Protein AF-A0A7L7YQ33-F1 (afdb_monomer_lite)

Sequence (480 aa):
MPNGRSEDNVVEVVEASNQQRGSGIKLINSTAEHIYEIMFFLWCLPYLPSHGDNCVGMRELKGSRVDISSLISLGNKIDEIKKAHPFTESLTMMRFLSSIAENHELREELNVLNGVVEHFYRLPSFTDYQNILSRLNKIEKNFNLSSIVRKTYFLKSLKKKENFASIFENFKKRKWHFYDLMNDEDFRQKYVYKALNEEDKSFSEDFKKSMDNYIKLVEEGKKVVNQYFKAQDVDVQAYYEEVEDNGNILHTNFVNYHGNEPIKTSDILQHDRNTRELNIYCNKKREVRVCREGSKRNYTFEEGACYQITSTWPVKDESGRVSTCTMIMNVGSDGITKIEKFSGREPNGKDVELSLEENKGLIAQNKELYIEGLLLSEAVEEFLKLQCRESVIKTDENKGQHPVLLPGVTPTITNSSLQGDDTIVANQKLDKKPDNQGNIGSNSTPTNSGASMTPTKVIALLIIVETNEEKQNRQHGEKI

Structure (mmCIF, N/CA/C/O backbone):
data_AF-A0A7L7YQ33-F1
#
_entry.id   AF-A0A7L7YQ33-F1
#
loop_
_atom_site.group_PDB
_atom_site.id
_atom_site.type_symbol
_atom_site.label_atom_id
_atom_site.label_alt_id
_atom_site.label_comp_id
_atom_site.label_asym_id
_atom_site.label_entity_id
_atom_site.label_seq_id
_atom_site.pdbx_PDB_ins_code
_atom_site.Cartn_x
_atom_site.Cartn_y
_atom_site.Cartn_z
_atom_site.occupancy
_atom_site.B_iso_or_equiv
_atom_site.auth_seq_id
_atom_site.auth_comp_id
_atom_site.auth_asym_id
_atom_site.auth_atom_id
_atom_site.pdbx_PDB_model_num
ATOM 1 N N . MET A 1 1 ? -24.896 36.643 58.609 1.00 37.50 1 MET A N 1
ATOM 2 C CA . MET A 1 1 ? -23.949 36.470 57.490 1.00 37.50 1 MET A CA 1
ATOM 3 C C . MET A 1 1 ? -23.461 35.031 57.491 1.00 37.50 1 MET A C 1
ATOM 5 O O . MET A 1 1 ? -22.838 34.653 58.474 1.00 37.50 1 MET A O 1
ATOM 9 N N . PRO A 1 2 ? -23.756 34.217 56.469 1.00 43.44 2 PRO A N 1
ATOM 10 C CA . PRO A 1 2 ? -23.029 32.981 56.224 1.00 43.44 2 PRO A CA 1
ATOM 11 C C . PRO A 1 2 ? -22.117 33.184 55.007 1.00 43.44 2 PRO A C 1
ATOM 13 O O . PRO A 1 2 ? -22.613 33.546 53.951 1.00 43.44 2 PRO A O 1
ATOM 16 N N . ASN A 1 3 ? -20.806 32.990 55.138 1.00 43.06 3 ASN A N 1
ATOM 17 C CA . ASN A 1 3 ? -19.917 32.768 53.992 1.00 43.06 3 ASN A CA 1
ATOM 18 C C . ASN A 1 3 ? -18.622 32.115 54.482 1.00 43.06 3 ASN A C 1
ATOM 20 O O . ASN A 1 3 ? -17.936 32.674 55.332 1.00 43.06 3 ASN A O 1
ATOM 24 N N . GLY A 1 4 ? -18.327 30.921 53.965 1.00 47.78 4 GLY A N 1
ATOM 25 C CA . GLY A 1 4 ? -17.096 30.187 54.277 1.00 47.78 4 GLY A CA 1
ATOM 26 C C . GLY A 1 4 ? -17.119 28.679 53.990 1.00 47.78 4 GLY A C 1
ATOM 27 O O . GLY A 1 4 ? -16.446 27.942 54.696 1.00 47.78 4 GLY A O 1
ATOM 28 N N . ARG A 1 5 ? -17.922 28.183 53.031 1.00 48.59 5 ARG A N 1
ATOM 29 C CA . ARG A 1 5 ? -17.967 26.741 52.675 1.00 48.59 5 ARG A CA 1
ATOM 30 C C . ARG A 1 5 ? -18.077 26.432 51.170 1.00 48.59 5 ARG A C 1
ATOM 32 O O . ARG A 1 5 ? -18.404 25.305 50.806 1.00 48.59 5 ARG A O 1
ATOM 39 N N . SER A 1 6 ? -17.853 27.403 50.282 1.00 54.81 6 SER A N 1
ATOM 40 C CA . SER A 1 6 ? -18.085 27.201 48.841 1.00 54.81 6 SER A CA 1
ATOM 41 C C . SER A 1 6 ? -16.851 26.802 48.032 1.00 54.81 6 SER A C 1
ATOM 43 O O . SER A 1 6 ? -17.036 26.264 46.951 1.00 54.81 6 SER A O 1
ATOM 45 N N . GLU A 1 7 ? -15.624 27.036 48.502 1.00 51.47 7 GLU A N 1
ATOM 46 C CA . GLU A 1 7 ? -14.422 26.768 47.688 1.00 51.47 7 GLU A CA 1
ATOM 47 C C . GLU A 1 7 ? -13.935 25.314 47.803 1.00 51.47 7 GLU A C 1
ATOM 49 O O . GLU A 1 7 ? -13.698 24.684 46.773 1.00 51.47 7 GLU A O 1
ATOM 54 N N . ASP A 1 8 ? -13.925 24.723 49.003 1.00 50.44 8 ASP A N 1
ATOM 55 C CA . ASP A 1 8 ? -13.488 23.326 49.198 1.00 50.44 8 ASP A CA 1
ATOM 56 C C . ASP A 1 8 ? -14.395 22.310 48.477 1.00 50.44 8 ASP A C 1
ATOM 58 O O . ASP A 1 8 ? -13.915 21.357 47.867 1.00 50.44 8 ASP A O 1
ATOM 62 N N . ASN A 1 9 ? -15.710 22.563 48.441 1.00 53.34 9 ASN A N 1
ATOM 63 C CA . ASN A 1 9 ? -16.669 21.708 47.727 1.00 53.34 9 ASN A CA 1
ATOM 64 C C . ASN A 1 9 ? -16.504 21.764 46.197 1.00 53.34 9 ASN A C 1
ATOM 66 O O . ASN A 1 9 ? -16.883 20.823 45.505 1.00 53.34 9 ASN A O 1
ATOM 70 N N . VAL A 1 10 ? -15.975 22.859 45.639 1.00 59.69 10 VAL A N 1
ATOM 71 C CA . VAL A 1 10 ? -15.775 22.988 44.184 1.00 59.69 10 VAL A CA 1
ATOM 72 C C . VAL A 1 10 ? -14.519 22.237 43.750 1.00 59.69 10 VAL A C 1
ATOM 74 O O . VAL A 1 10 ? -14.538 21.585 42.707 1.00 59.69 10 VAL A O 1
ATOM 77 N N . VAL A 1 11 ? -13.457 22.264 44.559 1.00 60.97 11 VAL A N 1
ATOM 78 C CA . VAL A 1 11 ? -12.221 21.514 44.286 1.00 60.97 11 VAL A CA 1
ATOM 79 C C . VAL A 1 11 ? -12.480 20.006 44.331 1.00 60.97 11 VAL A C 1
ATOM 81 O O . VAL A 1 11 ? -12.126 19.301 43.387 1.00 60.97 11 VAL A O 1
ATOM 84 N N . GLU A 1 12 ? -13.195 19.521 45.349 1.00 58.81 12 GLU A N 1
ATOM 85 C CA . GLU A 1 12 ? -13.488 18.090 45.523 1.00 58.81 12 GLU A CA 1
ATOM 86 C C . GLU A 1 12 ? -14.383 17.531 44.393 1.00 58.81 12 GLU A C 1
ATOM 88 O O . GLU A 1 12 ? -14.161 16.430 43.881 1.00 58.81 12 GLU A O 1
ATOM 93 N N . VAL A 1 13 ? -15.346 18.327 43.910 1.00 61.31 13 VAL A N 1
ATOM 94 C CA . VAL A 1 13 ? -16.207 17.964 42.767 1.00 61.31 13 VAL A CA 1
ATOM 95 C C . VAL A 1 13 ? -15.433 17.959 41.441 1.00 61.31 13 VAL A C 1
ATOM 97 O O . VAL A 1 13 ? -15.673 17.095 40.590 1.00 61.31 13 VAL A O 1
ATOM 100 N N . VAL A 1 14 ? -14.487 18.883 41.246 1.00 59.34 14 VAL A N 1
ATOM 101 C CA . VAL A 1 14 ? -13.637 18.931 40.043 1.00 59.34 14 VAL A CA 1
ATOM 102 C C . VAL A 1 14 ? -12.647 17.763 40.017 1.00 59.34 14 VAL A C 1
ATOM 104 O O . VAL A 1 14 ? -12.469 17.140 38.968 1.00 59.34 14 VAL A O 1
ATOM 107 N N . GLU A 1 15 ? -12.047 17.410 41.153 1.00 60.56 15 GLU A N 1
ATOM 108 C CA . GLU A 1 15 ? -11.140 16.263 41.262 1.00 60.56 15 GLU A CA 1
ATOM 109 C C . GLU A 1 15 ? -11.863 14.931 41.030 1.00 60.56 15 GLU A C 1
ATOM 111 O O . GLU A 1 15 ? -11.405 14.123 40.216 1.00 60.56 15 GLU A O 1
ATOM 116 N N . ALA A 1 16 ? -13.038 14.732 41.635 1.00 60.81 16 ALA A N 1
ATOM 117 C CA . ALA A 1 16 ? -13.854 13.536 41.418 1.00 60.81 16 ALA A CA 1
ATOM 118 C C . ALA A 1 16 ? -14.307 13.395 39.951 1.00 60.81 16 ALA A C 1
ATOM 120 O O . ALA A 1 16 ? -14.257 12.301 39.378 1.00 60.81 16 ALA A O 1
ATOM 121 N N . SER A 1 17 ? -14.690 14.506 39.311 1.00 67.19 17 SER A N 1
ATOM 122 C CA . SER A 1 17 ? -15.057 14.549 37.889 1.00 67.19 17 SER A CA 1
ATOM 123 C C . SER A 1 17 ? -13.870 14.208 36.977 1.00 67.19 17 SER A C 1
ATOM 125 O O . SER A 1 17 ? -13.990 13.385 36.064 1.00 67.19 17 SER A O 1
ATOM 127 N N . ASN A 1 18 ? -12.683 14.751 37.262 1.00 71.00 18 ASN A N 1
ATOM 128 C CA . ASN A 1 18 ? -11.460 14.437 36.521 1.00 71.00 18 ASN A CA 1
ATOM 129 C C . ASN A 1 18 ? -11.020 12.976 36.709 1.00 71.00 18 ASN A C 1
ATOM 131 O O . ASN A 1 18 ? -10.570 12.337 35.754 1.00 71.00 18 ASN A O 1
ATOM 135 N N . GLN A 1 19 ? -11.198 12.415 37.907 1.00 72.12 19 GLN A N 1
ATOM 136 C CA . GLN A 1 19 ? -10.882 11.018 38.197 1.00 72.12 19 GLN A CA 1
ATOM 137 C C . GLN A 1 19 ? -11.837 10.052 37.476 1.00 72.12 19 GLN A C 1
ATOM 139 O O . GLN A 1 19 ? -11.374 9.080 36.871 1.00 72.12 19 GLN A O 1
ATOM 144 N N . GLN A 1 20 ? -13.144 10.344 37.459 1.00 74.88 20 GLN A N 1
ATOM 145 C CA . GLN A 1 20 ? -14.127 9.594 36.663 1.00 74.88 20 GLN A CA 1
ATOM 146 C C . GLN A 1 20 ? -13.870 9.710 35.157 1.00 74.88 20 GLN A C 1
ATOM 148 O O . GLN A 1 20 ? -14.043 8.740 34.414 1.00 74.88 20 GLN A O 1
ATOM 153 N N . ARG A 1 21 ? -13.420 10.880 34.692 1.00 79.38 21 ARG A N 1
ATOM 154 C CA . ARG A 1 21 ? -13.038 11.078 33.292 1.00 79.38 21 ARG A CA 1
ATOM 155 C C . ARG A 1 21 ? -11.824 10.227 32.917 1.00 79.38 21 ARG A C 1
ATOM 157 O O . ARG A 1 21 ? -11.824 9.557 31.884 1.00 79.38 21 ARG A O 1
ATOM 164 N N . GLY A 1 22 ? -10.811 10.209 33.781 1.00 81.31 22 GLY A N 1
ATOM 165 C CA . GLY A 1 22 ? -9.602 9.412 33.597 1.00 81.31 22 GLY A CA 1
ATOM 166 C C . GLY A 1 22 ? -9.861 7.902 33.591 1.00 81.31 22 GLY A C 1
ATOM 167 O O . GLY A 1 22 ? -9.273 7.191 32.774 1.00 81.31 22 GLY A O 1
ATOM 168 N N . SER A 1 23 ? -10.744 7.395 34.458 1.00 85.50 23 SER A N 1
ATOM 169 C CA . SER A 1 23 ? -11.073 5.963 34.505 1.00 85.50 23 SER A CA 1
ATOM 170 C C . SER A 1 23 ? -11.844 5.496 33.268 1.00 85.50 23 SER A C 1
ATOM 172 O O . SER A 1 23 ? -11.469 4.479 32.679 1.00 85.50 23 SER A O 1
ATOM 174 N N . GLY A 1 24 ? -12.830 6.270 32.801 1.00 84.25 24 GLY A N 1
ATOM 175 C CA . GLY A 1 24 ? -13.566 5.957 31.574 1.00 84.25 24 GLY A CA 1
ATOM 176 C C . GLY A 1 24 ? -12.661 5.908 30.335 1.00 84.25 24 GLY A C 1
ATOM 177 O O . GLY A 1 24 ? -12.733 4.962 29.553 1.00 84.25 24 GLY A O 1
ATOM 178 N N . ILE A 1 25 ? -11.738 6.868 30.185 1.00 86.00 25 ILE A N 1
ATOM 179 C CA . ILE A 1 25 ? -10.768 6.880 29.071 1.00 86.00 25 ILE A CA 1
ATOM 180 C C . ILE A 1 25 ? -9.848 5.652 29.118 1.00 86.00 25 ILE A C 1
ATOM 182 O O . ILE A 1 25 ? -9.610 5.018 28.088 1.00 86.00 25 ILE A O 1
ATOM 186 N N . LYS A 1 26 ? -9.349 5.281 30.305 1.00 88.88 26 LYS A N 1
ATOM 187 C CA . LYS A 1 26 ? -8.516 4.078 30.472 1.00 88.88 26 LYS A CA 1
ATOM 188 C C . LYS A 1 26 ? -9.256 2.812 30.042 1.00 88.88 26 LYS A C 1
ATOM 190 O O . LYS A 1 26 ? -8.669 1.981 29.353 1.00 88.88 26 LYS A O 1
ATOM 195 N N . LEU A 1 27 ? -10.532 2.685 30.401 1.00 89.88 27 LEU A N 1
ATOM 196 C CA . LEU A 1 27 ? -11.343 1.517 30.065 1.00 89.88 27 LEU A CA 1
ATOM 197 C C . LEU A 1 27 ? -11.589 1.394 28.554 1.00 89.88 27 LEU A C 1
ATOM 199 O O . LEU A 1 27 ? -11.465 0.303 27.997 1.00 89.88 27 LEU A O 1
ATOM 203 N N . ILE A 1 28 ? -11.843 2.512 27.867 1.00 88.38 28 ILE A N 1
ATOM 204 C CA . ILE A 1 28 ? -11.968 2.544 26.399 1.00 88.38 28 ILE A CA 1
ATOM 205 C C . ILE A 1 28 ? -10.662 2.133 25.736 1.00 88.38 28 ILE A C 1
ATOM 207 O O . ILE A 1 28 ? -10.676 1.306 24.831 1.00 88.38 28 ILE A O 1
ATOM 211 N N . ASN A 1 29 ? -9.534 2.681 26.190 1.00 87.38 29 ASN A N 1
ATOM 212 C CA . ASN A 1 29 ? -8.229 2.364 25.616 1.00 87.38 29 ASN A CA 1
ATOM 213 C C . ASN A 1 29 ? -7.866 0.890 25.825 1.00 87.38 29 ASN A C 1
ATOM 215 O O . ASN A 1 29 ? -7.383 0.249 24.898 1.00 87.38 29 ASN A O 1
ATOM 219 N N . SER A 1 30 ? -8.149 0.338 27.008 1.00 89.94 30 SER A N 1
ATOM 220 C CA . SER A 1 30 ? -7.971 -1.091 27.282 1.00 89.94 30 SER A CA 1
ATOM 221 C C . SER A 1 30 ? -8.875 -1.956 26.404 1.00 89.94 30 SER A C 1
ATOM 223 O O . SER A 1 30 ? -8.443 -2.997 25.921 1.00 89.94 30 SER A O 1
ATOM 225 N N . THR A 1 31 ? -10.118 -1.525 26.178 1.00 89.31 31 THR A N 1
ATOM 226 C CA . THR A 1 31 ? -11.057 -2.234 25.301 1.00 89.31 31 THR A CA 1
ATOM 227 C C . THR A 1 31 ? -10.572 -2.194 23.855 1.00 89.31 31 THR A C 1
ATOM 229 O O . THR A 1 31 ? -10.493 -3.233 23.214 1.00 89.31 31 THR A O 1
ATOM 232 N N . ALA A 1 32 ? -10.185 -1.021 23.350 1.00 89.00 32 ALA A N 1
ATOM 233 C CA . ALA A 1 32 ? -9.640 -0.864 22.006 1.00 89.00 32 ALA A CA 1
ATOM 234 C C . ALA A 1 32 ? -8.380 -1.713 21.795 1.00 89.00 32 ALA A C 1
ATOM 236 O O . ALA A 1 32 ? -8.221 -2.292 20.723 1.00 89.00 32 ALA A O 1
ATOM 237 N N . GLU A 1 33 ? -7.516 -1.813 22.811 1.00 90.75 33 GLU A N 1
ATOM 238 C CA . GLU A 1 33 ? -6.309 -2.636 22.746 1.00 90.75 33 GLU A CA 1
ATOM 239 C C . GLU A 1 33 ? -6.632 -4.122 22.631 1.00 90.75 33 GLU A C 1
ATOM 241 O O . GLU A 1 33 ? -6.184 -4.784 21.699 1.00 90.75 33 GLU A O 1
ATOM 246 N N . HIS A 1 34 ? -7.496 -4.623 23.512 1.00 89.69 34 HIS A N 1
ATOM 247 C CA . HIS A 1 34 ? -7.932 -6.017 23.482 1.00 89.69 34 HIS A CA 1
ATOM 248 C C . HIS A 1 34 ? -8.594 -6.384 22.146 1.00 89.69 34 HIS A C 1
ATOM 250 O O . HIS A 1 34 ? -8.324 -7.427 21.557 1.00 89.69 34 HIS A O 1
ATOM 256 N N . ILE A 1 35 ? -9.436 -5.490 21.619 1.00 88.56 35 ILE A N 1
ATOM 257 C CA . ILE A 1 35 ? -10.106 -5.668 20.325 1.00 88.56 35 ILE A CA 1
ATOM 258 C C . ILE A 1 35 ? -9.095 -5.659 19.175 1.00 88.56 35 ILE A C 1
ATOM 260 O O . ILE A 1 35 ? -9.177 -6.509 18.288 1.00 88.56 35 ILE A O 1
ATOM 264 N N . TYR A 1 36 ? -8.121 -4.746 19.202 1.00 90.56 36 TYR A N 1
ATOM 265 C CA . TYR A 1 36 ? -7.025 -4.727 18.239 1.00 90.56 36 TYR A CA 1
ATOM 266 C C . TYR A 1 36 ? -6.243 -6.045 18.255 1.00 90.56 36 TYR A C 1
ATOM 268 O O . TYR A 1 36 ? -6.030 -6.617 17.190 1.00 90.56 36 TYR A O 1
ATOM 276 N N . GLU A 1 37 ? -5.862 -6.551 19.429 1.00 90.38 37 GLU A N 1
ATOM 277 C CA . GLU A 1 37 ? -5.083 -7.786 19.568 1.00 90.38 37 GLU A CA 1
ATOM 278 C C . GLU A 1 37 ? -5.822 -9.002 19.005 1.00 90.38 37 GLU A C 1
ATOM 280 O O . GLU A 1 37 ? -5.256 -9.742 18.195 1.00 90.38 37 GLU A O 1
ATOM 285 N N . ILE A 1 38 ? -7.103 -9.175 19.355 1.00 89.00 38 ILE A N 1
ATOM 286 C CA . ILE A 1 38 ? -7.910 -10.287 18.838 1.00 89.00 38 ILE A CA 1
ATOM 287 C C . ILE A 1 38 ? -8.034 -10.182 17.317 1.00 89.00 38 ILE A C 1
ATOM 289 O O . ILE A 1 38 ? -7.771 -11.147 16.600 1.00 89.00 38 ILE A O 1
ATOM 293 N N . MET A 1 39 ? -8.416 -9.013 16.799 1.00 88.69 39 MET A N 1
ATOM 294 C CA . MET A 1 39 ? -8.617 -8.839 15.361 1.00 88.69 39 MET A CA 1
ATOM 295 C C . MET A 1 39 ? -7.314 -8.978 14.571 1.00 88.69 39 MET A C 1
ATOM 297 O O . MET A 1 39 ? -7.313 -9.569 13.492 1.00 88.69 39 MET A O 1
ATOM 301 N N . PHE A 1 40 ? -6.204 -8.466 15.102 1.00 89.44 40 PHE A N 1
ATOM 302 C CA . PHE A 1 40 ? -4.884 -8.610 14.501 1.00 89.44 40 PHE A CA 1
ATOM 303 C C . PHE A 1 40 ? -4.467 -10.080 14.442 1.00 89.44 40 PHE A C 1
ATOM 305 O O . PHE A 1 40 ? -4.000 -10.534 13.396 1.00 89.44 40 PHE A O 1
ATOM 312 N N . PHE A 1 41 ? -4.687 -10.838 15.521 1.00 89.19 41 PHE A N 1
ATOM 313 C CA . PHE A 1 41 ? -4.426 -12.273 15.539 1.00 89.19 41 PHE A CA 1
ATOM 314 C C . PHE A 1 41 ? -5.262 -13.007 14.482 1.00 89.19 41 PHE A C 1
ATOM 316 O O . PHE A 1 41 ? -4.712 -13.742 13.660 1.00 89.19 41 PHE A O 1
ATOM 323 N N . LEU A 1 42 ? -6.581 -12.775 14.462 1.00 87.31 42 LEU A N 1
ATOM 324 C CA . LEU A 1 42 ? -7.493 -13.406 13.502 1.00 87.31 42 LEU A CA 1
ATOM 325 C C . LEU A 1 42 ? -7.120 -13.067 12.057 1.00 87.31 42 LEU A C 1
ATOM 327 O O . LEU A 1 42 ? -7.155 -13.940 11.193 1.00 87.31 42 LEU A O 1
ATOM 331 N N . TRP A 1 43 ? -6.720 -11.822 11.800 1.00 88.00 43 TRP A N 1
ATOM 332 C CA . TRP A 1 43 ? -6.243 -11.399 10.490 1.00 88.00 43 TRP A CA 1
ATOM 333 C C . TRP A 1 43 ? -4.924 -12.077 10.096 1.00 88.00 43 TRP A C 1
ATOM 335 O O . TRP A 1 43 ? -4.753 -12.429 8.935 1.00 88.00 43 TRP A O 1
ATOM 345 N N . CYS A 1 44 ? -3.990 -12.287 11.026 1.00 85.75 44 CYS A N 1
ATOM 346 C CA . CYS A 1 44 ? -2.699 -12.907 10.713 1.00 85.75 44 CYS A CA 1
ATOM 347 C C . CYS A 1 44 ? -2.786 -14.426 10.502 1.00 85.75 44 CYS A C 1
ATOM 349 O O . CYS A 1 44 ? -1.959 -14.982 9.778 1.00 85.75 44 CYS A O 1
ATOM 351 N N . LEU A 1 45 ? -3.773 -15.095 11.106 1.00 85.50 45 LEU A N 1
ATOM 352 C CA . LEU A 1 45 ? -3.869 -16.557 11.123 1.00 85.50 45 LEU A CA 1
ATOM 353 C C . LEU A 1 45 ? -3.844 -17.215 9.721 1.00 85.50 45 LEU A C 1
ATOM 355 O O . LEU A 1 45 ? -3.087 -18.173 9.555 1.00 85.50 45 LEU A O 1
ATOM 359 N N . PRO A 1 46 ? -4.564 -16.717 8.691 1.00 84.12 46 PRO A N 1
ATOM 360 C CA . PRO A 1 46 ? -4.533 -17.297 7.344 1.00 84.12 46 PRO A CA 1
ATOM 361 C C . PRO A 1 46 ? -3.177 -17.228 6.638 1.00 84.12 46 PRO A C 1
ATOM 363 O O . PRO A 1 46 ? -2.954 -17.967 5.683 1.00 84.12 46 PRO A O 1
ATOM 366 N N . TYR A 1 47 ? -2.272 -16.364 7.098 1.00 81.44 47 TYR A N 1
ATOM 367 C CA . TYR A 1 47 ? -0.954 -16.166 6.491 1.00 81.44 47 TYR A CA 1
ATOM 368 C C . TYR A 1 47 ? 0.144 -17.007 7.149 1.00 81.44 47 TYR A C 1
ATOM 370 O O . TYR A 1 47 ? 1.305 -16.929 6.746 1.00 81.44 47 TYR A O 1
ATOM 378 N N . LEU A 1 48 ? -0.192 -17.805 8.167 1.00 81.19 48 LEU A N 1
ATOM 379 C CA . LEU A 1 48 ? 0.770 -18.695 8.804 1.00 81.19 48 LEU A CA 1
ATOM 380 C C . LEU A 1 48 ? 1.034 -19.936 7.931 1.00 81.19 48 LEU A C 1
ATOM 382 O O . LEU A 1 48 ? 0.098 -20.488 7.343 1.00 81.19 48 LEU A O 1
ATOM 386 N N . PRO A 1 49 ? 2.286 -20.431 7.872 1.00 73.12 49 PRO A N 1
ATOM 387 C CA . PRO A 1 49 ? 2.630 -21.606 7.077 1.00 73.12 49 PRO A CA 1
ATOM 388 C C . PRO A 1 49 ? 1.766 -22.829 7.425 1.00 73.12 49 PRO A C 1
ATOM 390 O O . PRO A 1 49 ? 1.608 -23.194 8.598 1.00 73.12 49 PRO A O 1
ATOM 393 N N . SER A 1 50 ? 1.238 -23.499 6.399 1.00 65.44 50 SER A N 1
ATOM 394 C CA . SER A 1 50 ? 0.439 -24.720 6.539 1.00 65.44 50 SER A CA 1
ATOM 395 C C . SER A 1 50 ? 0.970 -25.837 5.635 1.00 65.44 50 SER A C 1
ATOM 397 O O . SER A 1 50 ? 0.747 -25.856 4.428 1.00 65.44 50 SER A O 1
ATOM 399 N N . HIS A 1 51 ? 1.688 -26.795 6.229 1.00 57.19 51 HIS A N 1
ATOM 400 C CA . HIS A 1 51 ? 2.123 -28.026 5.563 1.00 57.19 51 HIS A CA 1
ATOM 401 C C . HIS A 1 51 ? 1.775 -29.235 6.447 1.00 57.19 51 HIS A C 1
ATOM 403 O O . HIS A 1 51 ? 2.456 -29.508 7.436 1.00 57.19 51 HIS A O 1
ATOM 409 N N . GLY A 1 52 ? 0.691 -29.935 6.093 1.00 57.59 52 GLY A N 1
ATOM 410 C CA . GLY A 1 52 ? 0.209 -31.133 6.794 1.00 57.59 52 GLY A CA 1
ATOM 411 C C . GLY A 1 52 ? -0.167 -30.905 8.266 1.00 57.59 52 GLY A C 1
ATOM 412 O O . GLY A 1 52 ? -0.494 -29.790 8.676 1.00 57.59 52 GLY A O 1
ATOM 413 N N . ASP A 1 53 ? -0.073 -31.968 9.069 1.00 53.53 53 ASP A N 1
ATOM 414 C CA . ASP A 1 53 ? -0.434 -31.988 10.500 1.00 53.53 53 ASP A CA 1
ATOM 415 C C . ASP A 1 53 ? 0.507 -31.162 11.405 1.00 53.53 53 ASP A C 1
ATOM 417 O O . ASP A 1 53 ? 0.234 -30.962 12.586 1.00 53.53 53 ASP A O 1
ATOM 421 N N . ASN A 1 54 ? 1.597 -30.620 10.852 1.00 59.50 54 ASN A N 1
ATOM 422 C CA . ASN A 1 54 ? 2.539 -29.726 11.534 1.00 59.50 54 ASN A CA 1
ATOM 423 C C . ASN A 1 54 ? 2.306 -28.246 11.181 1.00 59.50 54 ASN A C 1
ATOM 425 O O . ASN A 1 54 ? 3.248 -27.450 11.117 1.00 59.50 54 ASN A O 1
ATOM 429 N N . CYS A 1 55 ? 1.050 -27.856 10.951 1.00 72.00 55 CYS A N 1
ATOM 430 C CA . CYS A 1 55 ? 0.700 -26.473 10.646 1.00 72.00 55 CYS A CA 1
ATOM 431 C C . CYS A 1 55 ? 1.030 -25.532 11.819 1.00 72.00 55 CYS A C 1
ATOM 433 O O . CYS A 1 55 ? 0.551 -25.708 12.942 1.00 72.00 55 CYS A O 1
ATOM 435 N N . VAL A 1 56 ? 1.823 -24.490 11.538 1.00 77.56 56 VAL A N 1
ATOM 436 C CA . VAL A 1 56 ? 2.185 -23.452 12.515 1.00 77.56 56 VAL A CA 1
ATOM 437 C C . VAL A 1 56 ? 0.929 -22.768 13.042 1.00 77.56 56 VAL A C 1
ATOM 439 O O . VAL A 1 56 ? 0.758 -22.680 14.252 1.00 77.56 56 VAL A O 1
ATOM 442 N N . GLY A 1 57 ? 0.004 -22.382 12.160 1.00 78.06 57 GLY A N 1
ATOM 443 C CA . GLY A 1 57 ? -1.241 -21.734 12.572 1.00 78.06 57 GLY A CA 1
ATOM 444 C C . GLY A 1 57 ? -2.142 -22.610 13.441 1.00 78.06 57 GLY A C 1
ATOM 445 O O . GLY A 1 57 ? -2.763 -22.101 14.368 1.00 78.06 57 GLY A O 1
ATOM 446 N N . MET A 1 58 ? -2.145 -23.931 13.241 1.00 78.06 58 MET A N 1
ATOM 447 C CA . MET A 1 58 ? -2.881 -24.857 14.108 1.00 78.06 58 MET A CA 1
ATOM 448 C C . MET A 1 58 ? -2.301 -24.878 15.534 1.00 78.06 58 MET A C 1
ATOM 450 O O . MET A 1 58 ? -3.054 -24.879 16.512 1.00 78.06 58 MET A O 1
ATOM 454 N N . ARG A 1 59 ? -0.965 -24.851 15.669 1.00 79.56 59 ARG A N 1
ATOM 455 C CA . ARG A 1 59 ? -0.284 -24.763 16.974 1.00 79.56 59 ARG A CA 1
ATOM 456 C C . ARG A 1 59 ? -0.494 -23.411 17.642 1.00 79.56 59 ARG A C 1
ATOM 458 O O . ARG A 1 59 ? -0.840 -23.384 18.820 1.00 79.56 59 ARG A O 1
ATOM 465 N N . GLU A 1 60 ? -0.325 -22.324 16.895 1.00 81.38 60 GLU A N 1
ATOM 466 C CA . GLU A 1 60 ? -0.535 -20.961 17.388 1.00 81.38 60 GLU A CA 1
ATOM 467 C C . GLU A 1 60 ? -1.968 -20.774 17.873 1.00 81.38 60 GLU A C 1
ATOM 469 O O . GLU A 1 60 ? -2.185 -20.329 18.997 1.00 81.38 60 GLU A O 1
ATOM 474 N N . LEU A 1 61 ? -2.963 -21.200 17.089 1.00 81.56 61 LEU A N 1
ATOM 475 C CA . LEU A 1 61 ? -4.363 -21.116 17.493 1.00 81.56 61 LEU A CA 1
ATOM 476 C C . LEU A 1 61 ? -4.620 -21.906 18.782 1.00 81.56 61 LEU A C 1
ATOM 478 O O . LEU A 1 61 ? -5.267 -21.389 19.693 1.00 81.56 61 LEU A O 1
ATOM 482 N N . LYS A 1 62 ? -4.079 -23.130 18.885 1.00 78.50 62 LYS A N 1
ATOM 483 C CA . LYS A 1 62 ? -4.184 -23.985 20.080 1.00 78.50 62 LYS A CA 1
ATOM 484 C C . LYS A 1 62 ? -3.523 -23.360 21.315 1.00 78.50 62 LYS A C 1
ATOM 486 O O . LYS A 1 62 ? -4.077 -23.470 22.407 1.00 78.50 62 LYS A O 1
ATOM 491 N N . GLY A 1 63 ? -2.355 -22.739 21.152 1.00 78.44 63 GLY A N 1
ATOM 492 C CA . GLY A 1 63 ? -1.576 -22.143 22.240 1.00 78.44 63 GLY A CA 1
ATOM 493 C C . GLY A 1 63 ? -2.095 -20.784 22.710 1.00 78.44 63 GLY A C 1
ATOM 494 O O . GLY A 1 63 ? -2.000 -20.477 23.894 1.00 78.44 63 GLY A O 1
ATOM 495 N N . SER A 1 64 ? -2.675 -19.994 21.806 1.00 76.19 64 SER A N 1
ATOM 496 C CA . SER A 1 64 ? -3.103 -18.614 22.074 1.00 76.19 64 SER A CA 1
ATOM 497 C C . SER A 1 64 ? -4.468 -18.490 22.749 1.00 76.19 64 SER A C 1
ATOM 499 O O . SER A 1 64 ? -4.700 -17.477 23.399 1.00 76.19 64 SER A O 1
ATOM 501 N N . ARG A 1 65 ? -5.360 -19.492 22.625 1.00 75.12 65 ARG A N 1
ATOM 502 C CA . ARG A 1 65 ? -6.756 -19.441 23.124 1.00 75.12 65 ARG A CA 1
ATOM 503 C C . ARG A 1 65 ? -7.414 -18.082 22.859 1.00 75.12 65 ARG A C 1
ATOM 505 O O . ARG A 1 65 ? -7.671 -17.299 23.770 1.00 75.12 65 ARG A O 1
ATOM 512 N N . VAL A 1 66 ? -7.675 -17.811 21.589 1.00 80.81 66 VAL A N 1
ATOM 513 C CA . VAL A 1 66 ? -8.195 -16.519 21.140 1.00 80.81 66 VAL A CA 1
ATOM 514 C C . VAL A 1 66 ? -9.626 -16.348 21.619 1.00 80.81 66 VAL A C 1
ATOM 516 O O . VAL A 1 66 ? -10.508 -17.135 21.275 1.00 80.81 66 VAL A O 1
ATOM 519 N N . ASP A 1 67 ? -9.860 -15.290 22.386 1.00 85.00 67 ASP A N 1
ATOM 520 C CA . ASP A 1 67 ? -11.174 -14.973 22.926 1.00 85.00 67 ASP A CA 1
ATOM 521 C C . ASP A 1 67 ? -12.024 -14.192 21.910 1.00 85.00 67 ASP A C 1
ATOM 523 O O . ASP A 1 67 ? -12.226 -12.982 22.016 1.00 85.00 67 ASP A O 1
ATOM 527 N N . ILE A 1 68 ? -12.544 -14.897 20.903 1.00 87.44 68 ILE A N 1
ATOM 528 C CA . ILE A 1 68 ? -13.475 -14.317 19.920 1.00 87.44 68 ILE A CA 1
ATOM 529 C C . ILE A 1 68 ? -14.766 -13.844 20.607 1.00 87.44 68 ILE A C 1
ATOM 531 O O . ILE A 1 68 ? -15.383 -12.872 20.163 1.00 87.44 68 ILE A O 1
ATOM 535 N N . SER A 1 69 ? -15.142 -14.460 21.734 1.00 88.19 69 SER A N 1
ATOM 536 C CA . SER A 1 69 ? -16.319 -14.062 22.510 1.00 88.19 69 SER A CA 1
ATOM 537 C C . SER A 1 69 ? -16.242 -12.602 22.971 1.00 88.19 69 SER A C 1
ATOM 539 O O . SER A 1 69 ? -17.254 -11.905 22.948 1.00 88.19 69 SER A O 1
ATOM 541 N N . SER A 1 70 ? -15.038 -12.088 23.249 1.00 87.31 70 SER A N 1
ATOM 542 C CA . SER A 1 70 ? -14.821 -10.674 23.569 1.00 87.31 70 SER A CA 1
ATOM 543 C C . SER A 1 70 ? -15.155 -9.711 22.424 1.00 87.31 70 SER A C 1
ATOM 545 O O . SER A 1 70 ? -15.585 -8.592 22.710 1.00 87.31 70 SER A O 1
ATOM 547 N N . LEU A 1 71 ? -14.963 -10.108 21.157 1.00 86.94 71 LEU A N 1
ATOM 548 C CA . LEU A 1 71 ? -15.393 -9.317 19.993 1.00 86.94 71 LEU A CA 1
ATOM 549 C C . LEU A 1 71 ? -16.912 -9.373 19.830 1.00 86.94 71 LEU A C 1
ATOM 551 O O . LEU A 1 71 ? -17.549 -8.351 19.590 1.00 86.94 71 LEU A O 1
ATOM 555 N N . ILE A 1 72 ? -17.499 -10.560 19.998 1.00 89.94 72 ILE A N 1
ATOM 556 C CA . ILE A 1 72 ? -18.952 -10.767 19.905 1.00 89.94 72 ILE A CA 1
ATOM 557 C C . ILE A 1 72 ? -19.680 -9.951 20.981 1.00 89.94 72 ILE A C 1
ATOM 559 O O . ILE A 1 72 ? -20.702 -9.322 20.706 1.00 89.94 72 ILE A O 1
ATOM 563 N N . SER A 1 73 ? -19.132 -9.916 22.198 1.00 91.94 73 SER A N 1
ATOM 564 C CA . SER A 1 73 ? -19.688 -9.189 23.338 1.00 91.94 73 SER A CA 1
ATOM 565 C C . SER A 1 73 ? -19.318 -7.700 23.359 1.00 91.94 73 SER A C 1
ATOM 567 O O . SER A 1 73 ? -19.570 -7.038 24.369 1.00 91.94 73 SER A O 1
ATOM 569 N N . LEU A 1 74 ? -18.678 -7.166 22.309 1.00 91.69 74 LEU A N 1
ATOM 570 C CA . LEU A 1 74 ? -18.208 -5.778 22.287 1.00 91.69 74 LEU A CA 1
ATOM 571 C C . LEU A 1 74 ? -19.357 -4.788 22.525 1.00 91.69 74 LEU A C 1
ATOM 573 O O . LEU A 1 74 ? -19.179 -3.843 23.285 1.00 91.69 74 LEU A O 1
ATOM 577 N N . GLY A 1 75 ? -20.540 -5.040 21.952 1.00 90.06 75 GLY A N 1
ATOM 578 C CA . GLY A 1 75 ? -21.730 -4.209 22.174 1.00 90.06 75 GLY A CA 1
ATOM 579 C C . GLY A 1 75 ? -22.110 -4.101 23.654 1.00 90.06 75 GLY A C 1
ATOM 580 O O . GLY A 1 75 ? -22.210 -2.999 24.181 1.00 90.06 75 GLY A O 1
ATOM 581 N N . ASN A 1 76 ? -22.188 -5.236 24.359 1.00 92.38 76 ASN A N 1
ATOM 582 C CA . ASN A 1 76 ? -22.503 -5.258 25.792 1.00 92.38 76 ASN A CA 1
ATOM 583 C C . ASN A 1 76 ? -21.455 -4.492 26.615 1.00 92.38 76 ASN A C 1
ATOM 585 O O . ASN A 1 76 ? -21.810 -3.698 27.481 1.00 92.38 76 ASN A O 1
ATOM 589 N N . LYS A 1 77 ? -20.162 -4.685 26.312 1.00 91.69 77 LYS A N 1
ATOM 590 C CA . LYS A 1 77 ? -19.072 -3.954 26.981 1.00 91.69 77 LYS A CA 1
ATOM 591 C C . LYS A 1 77 ? -19.184 -2.447 26.742 1.00 91.69 77 LYS A C 1
ATOM 593 O O . LYS A 1 77 ? -18.980 -1.662 27.662 1.00 91.69 77 LYS A O 1
ATOM 598 N N . ILE A 1 78 ? -19.521 -2.030 25.523 1.00 92.31 78 ILE A N 1
ATOM 599 C CA . ILE A 1 78 ? -19.742 -0.618 25.190 1.00 92.31 78 ILE A CA 1
ATOM 600 C C . ILE A 1 78 ? -20.899 -0.041 26.009 1.00 92.31 78 ILE A C 1
ATOM 602 O O . ILE A 1 78 ? -20.750 1.042 26.576 1.00 92.31 78 ILE A O 1
ATOM 606 N N . ASP A 1 79 ? -22.018 -0.756 26.115 1.00 92.75 79 ASP A N 1
ATOM 607 C CA . ASP A 1 79 ? -23.187 -0.305 26.876 1.00 92.75 79 ASP A CA 1
ATOM 608 C C . ASP A 1 79 ? -22.889 -0.190 28.377 1.00 92.75 79 ASP A C 1
ATOM 610 O O . ASP A 1 79 ? -23.288 0.784 29.021 1.00 92.75 79 ASP A O 1
ATOM 614 N N . GLU A 1 80 ? -22.117 -1.127 28.933 1.00 93.44 80 GLU A N 1
ATOM 615 C CA . GLU A 1 80 ? -21.627 -1.057 30.312 1.00 93.44 80 GLU A CA 1
ATOM 616 C C . GLU A 1 80 ? -20.746 0.177 30.544 1.00 93.44 80 GLU A C 1
ATOM 618 O O . GLU A 1 80 ? -20.954 0.908 31.519 1.00 93.44 80 GLU A O 1
ATOM 623 N N . ILE A 1 81 ? -19.808 0.464 29.632 1.00 91.69 81 ILE A N 1
ATOM 624 C CA . ILE A 1 81 ? -18.944 1.650 29.727 1.00 91.69 81 ILE A CA 1
ATOM 625 C C . ILE A 1 81 ? -19.773 2.930 29.620 1.00 91.69 81 ILE A C 1
ATOM 627 O O . ILE A 1 81 ? -19.582 3.837 30.429 1.00 91.69 81 ILE A O 1
ATOM 631 N N . LYS A 1 82 ? -20.711 3.013 28.667 1.00 92.00 82 LYS A N 1
ATOM 632 C CA . LYS A 1 82 ? -21.601 4.174 28.503 1.00 92.00 82 LYS A CA 1
ATOM 633 C C . LYS A 1 82 ? -22.443 4.407 29.756 1.00 92.00 82 LYS A C 1
ATOM 635 O O . LYS A 1 82 ? -22.576 5.543 30.200 1.00 92.00 82 LYS A O 1
ATOM 640 N N . LYS A 1 83 ? -22.962 3.340 30.370 1.00 92.94 83 LYS A N 1
ATOM 641 C CA . LYS A 1 83 ? -23.746 3.423 31.609 1.00 92.94 83 LYS A CA 1
ATOM 642 C C . LYS A 1 83 ? -22.909 3.903 32.796 1.00 92.94 83 LYS A C 1
ATOM 644 O O . LYS A 1 83 ? -23.385 4.721 33.578 1.00 92.94 83 LYS A O 1
ATOM 649 N N . ALA A 1 84 ? -21.681 3.405 32.937 1.00 91.25 84 ALA A N 1
ATOM 650 C CA . ALA A 1 84 ? -20.773 3.809 34.011 1.00 91.25 84 ALA A CA 1
ATOM 651 C C . ALA A 1 84 ? -20.175 5.211 33.790 1.00 91.25 84 ALA A C 1
ATOM 653 O O . ALA A 1 84 ? -19.907 5.936 34.748 1.00 91.25 84 ALA A O 1
ATOM 654 N N . HIS A 1 85 ? -19.978 5.601 32.529 1.00 91.06 85 HIS A N 1
ATOM 655 C CA . HIS A 1 85 ? -19.288 6.821 32.121 1.00 91.06 85 HIS A CA 1
ATOM 656 C C . HIS A 1 85 ? -19.976 7.483 30.908 1.00 91.06 85 HIS A C 1
ATOM 658 O O . HIS A 1 85 ? -19.435 7.439 29.800 1.00 91.06 85 HIS A O 1
ATOM 664 N N . PRO A 1 86 ? -21.126 8.161 31.077 1.00 87.75 86 PRO A N 1
ATOM 665 C CA . PRO A 1 86 ? -21.923 8.680 29.954 1.00 87.75 86 PRO A CA 1
ATOM 666 C C . PRO A 1 86 ? -21.175 9.629 29.008 1.00 87.75 86 PRO A C 1
ATOM 668 O O . PRO A 1 86 ? -21.396 9.612 27.801 1.00 87.75 86 PRO A O 1
ATOM 671 N N . PHE A 1 87 ? -20.216 10.411 29.522 1.00 86.94 87 PHE A N 1
ATOM 672 C CA . PHE A 1 87 ? -19.404 11.316 28.696 1.00 86.94 87 PHE A CA 1
ATOM 673 C C . PHE A 1 87 ? -18.632 10.582 27.581 1.00 86.94 87 PHE A C 1
ATOM 675 O O . PHE A 1 87 ? -18.288 11.187 26.562 1.00 86.94 87 PHE A O 1
ATOM 682 N N . THR A 1 88 ? -18.355 9.285 27.761 1.00 89.06 88 THR A N 1
ATOM 683 C CA . THR A 1 88 ? -17.564 8.472 26.829 1.00 89.06 88 THR A CA 1
ATOM 684 C C . THR A 1 88 ? -18.247 8.246 25.488 1.00 89.06 88 THR A C 1
ATOM 686 O O . THR A 1 88 ? -17.555 8.044 24.496 1.00 89.06 88 THR A O 1
ATOM 689 N N . GLU A 1 89 ? -19.574 8.359 25.417 1.00 88.62 89 GLU A N 1
ATOM 690 C CA . GLU A 1 89 ? -20.344 8.238 24.173 1.00 88.62 89 GLU A CA 1
ATOM 691 C C . GLU A 1 89 ? -19.934 9.284 23.123 1.00 88.62 89 GLU A C 1
ATOM 693 O O . GLU A 1 89 ? -19.988 9.053 21.911 1.00 88.62 89 GLU A O 1
ATOM 698 N N . SER A 1 90 ? -19.475 10.446 23.591 1.00 87.38 90 SER A N 1
ATOM 699 C CA . SER A 1 90 ? -18.994 11.516 22.722 1.00 87.38 90 SER A CA 1
ATOM 700 C C . SER A 1 90 ? -17.592 11.265 22.156 1.00 87.38 90 SER A C 1
ATOM 702 O O . SER A 1 90 ? -17.255 11.860 21.130 1.00 87.38 90 SER A O 1
ATOM 704 N N . LEU A 1 91 ? -16.808 10.370 22.775 1.00 92.62 91 LEU A N 1
ATOM 705 C CA . LEU A 1 91 ? -15.422 10.108 22.397 1.00 92.62 91 LEU A CA 1
ATOM 706 C C . LEU A 1 91 ? -15.340 9.336 21.083 1.00 92.62 91 LEU A C 1
ATOM 708 O O . LEU A 1 91 ? -16.027 8.338 20.855 1.00 92.62 91 LEU A O 1
ATOM 712 N N . THR A 1 92 ? -14.418 9.762 20.231 1.00 94.81 92 THR A N 1
ATOM 713 C CA . THR A 1 92 ? -14.257 9.229 18.881 1.00 94.81 92 THR A CA 1
ATOM 714 C C . THR A 1 92 ? -13.934 7.737 18.876 1.00 94.81 92 THR A C 1
ATOM 716 O O . THR A 1 92 ? -14.514 6.993 18.086 1.00 94.81 92 THR A O 1
ATOM 719 N N . MET A 1 93 ? -13.065 7.275 19.783 1.00 93.75 93 MET A N 1
ATOM 720 C CA . MET A 1 93 ? -12.745 5.847 19.901 1.00 93.75 93 MET A CA 1
ATOM 721 C C . MET A 1 93 ? -13.987 5.020 20.265 1.00 93.75 93 MET A C 1
ATOM 723 O O . MET A 1 93 ? -14.209 3.962 19.685 1.00 93.75 93 MET A O 1
ATOM 727 N N . MET A 1 94 ? -14.842 5.523 21.162 1.00 93.88 94 MET A N 1
ATOM 728 C CA . MET A 1 94 ? -16.079 4.834 21.543 1.00 93.88 94 MET A CA 1
ATOM 729 C C . MET A 1 94 ? -17.046 4.719 20.362 1.00 93.88 94 MET A C 1
ATOM 731 O O . MET A 1 94 ? -17.625 3.659 20.129 1.00 93.88 94 MET A O 1
ATOM 735 N N . ARG A 1 95 ? -17.192 5.791 19.577 1.00 94.38 95 ARG A N 1
ATOM 736 C CA . ARG A 1 95 ? -18.020 5.791 18.360 1.00 94.38 95 ARG A CA 1
ATOM 737 C C . ARG A 1 95 ? -17.489 4.827 17.305 1.00 94.38 95 ARG A C 1
ATOM 739 O O . ARG A 1 95 ? -18.272 4.145 16.652 1.00 94.38 95 ARG A O 1
ATOM 746 N N . PHE A 1 96 ? -16.169 4.749 17.149 1.00 95.38 96 PHE A N 1
ATOM 747 C CA . PHE A 1 96 ? -15.547 3.800 16.233 1.00 95.38 96 PHE A CA 1
ATOM 748 C C . PHE A 1 96 ? -15.806 2.350 16.666 1.00 95.38 96 PHE A C 1
ATOM 750 O O . PHE A 1 96 ? -16.316 1.563 15.872 1.00 95.38 96 PHE A O 1
ATOM 757 N N . LEU A 1 97 ? -15.568 2.012 17.938 1.00 93.94 97 LEU A N 1
ATOM 758 C CA . LEU A 1 97 ? -15.868 0.677 18.470 1.00 93.94 97 LEU A CA 1
ATOM 759 C C . LEU A 1 97 ? -17.364 0.333 18.376 1.00 93.94 97 LEU A C 1
ATOM 761 O O . LEU A 1 97 ? -17.706 -0.796 18.032 1.00 93.94 97 LEU A O 1
ATOM 765 N N . SER A 1 98 ? -18.251 1.308 18.610 1.00 94.31 98 SER A N 1
ATOM 766 C CA . SER A 1 98 ? -19.704 1.125 18.456 1.00 94.31 98 SER A CA 1
ATOM 767 C C . SER A 1 98 ? -20.058 0.757 17.015 1.00 94.31 98 SER A C 1
ATOM 769 O O . SER A 1 98 ? -20.775 -0.212 16.804 1.00 94.31 98 SER A O 1
ATOM 771 N N . SER A 1 99 ? -19.455 1.419 16.020 1.00 94.00 99 SER A N 1
ATOM 772 C CA . SER A 1 99 ? -19.702 1.097 14.606 1.00 94.00 99 SER A CA 1
ATOM 773 C C . SER A 1 99 ? -19.278 -0.324 14.206 1.00 94.00 99 SER A C 1
ATOM 775 O O . SER A 1 99 ? -19.872 -0.913 13.306 1.00 94.00 99 SER A O 1
ATOM 777 N N . ILE A 1 100 ? -18.284 -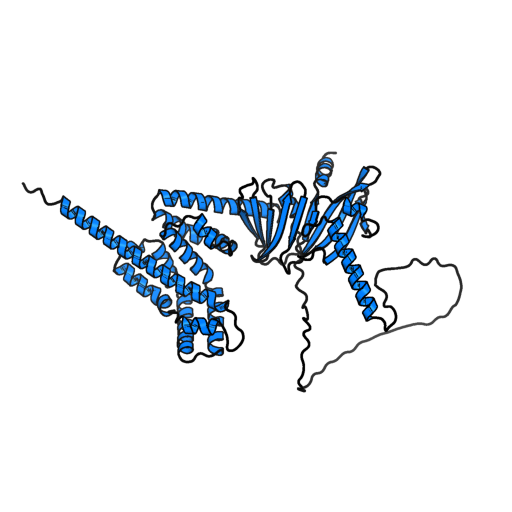0.902 14.892 1.00 92.88 100 ILE A N 1
ATOM 778 C CA . ILE A 1 100 ? -17.906 -2.310 14.712 1.00 92.88 100 ILE A CA 1
ATOM 779 C C . ILE A 1 100 ? -18.967 -3.215 15.350 1.00 92.88 100 ILE A C 1
ATOM 781 O O . ILE A 1 100 ? -19.423 -4.166 14.721 1.00 92.88 100 ILE A O 1
ATOM 785 N N . ALA A 1 101 ? -19.376 -2.911 16.585 1.00 92.44 101 ALA A N 1
ATOM 786 C CA . ALA A 1 101 ? -20.349 -3.703 17.341 1.00 92.44 101 ALA A CA 1
ATOM 787 C C . ALA A 1 101 ? -21.762 -3.698 16.726 1.00 92.44 101 ALA A C 1
ATOM 789 O O . ALA A 1 101 ? -22.506 -4.671 16.867 1.00 92.44 101 ALA A O 1
ATOM 790 N N . GLU A 1 102 ? -22.125 -2.609 16.050 1.00 93.88 102 GLU A N 1
ATOM 791 C CA . GLU A 1 102 ? -23.409 -2.414 15.371 1.00 93.88 102 GLU A CA 1
ATOM 792 C C . GLU A 1 102 ? -23.500 -3.170 14.034 1.00 93.88 102 GLU A C 1
ATOM 794 O O . GLU A 1 102 ? -24.597 -3.346 13.501 1.00 93.88 102 GLU A O 1
ATOM 799 N N . ASN A 1 103 ? -22.381 -3.677 13.498 1.00 93.81 103 ASN A N 1
ATOM 800 C CA . ASN A 1 103 ? -22.388 -4.473 12.275 1.00 93.81 103 ASN A CA 1
ATOM 801 C C . ASN A 1 103 ? -22.924 -5.893 12.548 1.00 93.81 103 ASN A C 1
ATOM 803 O O . ASN A 1 103 ? -22.192 -6.793 12.972 1.00 93.81 103 ASN A O 1
ATOM 807 N N . HIS A 1 104 ? -24.224 -6.082 12.302 1.00 92.69 104 HIS A N 1
ATOM 808 C CA . HIS A 1 104 ? -24.927 -7.341 12.552 1.00 92.69 104 HIS A CA 1
ATOM 809 C C . HIS A 1 104 ? -24.328 -8.522 11.782 1.00 92.69 104 HIS A C 1
ATOM 811 O O . HIS A 1 104 ? -24.090 -9.573 12.371 1.00 92.69 104 HIS A O 1
ATOM 817 N N . GLU A 1 105 ? -24.044 -8.335 10.493 1.00 94.00 105 GLU A N 1
ATOM 818 C CA . GLU A 1 105 ? -23.523 -9.390 9.619 1.00 94.00 105 GLU A CA 1
ATOM 819 C C . GLU A 1 105 ? -22.124 -9.845 10.058 1.00 94.00 105 GLU A C 1
ATOM 821 O O . GLU A 1 105 ? -21.846 -11.044 10.133 1.00 94.00 105 GLU A O 1
ATOM 826 N N . LEU A 1 106 ? -21.249 -8.900 10.426 1.00 92.69 106 LEU A N 1
ATOM 827 C CA . LEU A 1 106 ? -19.933 -9.217 10.980 1.00 92.69 106 LEU A CA 1
ATOM 828 C C . LEU A 1 106 ? -20.074 -10.010 12.281 1.00 92.69 106 LEU A C 1
ATOM 830 O O . LEU A 1 106 ? -19.380 -11.007 12.482 1.00 92.69 106 LEU A O 1
ATOM 834 N N . ARG A 1 107 ? -20.982 -9.591 13.168 1.00 91.62 107 ARG A N 1
ATOM 835 C CA . ARG A 1 107 ? -21.229 -10.277 14.439 1.00 91.62 107 ARG A CA 1
ATOM 836 C C . ARG A 1 107 ? -21.759 -11.694 14.229 1.00 91.62 107 ARG A C 1
ATOM 838 O O . ARG A 1 107 ? -21.366 -12.596 14.965 1.00 91.62 107 ARG A O 1
ATOM 845 N N . GLU A 1 108 ? -22.638 -11.914 13.258 1.00 93.69 108 GLU A N 1
ATOM 846 C CA . GLU A 1 108 ? -23.111 -13.254 12.902 1.00 93.69 108 GLU A CA 1
ATOM 847 C C . GLU A 1 108 ? -21.962 -14.137 12.417 1.00 93.69 108 GLU A C 1
ATOM 849 O O . GLU A 1 108 ? -21.772 -15.232 12.942 1.00 93.69 108 GLU A O 1
ATOM 854 N N . GLU A 1 109 ? -21.129 -13.652 11.496 1.00 94.00 109 GLU A N 1
ATOM 855 C CA . GLU A 1 109 ? -19.979 -14.422 11.012 1.00 94.00 109 GLU A CA 1
ATOM 856 C C . GLU A 1 109 ? -18.959 -14.717 12.122 1.00 94.00 109 GLU A C 1
ATOM 858 O O . GLU A 1 109 ? -18.439 -15.833 12.197 1.00 94.00 109 GLU A O 1
ATOM 863 N N . LEU A 1 110 ? -18.725 -13.768 13.038 1.00 92.88 110 LEU A N 1
ATOM 864 C CA . LEU A 1 110 ? -17.893 -13.983 14.226 1.00 92.88 110 LEU A CA 1
ATOM 865 C C . LEU A 1 110 ? -18.498 -15.020 15.181 1.00 92.88 110 LEU A C 1
ATOM 867 O O . LEU A 1 110 ? -17.755 -15.844 15.709 1.00 92.88 110 LEU A O 1
ATOM 871 N N . ASN A 1 111 ? -19.821 -15.035 15.376 1.00 93.88 111 ASN A N 1
ATOM 872 C CA . ASN A 1 111 ? -20.498 -16.064 16.174 1.00 93.88 111 ASN A CA 1
ATOM 873 C C . ASN A 1 111 ? -20.292 -17.457 15.582 1.00 93.88 111 ASN A C 1
ATOM 875 O O . ASN A 1 111 ? -19.960 -18.399 16.305 1.00 93.88 111 ASN A O 1
ATOM 879 N N . VAL A 1 112 ? -20.450 -17.595 14.264 1.00 94.12 112 VAL A N 1
ATOM 880 C CA . VAL A 1 112 ? -20.233 -18.895 13.630 1.00 94.12 112 VAL A CA 1
ATOM 881 C C . VAL A 1 112 ? -18.757 -19.292 13.691 1.00 94.12 112 VAL A C 1
ATOM 883 O O . VAL A 1 112 ? -18.454 -20.448 13.982 1.00 94.12 112 VAL A O 1
ATOM 886 N N . LEU A 1 113 ? -17.832 -18.350 13.481 1.00 93.69 113 LEU A N 1
ATOM 887 C CA . LEU A 1 113 ? -16.399 -18.588 13.662 1.00 93.69 113 LEU A CA 1
ATOM 888 C C . LEU A 1 113 ? -16.081 -19.057 15.090 1.00 93.69 113 LEU A C 1
ATOM 890 O O . LEU A 1 113 ? -15.360 -20.040 15.243 1.00 93.69 113 LEU A O 1
ATOM 894 N N . ASN A 1 114 ? -16.647 -18.412 16.114 1.00 93.19 114 ASN A N 1
ATOM 895 C CA . ASN A 1 114 ? -16.459 -18.797 17.512 1.00 93.19 114 ASN A CA 1
ATOM 896 C C . ASN A 1 114 ? -16.918 -20.238 17.765 1.00 93.19 114 ASN A C 1
ATOM 898 O O . ASN A 1 114 ? -16.188 -21.004 18.384 1.00 93.19 114 ASN A O 1
ATOM 902 N N . GLY A 1 115 ? -18.062 -20.649 17.209 1.00 91.88 115 GLY A N 1
ATOM 903 C CA . GLY A 1 115 ? -18.530 -22.036 17.308 1.00 91.88 115 GLY A CA 1
ATOM 904 C C . GLY A 1 115 ? -17.549 -23.053 16.709 1.00 91.88 115 GLY A C 1
ATOM 905 O O . GLY A 1 115 ? -17.289 -24.094 17.315 1.00 91.88 115 GLY A O 1
ATOM 906 N N . VAL A 1 116 ? -16.954 -22.744 15.550 1.00 91.12 116 VAL A N 1
ATOM 907 C CA . VAL A 1 116 ? -15.938 -23.615 14.926 1.00 91.12 116 VAL A CA 1
ATOM 908 C C . VAL A 1 116 ? -14.643 -23.633 15.745 1.00 91.12 116 VAL A C 1
ATOM 910 O O . VAL A 1 116 ? -14.056 -24.694 15.939 1.00 91.12 116 VAL A O 1
ATOM 913 N N . VAL A 1 117 ? -14.211 -22.486 16.270 1.00 90.12 117 VAL A N 1
ATOM 914 C CA . VAL A 1 117 ? -13.006 -22.373 17.107 1.00 90.12 117 VAL A CA 1
ATOM 915 C C . VAL A 1 117 ? -13.173 -23.111 18.440 1.00 90.12 117 VAL A C 1
ATOM 917 O O . VAL A 1 117 ? -12.269 -23.830 18.862 1.00 90.12 117 VAL A O 1
ATOM 920 N N . GLU A 1 118 ? -14.339 -23.023 19.081 1.00 90.25 118 GLU A N 1
ATOM 921 C CA . GLU A 1 118 ? -14.645 -23.793 20.290 1.00 90.25 118 GLU A CA 1
ATOM 922 C C . GLU A 1 118 ? -14.657 -25.301 20.029 1.00 90.25 118 GLU A C 1
ATOM 924 O O . GLU A 1 118 ? -14.133 -26.069 20.842 1.00 90.25 118 GLU A O 1
ATOM 929 N N . HIS A 1 119 ? -15.227 -25.733 18.899 1.00 89.88 119 HIS A N 1
ATOM 930 C CA . HIS A 1 119 ? -15.177 -27.135 18.491 1.00 89.88 119 HIS A CA 1
ATOM 931 C C . HIS A 1 119 ? -13.728 -27.594 18.296 1.00 89.88 119 HIS A C 1
ATOM 933 O O . HIS A 1 119 ? -13.314 -28.593 18.889 1.00 89.88 119 HIS A O 1
ATOM 939 N N . PHE A 1 120 ? -12.937 -26.803 17.566 1.00 89.00 120 PHE A N 1
ATOM 940 C CA . PHE A 1 120 ? -11.516 -27.047 17.343 1.00 89.00 120 PHE A CA 1
ATOM 941 C C . PHE A 1 120 ? -10.735 -27.160 18.658 1.00 89.00 120 PHE A C 1
ATOM 943 O O . PHE A 1 120 ? -9.892 -28.039 18.792 1.00 89.00 120 PHE A O 1
ATOM 950 N N . TYR A 1 121 ? -11.017 -26.332 19.668 1.00 88.00 121 TYR A N 1
ATOM 951 C CA . TYR A 1 121 ? -10.328 -26.433 20.959 1.00 88.00 121 TYR A CA 1
ATOM 952 C C . TYR A 1 121 ? -10.629 -27.720 21.727 1.00 88.00 121 TYR A C 1
ATOM 954 O O . TYR A 1 121 ? -9.782 -28.176 22.499 1.00 88.00 121 TYR A O 1
ATOM 962 N N . ARG A 1 122 ? -11.809 -28.312 21.524 1.00 86.94 122 ARG A N 1
ATOM 963 C CA . ARG A 1 122 ? -12.178 -29.595 22.137 1.00 86.94 122 ARG A CA 1
ATOM 964 C C . ARG A 1 122 ? -11.564 -30.765 21.378 1.00 86.94 122 ARG A C 1
ATOM 966 O O . ARG A 1 122 ? -11.052 -31.688 22.006 1.00 86.94 122 ARG A O 1
ATOM 973 N N . LEU A 1 123 ? -11.617 -30.719 20.049 1.00 85.00 123 LEU A N 1
ATOM 974 C CA . LEU A 1 123 ? -11.165 -31.786 19.158 1.00 85.00 123 LEU A CA 1
ATOM 975 C C . LEU A 1 123 ? -10.402 -31.184 17.965 1.00 85.00 123 LEU A C 1
ATOM 977 O O . LEU A 1 123 ? -10.975 -31.025 16.892 1.00 85.00 123 LEU A O 1
ATOM 981 N N . PRO A 1 124 ? -9.110 -30.834 18.124 1.00 83.81 124 PRO A N 1
ATOM 982 C CA . PRO A 1 124 ? -8.359 -30.195 17.051 1.00 83.81 124 PRO A CA 1
ATOM 983 C C . PRO A 1 124 ? -8.181 -31.144 15.864 1.00 83.81 124 PRO A C 1
ATOM 985 O O . PRO A 1 124 ? -7.516 -32.173 15.989 1.00 83.81 124 PRO A O 1
ATOM 988 N N . SER A 1 125 ? -8.718 -30.774 14.703 1.00 85.25 125 SER A N 1
ATOM 989 C CA . SER A 1 125 ? -8.507 -31.492 13.445 1.00 85.25 125 SER A CA 1
ATOM 990 C C . SER A 1 125 ? -8.023 -30.551 12.342 1.00 85.25 125 SER A C 1
ATOM 992 O O . SER A 1 125 ? -8.269 -29.341 12.370 1.00 85.25 125 SER A O 1
ATOM 994 N N . PHE A 1 126 ? -7.330 -31.109 11.348 1.00 83.94 126 PHE A N 1
ATOM 995 C CA . PHE A 1 126 ? -6.917 -30.346 10.170 1.00 83.94 126 PHE A CA 1
ATOM 996 C C . PHE A 1 126 ? -8.129 -29.804 9.395 1.00 83.94 126 PHE A C 1
ATOM 998 O O . PHE A 1 126 ? -8.108 -28.664 8.935 1.00 83.94 126 PHE A O 1
ATOM 1005 N N . THR A 1 127 ? -9.214 -30.582 9.309 1.00 87.25 127 THR A N 1
ATOM 1006 C CA . THR A 1 127 ? -10.477 -30.167 8.679 1.00 87.25 127 THR A CA 1
ATOM 1007 C C . THR A 1 127 ? -11.074 -28.937 9.358 1.00 87.25 127 THR A C 1
ATOM 1009 O O . THR A 1 127 ? -11.455 -27.983 8.682 1.00 87.25 127 THR A O 1
ATOM 1012 N N . ASP A 1 128 ? -11.107 -28.915 10.690 1.00 86.94 128 ASP A N 1
ATOM 1013 C CA . ASP A 1 128 ? -11.628 -27.771 11.443 1.00 86.94 128 ASP A CA 1
ATOM 1014 C C . ASP A 1 128 ? -10.756 -26.532 11.265 1.00 86.94 128 ASP A C 1
ATOM 1016 O O . ASP A 1 128 ? -11.272 -25.432 11.076 1.00 86.94 128 ASP A O 1
ATOM 1020 N N . TYR A 1 129 ? -9.433 -26.704 11.239 1.00 87.19 129 TYR A N 1
ATOM 1021 C CA . TYR A 1 129 ? -8.516 -25.610 10.936 1.00 87.19 129 TYR A CA 1
ATOM 1022 C C . TYR A 1 129 ? -8.761 -25.023 9.534 1.00 87.19 129 TYR A C 1
ATOM 1024 O O . TYR A 1 129 ? -8.845 -23.804 9.388 1.00 87.19 129 TYR A O 1
ATOM 1032 N N . GLN A 1 130 ? -8.966 -25.859 8.511 1.00 87.69 130 GLN A N 1
ATOM 1033 C CA . GLN A 1 130 ? -9.324 -25.387 7.165 1.00 87.69 130 GLN A CA 1
ATOM 1034 C C . GLN A 1 130 ? -10.673 -24.654 7.143 1.00 87.69 130 GLN A C 1
ATOM 1036 O O . GLN A 1 130 ? -10.801 -23.613 6.495 1.00 87.69 130 GLN A O 1
ATOM 1041 N N . ASN A 1 131 ? -11.662 -25.136 7.901 1.00 90.56 131 ASN A N 1
ATOM 1042 C CA . ASN A 1 131 ? -12.948 -24.453 8.055 1.00 90.56 131 ASN A CA 1
ATOM 1043 C C . ASN A 1 131 ? -12.782 -23.066 8.700 1.00 90.56 131 ASN A C 1
ATOM 1045 O O . ASN A 1 131 ? -13.401 -22.100 8.246 1.00 90.56 131 ASN A O 1
ATOM 1049 N N . ILE A 1 132 ? -11.922 -22.946 9.716 1.00 91.06 132 ILE A N 1
ATOM 1050 C CA . ILE A 1 132 ? -11.569 -21.668 10.353 1.00 91.06 132 ILE A CA 1
ATOM 1051 C C . ILE A 1 132 ? -10.926 -20.728 9.333 1.00 91.06 132 ILE A C 1
ATOM 1053 O O . ILE A 1 132 ? -11.379 -19.594 9.188 1.00 91.06 132 ILE A O 1
ATOM 1057 N N . LEU A 1 133 ? -9.928 -21.196 8.577 1.00 90.75 133 LEU A N 1
ATOM 1058 C CA . LEU A 1 133 ? -9.258 -20.381 7.560 1.00 90.75 133 LEU A CA 1
ATOM 1059 C C . LEU A 1 133 ? -10.217 -19.910 6.465 1.00 90.75 133 LEU A C 1
ATOM 1061 O O . LEU A 1 133 ? -10.219 -18.733 6.108 1.00 90.75 133 LEU A O 1
ATOM 1065 N N . SER A 1 134 ? -11.075 -20.799 5.960 1.00 91.06 134 SER A N 1
ATOM 1066 C CA . SER A 1 134 ? -12.081 -20.440 4.960 1.00 91.06 134 SER A CA 1
ATOM 1067 C C . SER A 1 134 ? -13.036 -19.362 5.477 1.00 91.06 134 SER A C 1
ATOM 1069 O O . SER A 1 134 ? -13.406 -18.460 4.723 1.00 91.06 134 SER A O 1
ATOM 1071 N N . ARG A 1 135 ? -13.439 -19.436 6.752 1.00 92.12 135 ARG A N 1
ATOM 1072 C CA . ARG A 1 135 ? -14.302 -18.423 7.375 1.00 92.12 135 ARG A CA 1
ATOM 1073 C C . ARG A 1 135 ? -13.577 -17.107 7.599 1.00 92.12 135 ARG A C 1
ATOM 1075 O O . ARG A 1 135 ? -14.139 -16.065 7.287 1.00 92.12 135 ARG A O 1
ATOM 1082 N N . LEU A 1 136 ? -12.333 -17.138 8.065 1.00 92.19 136 LEU A N 1
ATOM 1083 C CA . LEU A 1 136 ? -11.517 -15.933 8.211 1.00 92.19 136 LEU A CA 1
ATOM 1084 C C . LEU A 1 136 ? -11.298 -15.232 6.872 1.00 92.19 136 LEU A C 1
ATOM 1086 O O . LEU A 1 136 ? -11.466 -14.021 6.793 1.00 92.19 136 LEU A O 1
ATOM 1090 N N . ASN A 1 137 ? -11.031 -15.983 5.803 1.00 90.94 137 ASN A N 1
ATOM 1091 C CA . ASN A 1 137 ? -10.922 -15.428 4.454 1.00 90.94 137 ASN A CA 1
ATOM 1092 C C . ASN A 1 137 ? -12.241 -14.800 3.983 1.00 90.94 137 ASN A C 1
ATOM 1094 O O . ASN A 1 137 ? -12.228 -13.747 3.346 1.00 90.94 137 ASN A O 1
ATOM 1098 N N . LYS A 1 138 ? -13.388 -15.410 4.315 1.00 92.38 138 LYS A N 1
ATOM 1099 C CA . LYS A 1 138 ? -14.712 -14.830 4.044 1.00 92.38 138 LYS A CA 1
ATOM 1100 C C . LYS A 1 138 ? -14.917 -13.525 4.819 1.00 92.38 138 LYS A C 1
ATOM 1102 O O . LYS A 1 138 ? -15.358 -12.544 4.228 1.00 92.38 138 LYS A O 1
ATOM 1107 N N . ILE A 1 139 ? -14.573 -13.502 6.108 1.00 93.06 139 ILE A N 1
ATOM 1108 C CA . ILE A 1 139 ? -14.681 -12.312 6.961 1.00 93.06 139 ILE A CA 1
ATOM 1109 C C . ILE A 1 139 ? -13.776 -11.192 6.437 1.00 93.06 139 ILE A C 1
ATOM 1111 O O . ILE A 1 139 ? -14.239 -10.067 6.266 1.00 93.06 139 ILE A O 1
ATOM 1115 N N . GLU A 1 140 ? -12.515 -11.495 6.118 1.00 92.56 140 GLU A N 1
ATOM 1116 C CA . GLU A 1 140 ? -11.583 -10.526 5.534 1.00 92.56 140 GLU A CA 1
ATOM 1117 C C . GLU A 1 140 ? -12.129 -9.963 4.221 1.00 92.56 140 GLU A C 1
ATOM 1119 O O . GLU A 1 140 ? -12.155 -8.750 4.040 1.00 92.56 140 GLU A O 1
ATOM 1124 N N . LYS A 1 141 ? -12.626 -10.817 3.322 1.00 90.25 141 LYS A N 1
ATOM 1125 C CA . LYS A 1 141 ? -13.156 -10.377 2.027 1.00 90.25 141 LYS A CA 1
ATOM 1126 C C . LYS A 1 141 ? -14.405 -9.501 2.161 1.00 90.25 141 LYS A C 1
ATOM 1128 O O . LYS A 1 141 ? -14.526 -8.516 1.439 1.00 90.25 141 LYS A O 1
ATOM 1133 N N . ASN A 1 142 ? -15.332 -9.868 3.045 1.00 92.88 142 ASN A N 1
ATOM 1134 C CA . ASN A 1 142 ? -16.637 -9.213 3.141 1.00 92.88 142 ASN A CA 1
ATOM 1135 C C . ASN A 1 142 ? -16.610 -7.949 4.009 1.00 92.88 142 ASN A C 1
ATOM 1137 O O . ASN A 1 142 ? -17.335 -7.002 3.723 1.00 92.88 142 ASN A O 1
ATOM 1141 N N . PHE A 1 143 ? -15.779 -7.926 5.054 1.00 91.62 143 PHE A N 1
ATOM 1142 C CA . PHE A 1 143 ? -15.763 -6.844 6.045 1.00 91.62 143 PHE A CA 1
ATOM 1143 C C . PHE A 1 143 ? -14.438 -6.088 6.105 1.00 91.62 143 PHE A C 1
ATOM 1145 O O . PHE A 1 143 ? -14.345 -5.096 6.824 1.00 91.62 143 PHE A O 1
ATOM 1152 N N . ASN A 1 144 ? -13.420 -6.529 5.356 1.00 91.00 144 ASN A N 1
ATOM 1153 C CA . ASN A 1 144 ? -12.094 -5.918 5.330 1.00 91.00 144 ASN A CA 1
ATOM 1154 C C . ASN A 1 144 ? -11.514 -5.793 6.750 1.00 91.00 144 ASN A C 1
ATOM 1156 O O . ASN A 1 144 ? -11.215 -4.696 7.234 1.00 91.00 144 ASN A O 1
ATOM 1160 N N . LEU A 1 145 ? -11.399 -6.936 7.438 1.00 89.88 145 LEU A N 1
ATOM 1161 C CA . LEU A 1 145 ? -10.931 -7.024 8.824 1.00 89.88 145 LEU A CA 1
ATOM 1162 C C . LEU A 1 145 ? -9.579 -6.318 8.987 1.00 89.88 145 LEU A C 1
ATOM 1164 O O . LEU A 1 145 ? -9.377 -5.580 9.951 1.00 89.88 145 LEU A O 1
ATOM 1168 N N . SER A 1 146 ? -8.692 -6.457 8.001 1.00 89.44 146 SER A N 1
ATOM 1169 C CA . SER A 1 146 ? -7.408 -5.766 7.965 1.00 89.44 146 SER A CA 1
ATOM 1170 C C . SER A 1 146 ? -7.533 -4.237 7.967 1.00 89.44 146 SER A C 1
ATOM 1172 O O . SER A 1 146 ? -6.734 -3.561 8.616 1.00 89.44 146 SER A O 1
ATOM 1174 N N . SER A 1 147 ? -8.527 -3.657 7.286 1.00 91.69 147 SER A N 1
ATOM 1175 C CA . SER A 1 147 ? -8.818 -2.217 7.363 1.00 91.69 147 SER A CA 1
ATOM 1176 C C . SER A 1 147 ? -9.272 -1.810 8.762 1.00 91.69 147 SER A C 1
ATOM 1178 O O . SER A 1 147 ? -8.744 -0.842 9.313 1.00 91.69 147 SER A O 1
ATOM 1180 N N . ILE A 1 148 ? -10.170 -2.581 9.385 1.00 92.31 148 ILE A N 1
ATOM 1181 C CA . ILE A 1 148 ? -10.644 -2.291 10.745 1.00 92.31 148 ILE A CA 1
ATOM 1182 C C . ILE A 1 148 ? -9.476 -2.337 11.741 1.00 92.31 148 ILE A C 1
ATOM 1184 O O . ILE A 1 148 ? -9.293 -1.387 12.498 1.00 92.31 148 ILE A O 1
ATOM 1188 N N . VAL A 1 149 ? -8.624 -3.369 11.685 1.00 91.75 149 VAL A N 1
ATOM 1189 C CA . VAL A 1 149 ? -7.422 -3.500 12.533 1.00 91.75 149 VAL A CA 1
ATOM 1190 C C . VAL A 1 149 ? -6.519 -2.270 12.425 1.00 91.75 149 VAL A C 1
ATOM 1192 O O . VAL A 1 149 ? -6.104 -1.708 13.440 1.00 91.75 149 VAL A O 1
ATOM 1195 N N . ARG A 1 150 ? -6.228 -1.819 11.198 1.00 93.00 150 ARG A N 1
ATOM 1196 C CA . ARG A 1 150 ? -5.367 -0.651 10.951 1.00 93.00 150 ARG A CA 1
ATOM 1197 C C . ARG A 1 150 ? -5.998 0.646 11.463 1.00 93.00 150 ARG A C 1
ATOM 1199 O O . ARG A 1 150 ? -5.287 1.472 12.029 1.00 93.00 150 ARG A O 1
ATOM 1206 N N . LYS A 1 151 ? -7.315 0.813 11.303 1.00 95.38 151 LYS A N 1
ATOM 1207 C CA . LYS A 1 151 ? -8.069 1.965 11.825 1.00 95.38 151 LYS A CA 1
ATOM 1208 C C . LYS A 1 151 ? -8.052 2.002 13.355 1.00 95.38 151 LYS A C 1
ATOM 1210 O O . LYS A 1 151 ? -7.739 3.050 13.921 1.00 95.38 151 LYS A O 1
ATOM 1215 N N . THR A 1 152 ? -8.297 0.867 14.020 1.00 93.94 152 THR A N 1
ATOM 1216 C CA . THR A 1 152 ? -8.197 0.745 15.486 1.00 93.94 152 THR A CA 1
ATOM 1217 C C . THR A 1 152 ? -6.796 1.113 15.964 1.00 93.94 152 THR A C 1
ATOM 1219 O O . THR A 1 152 ? -6.644 1.934 16.869 1.00 93.94 152 THR A O 1
ATOM 1222 N N . TYR A 1 153 ? -5.770 0.550 15.317 1.00 93.31 153 TYR A N 1
ATOM 1223 C CA . TYR A 1 153 ? -4.371 0.832 15.625 1.00 93.31 153 TYR A CA 1
ATOM 1224 C C . TYR A 1 153 ? -4.042 2.324 15.503 1.00 93.31 153 TYR A C 1
ATOM 1226 O O . TYR A 1 153 ? -3.514 2.913 16.442 1.00 93.31 153 TYR A O 1
ATOM 1234 N N . PHE A 1 154 ? -4.413 2.954 14.386 1.00 95.56 154 PHE A N 1
ATOM 1235 C CA . PHE A 1 154 ? -4.134 4.368 14.142 1.00 95.56 154 PHE A CA 1
ATOM 1236 C C . PHE A 1 154 ? -4.785 5.273 15.197 1.00 95.56 154 PHE A C 1
ATOM 1238 O O . PHE A 1 154 ? -4.118 6.132 15.773 1.00 95.56 154 PHE A O 1
ATOM 1245 N N . LEU A 1 155 ? -6.071 5.058 15.503 1.00 95.25 155 LEU A N 1
ATOM 1246 C CA . LEU A 1 155 ? -6.776 5.841 16.525 1.00 95.25 155 LEU A CA 1
ATOM 1247 C C . LEU A 1 155 ? -6.176 5.635 17.921 1.00 95.25 155 LEU A C 1
ATOM 1249 O O . LEU A 1 155 ? -6.089 6.582 18.702 1.00 95.25 155 LEU A O 1
ATOM 1253 N N . LYS A 1 156 ? -5.735 4.415 18.239 1.00 92.62 156 LYS A N 1
ATOM 1254 C CA . LYS A 1 156 ? -5.051 4.108 19.498 1.00 92.62 156 LYS A CA 1
ATOM 1255 C C . LYS A 1 156 ? -3.711 4.839 19.591 1.00 92.62 156 LYS A C 1
ATOM 1257 O O . LYS A 1 156 ? -3.438 5.446 20.623 1.00 92.62 156 LYS A O 1
ATOM 1262 N N . SER A 1 157 ? -2.889 4.804 18.544 1.00 93.06 157 SER A N 1
ATOM 1263 C CA . SER A 1 157 ? -1.611 5.526 18.500 1.00 93.06 157 SER A CA 1
ATOM 1264 C C . SER A 1 157 ? -1.803 7.035 18.664 1.00 93.06 157 SER A C 1
ATOM 1266 O O . SER A 1 157 ? -1.080 7.676 19.424 1.00 93.06 157 SER A O 1
ATOM 1268 N N . LEU A 1 158 ? -2.850 7.591 18.052 1.00 93.19 158 LEU A N 1
ATOM 1269 C CA . LEU A 1 158 ? -3.229 8.992 18.226 1.00 93.19 158 LEU A CA 1
ATOM 1270 C C . LEU A 1 158 ? -3.598 9.305 19.685 1.00 93.19 158 LEU A C 1
ATOM 1272 O O . LEU A 1 158 ? -3.103 10.281 20.240 1.00 93.19 158 LEU A O 1
ATOM 1276 N N . LYS A 1 159 ? -4.372 8.437 20.356 1.00 89.75 159 LYS A N 1
ATOM 1277 C CA . LYS A 1 159 ? -4.668 8.562 21.799 1.00 89.75 159 LYS A CA 1
ATOM 1278 C C . LYS A 1 159 ? -3.444 8.409 22.701 1.00 89.75 159 LYS A C 1
ATOM 1280 O O . LYS A 1 159 ? -3.425 8.954 23.802 1.00 89.75 159 LYS A O 1
ATOM 1285 N N . LYS A 1 160 ? -2.415 7.694 22.247 1.00 90.56 160 LYS A N 1
ATOM 1286 C CA . LYS A 1 160 ? -1.103 7.628 22.907 1.00 90.56 160 LYS A CA 1
ATOM 1287 C C . LYS A 1 160 ? -0.218 8.843 22.608 1.00 90.56 160 LYS A C 1
ATOM 1289 O O . LYS A 1 160 ? 0.894 8.905 23.124 1.00 90.56 160 LYS A O 1
ATOM 1294 N N . LYS A 1 161 ? -0.708 9.800 21.813 1.00 92.25 161 LYS A N 1
ATOM 1295 C CA . LYS A 1 161 ? 0.025 10.982 21.344 1.00 92.25 161 LYS A CA 1
ATOM 1296 C C . LYS A 1 161 ? 1.310 10.623 20.596 1.00 92.25 161 LYS A C 1
ATOM 1298 O O . LYS A 1 161 ? 2.298 11.353 20.643 1.00 92.25 161 LYS A O 1
ATOM 1303 N N . GLU A 1 162 ? 1.302 9.487 19.898 1.00 94.19 162 GLU A N 1
ATOM 1304 C CA . GLU A 1 162 ? 2.374 9.144 18.968 1.00 94.19 162 GLU A CA 1
ATOM 1305 C C . GLU A 1 162 ? 2.367 10.160 17.821 1.00 94.19 162 GLU A C 1
ATOM 1307 O O . GLU A 1 162 ? 1.317 10.483 17.259 1.00 94.19 162 GLU A O 1
ATOM 1312 N N . ASN A 1 163 ? 3.539 10.696 17.481 1.00 93.94 163 ASN A N 1
ATOM 1313 C CA . ASN A 1 163 ? 3.643 11.628 16.364 1.00 93.94 163 ASN A CA 1
ATOM 1314 C C . ASN A 1 163 ? 3.394 10.908 15.025 1.00 93.94 163 ASN A C 1
ATOM 1316 O O . ASN A 1 163 ? 3.576 9.695 14.902 1.00 93.94 163 ASN A O 1
ATOM 1320 N N . PHE A 1 164 ? 2.995 11.671 14.007 1.00 94.69 164 PHE A N 1
ATOM 1321 C CA . PHE A 1 164 ? 2.616 11.126 12.702 1.00 94.69 164 PHE A CA 1
ATOM 1322 C C . PHE A 1 164 ? 3.724 10.279 12.057 1.00 94.69 164 PHE A C 1
ATOM 1324 O O . PHE A 1 164 ? 3.441 9.202 11.539 1.00 94.69 164 PHE A O 1
ATOM 1331 N N . ALA A 1 165 ? 4.983 10.722 12.138 1.00 92.00 165 ALA A N 1
ATOM 1332 C CA . ALA A 1 165 ? 6.126 10.000 11.577 1.00 92.00 165 ALA A CA 1
ATOM 1333 C C . ALA A 1 165 ? 6.333 8.631 12.246 1.00 92.00 165 ALA A C 1
ATOM 1335 O O . ALA A 1 165 ? 6.555 7.637 11.562 1.00 92.00 165 ALA A O 1
ATOM 1336 N N . SER A 1 166 ? 6.184 8.550 13.570 1.00 92.94 166 SER A N 1
ATOM 1337 C CA . SER A 1 166 ? 6.253 7.294 14.320 1.00 92.94 166 SER A CA 1
ATOM 1338 C C . SER A 1 166 ? 5.148 6.331 13.895 1.00 92.94 166 SER A C 1
ATOM 1340 O O . SER A 1 166 ? 5.405 5.143 13.704 1.00 92.94 166 SER A O 1
ATOM 1342 N N . ILE A 1 167 ? 3.920 6.831 13.713 1.00 94.06 167 ILE A N 1
ATOM 1343 C CA . ILE A 1 167 ? 2.817 6.004 13.213 1.00 94.06 167 ILE A CA 1
ATOM 1344 C C . ILE A 1 167 ? 3.136 5.531 11.794 1.00 94.06 167 ILE A C 1
ATOM 1346 O O . ILE A 1 167 ? 3.022 4.342 11.521 1.00 94.06 167 ILE A O 1
ATOM 1350 N N . PHE A 1 168 ? 3.581 6.425 10.910 1.00 91.62 168 PHE A N 1
ATOM 1351 C CA . PHE A 1 168 ? 3.957 6.093 9.536 1.00 91.62 168 PHE A CA 1
ATOM 1352 C C . PHE A 1 168 ? 5.053 5.015 9.464 1.00 91.62 168 PHE A C 1
ATOM 1354 O O . PHE A 1 168 ? 4.910 4.048 8.713 1.00 91.62 168 PHE A O 1
ATOM 1361 N N . GLU A 1 169 ? 6.100 5.107 10.291 1.00 89.38 169 GLU A N 1
ATOM 1362 C CA . GLU A 1 169 ? 7.181 4.113 10.340 1.00 89.38 169 GLU A CA 1
ATOM 1363 C C . GLU A 1 169 ? 6.690 2.722 10.775 1.00 89.38 169 GLU A C 1
ATOM 1365 O O . GLU A 1 169 ? 7.178 1.707 10.270 1.00 89.38 169 GLU A O 1
ATOM 1370 N N . ASN A 1 170 ? 5.651 2.632 11.610 1.00 88.88 170 ASN A N 1
ATOM 1371 C CA . ASN A 1 170 ? 5.029 1.343 11.940 1.00 88.88 170 ASN A CA 1
ATOM 1372 C C . ASN A 1 170 ? 4.347 0.683 10.723 1.00 88.88 170 ASN A C 1
ATOM 1374 O O . ASN A 1 170 ? 4.161 -0.536 10.689 1.00 88.88 170 ASN A O 1
ATOM 1378 N N . PHE A 1 171 ? 4.054 1.455 9.672 1.00 88.19 171 PHE A N 1
ATOM 1379 C CA . PHE A 1 171 ? 3.590 0.964 8.376 1.00 88.19 171 PHE A CA 1
ATOM 1380 C C . PHE A 1 171 ? 4.707 0.862 7.325 1.00 88.19 171 PHE A C 1
ATOM 1382 O O . PHE A 1 171 ? 4.405 0.587 6.167 1.00 88.19 171 PHE A O 1
ATOM 1389 N N . LYS A 1 172 ? 5.996 1.002 7.665 1.00 80.56 172 LYS A N 1
ATOM 1390 C CA . LYS A 1 172 ? 7.103 1.050 6.682 1.00 80.56 172 LYS A CA 1
ATOM 1391 C C . LYS A 1 172 ? 7.147 -0.125 5.699 1.00 80.56 172 LYS A C 1
ATOM 1393 O O . LYS A 1 172 ? 7.402 0.068 4.516 1.00 80.56 172 LYS A O 1
ATOM 1398 N N . LYS A 1 173 ? 6.862 -1.353 6.148 1.00 80.06 173 LYS A N 1
ATOM 1399 C CA . LYS A 1 173 ? 6.794 -2.547 5.268 1.00 80.06 173 LYS A CA 1
ATOM 1400 C C . LYS A 1 173 ? 5.493 -2.639 4.456 1.00 80.06 173 LYS A C 1
ATOM 1402 O O . LYS A 1 173 ? 5.298 -3.562 3.677 1.00 80.06 173 LYS A O 1
ATOM 1407 N N . ARG A 1 174 ? 4.566 -1.725 4.714 1.00 83.12 174 ARG A N 1
ATOM 1408 C CA . ARG A 1 174 ? 3.151 -1.746 4.344 1.00 83.12 174 ARG A CA 1
ATOM 1409 C C . ARG A 1 174 ? 2.690 -0.336 3.939 1.00 83.12 174 ARG A C 1
ATOM 1411 O O . ARG A 1 174 ? 1.548 0.030 4.206 1.00 83.12 174 ARG A O 1
ATOM 1418 N N . LYS A 1 175 ? 3.565 0.451 3.292 1.00 88.81 175 LYS A N 1
ATOM 1419 C CA . LYS A 1 175 ? 3.309 1.865 2.946 1.00 88.81 175 LYS A CA 1
ATOM 1420 C C . LYS A 1 175 ? 1.997 2.050 2.178 1.00 88.81 175 LYS A C 1
ATOM 1422 O O . LYS A 1 175 ? 1.239 2.960 2.487 1.00 88.81 175 LYS A O 1
ATOM 1427 N N . TRP A 1 176 ? 1.655 1.124 1.278 1.00 92.44 176 TRP A N 1
ATOM 1428 C CA . TRP A 1 176 ? 0.375 1.151 0.560 1.00 92.44 176 TRP A CA 1
ATOM 1429 C C . TRP A 1 176 ? -0.857 0.988 1.455 1.00 92.44 176 TRP A C 1
ATOM 1431 O O . TRP A 1 176 ? -1.901 1.550 1.162 1.00 92.44 176 TRP A O 1
ATOM 1441 N N . HIS A 1 177 ? -0.750 0.273 2.575 1.00 89.81 177 HIS A N 1
ATOM 1442 C CA . HIS A 1 177 ? -1.848 0.195 3.538 1.00 89.81 177 HIS A CA 1
ATOM 1443 C C . HIS A 1 177 ? -2.023 1.491 4.324 1.00 89.81 177 HIS A C 1
ATOM 1445 O O . HIS A 1 177 ? -3.151 1.848 4.654 1.00 89.81 177 HIS A O 1
ATOM 1451 N N . PHE A 1 178 ? -0.926 2.193 4.624 1.00 93.00 178 PHE A N 1
ATOM 1452 C CA . PHE A 1 178 ? -1.010 3.533 5.199 1.00 93.00 178 PHE A CA 1
ATOM 1453 C C . PHE A 1 178 ? -1.608 4.518 4.197 1.00 93.00 178 PHE A C 1
ATOM 1455 O O . PHE A 1 178 ? -2.483 5.297 4.557 1.00 93.00 178 PHE A O 1
ATOM 1462 N N . TYR A 1 179 ? -1.206 4.416 2.930 1.00 94.00 179 TYR A N 1
ATOM 1463 C CA . TYR A 1 179 ? -1.809 5.162 1.835 1.00 94.00 179 TYR A CA 1
ATOM 1464 C C . TYR A 1 179 ? -3.320 4.921 1.744 1.00 94.00 179 TYR A C 1
ATOM 1466 O O . TYR A 1 179 ? -4.069 5.891 1.712 1.00 94.00 179 TYR A O 1
ATOM 1474 N N . ASP A 1 180 ? -3.790 3.666 1.739 1.00 93.19 180 ASP A N 1
ATOM 1475 C CA . ASP A 1 180 ? -5.230 3.368 1.683 1.00 93.19 180 ASP A CA 1
ATOM 1476 C C . ASP A 1 180 ? -5.962 3.983 2.891 1.00 93.19 180 ASP A C 1
ATOM 1478 O O . ASP A 1 180 ? -6.996 4.629 2.737 1.00 93.19 180 ASP A O 1
ATOM 1482 N N . LEU A 1 181 ? -5.392 3.830 4.093 1.00 94.25 181 LEU A N 1
ATOM 1483 C CA . LEU A 1 181 ? -5.944 4.360 5.341 1.00 94.25 181 LEU A CA 1
ATOM 1484 C C . LEU A 1 181 ? -6.050 5.890 5.320 1.00 94.25 181 LEU A C 1
ATOM 1486 O O . LEU A 1 181 ? -7.065 6.449 5.727 1.00 94.25 181 LEU A O 1
ATOM 1490 N N . MET A 1 182 ? -4.999 6.564 4.856 1.00 93.94 182 MET A N 1
ATOM 1491 C CA . MET A 1 182 ? -4.953 8.019 4.756 1.00 93.94 182 MET A CA 1
ATOM 1492 C C . MET A 1 182 ? -5.717 8.553 3.552 1.00 93.94 182 MET A C 1
ATOM 1494 O O . MET A 1 182 ? -6.008 9.738 3.552 1.00 93.94 182 MET A O 1
ATOM 1498 N N . ASN A 1 183 ? -6.084 7.738 2.561 1.00 92.44 183 ASN A N 1
ATOM 1499 C CA . ASN A 1 183 ? -6.971 8.142 1.466 1.00 92.44 183 ASN A CA 1
ATOM 1500 C C . ASN A 1 183 ? -8.454 7.872 1.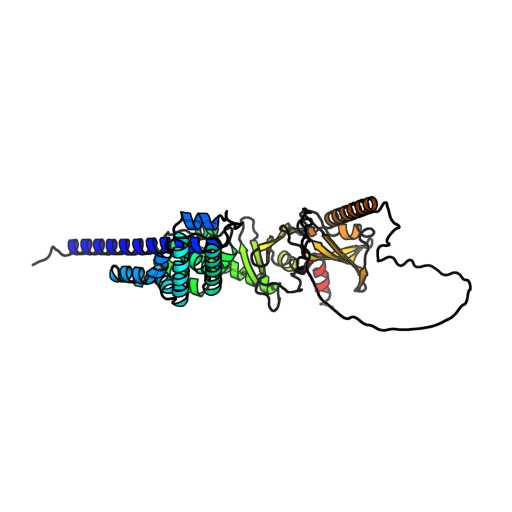757 1.00 92.44 183 ASN A C 1
ATOM 1502 O O . ASN A 1 183 ? -9.297 8.489 1.112 1.00 92.44 183 ASN A O 1
ATOM 1506 N N . ASP A 1 184 ? -8.787 7.068 2.769 1.00 94.62 184 ASP A N 1
ATOM 1507 C CA . ASP A 1 184 ? -10.157 6.893 3.265 1.00 94.62 184 ASP A CA 1
ATOM 1508 C C . ASP A 1 184 ? -10.677 8.193 3.912 1.00 94.62 184 ASP A C 1
ATOM 1510 O O . ASP A 1 184 ? -10.459 8.475 5.094 1.00 94.62 184 ASP A O 1
ATOM 1514 N N . GLU A 1 185 ? -11.325 9.032 3.100 1.00 93.75 185 GLU A N 1
ATOM 1515 C CA . GLU A 1 185 ? -11.843 10.339 3.515 1.00 93.75 185 GLU A CA 1
ATOM 1516 C C . GLU A 1 185 ? -12.899 10.218 4.611 1.00 93.75 185 GLU A C 1
ATOM 1518 O O . GLU A 1 185 ? -12.878 10.979 5.579 1.00 93.75 185 GLU A O 1
ATOM 1523 N N . ASP A 1 186 ? -13.754 9.206 4.509 1.00 94.75 186 ASP A N 1
ATOM 1524 C CA . ASP A 1 186 ? -14.771 8.902 5.503 1.00 94.75 186 ASP A CA 1
ATOM 1525 C C . ASP A 1 186 ? -14.134 8.617 6.864 1.00 94.75 186 ASP A C 1
ATOM 1527 O O . ASP A 1 186 ? -14.559 9.176 7.878 1.00 94.75 186 ASP A O 1
ATOM 1531 N N . PHE A 1 187 ? -13.077 7.803 6.906 1.00 95.69 187 PHE A N 1
ATOM 1532 C CA . PHE A 1 187 ? -12.335 7.542 8.134 1.00 95.69 187 PHE A CA 1
ATOM 1533 C C . PHE A 1 187 ? -11.657 8.805 8.681 1.00 95.69 187 PHE A C 1
ATOM 1535 O O . PHE A 1 187 ? -11.766 9.088 9.883 1.00 95.69 187 PHE A O 1
ATOM 1542 N N . ARG A 1 188 ? -11.002 9.597 7.819 1.00 95.50 188 ARG A N 1
ATOM 1543 C CA . ARG A 1 188 ? -10.338 10.844 8.235 1.00 95.50 188 ARG A CA 1
ATOM 1544 C C . ARG A 1 188 ? -11.326 11.835 8.851 1.00 95.50 188 ARG A C 1
ATOM 1546 O O . ARG A 1 188 ? -11.093 12.330 9.954 1.00 95.50 188 ARG A O 1
ATOM 1553 N N . GLN A 1 189 ? -12.440 12.091 8.169 1.00 94.31 189 GLN A N 1
ATOM 1554 C CA . GLN A 1 189 ? -13.443 13.075 8.580 1.00 94.31 189 GLN A CA 1
ATOM 1555 C C . GLN A 1 189 ? -14.271 12.603 9.777 1.00 94.31 189 GLN A C 1
ATOM 1557 O O . GLN A 1 189 ? -14.499 13.360 10.726 1.00 94.31 189 GLN A O 1
ATOM 1562 N N . LYS A 1 190 ? -14.723 11.342 9.771 1.00 94.88 190 LYS A N 1
ATOM 1563 C CA . LYS A 1 190 ? -15.574 10.820 10.848 1.00 94.88 190 LYS A CA 1
ATOM 1564 C C . LYS A 1 190 ? -14.790 10.565 12.128 1.00 94.88 190 LYS A C 1
ATOM 1566 O O . LYS A 1 190 ? -15.378 10.748 13.195 1.00 94.88 190 LYS A O 1
ATOM 1571 N N . TYR A 1 191 ? -13.513 10.183 12.032 1.00 96.38 191 TYR A N 1
ATOM 1572 C CA . TYR A 1 191 ? -12.732 9.751 13.191 1.00 96.38 191 TYR A CA 1
ATOM 1573 C C . TYR A 1 191 ? -11.428 10.531 13.381 1.00 96.38 191 TYR A C 1
ATOM 1575 O O . TYR A 1 191 ? -11.273 11.156 14.422 1.00 96.38 191 TYR A O 1
ATOM 1583 N N . VAL A 1 192 ? -10.497 10.566 12.425 1.00 96.69 192 VAL A N 1
ATOM 1584 C CA . VAL A 1 192 ? -9.150 11.130 12.685 1.00 96.69 192 VAL A CA 1
ATOM 1585 C C . VAL A 1 192 ? -9.193 12.600 13.120 1.00 96.69 192 VAL A C 1
ATOM 1587 O O . VAL A 1 192 ? -8.695 12.934 14.195 1.00 96.69 192 VAL A O 1
ATOM 1590 N N . TYR A 1 193 ? -9.837 13.480 12.347 1.00 95.31 193 TYR A N 1
ATOM 1591 C CA . TYR A 1 193 ? -9.911 14.903 12.699 1.00 95.31 193 TYR A CA 1
ATOM 1592 C C . TYR A 1 193 ? -10.682 15.149 14.003 1.00 95.31 193 TYR A C 1
ATOM 1594 O O . TYR A 1 193 ? -10.320 16.045 14.767 1.00 95.31 193 TYR A O 1
ATOM 1602 N N . LYS A 1 194 ? -11.710 14.337 14.297 1.00 95.12 194 LYS A N 1
ATOM 1603 C CA . LYS A 1 194 ? -12.456 14.426 15.563 1.00 95.12 194 LYS A CA 1
ATOM 1604 C C . LYS A 1 194 ? -11.611 13.981 16.751 1.00 95.12 194 LYS A C 1
ATOM 1606 O O . LYS A 1 194 ? -11.590 14.686 17.752 1.00 95.12 194 LYS A O 1
ATOM 1611 N N . ALA A 1 195 ? -10.864 12.887 16.612 1.00 94.69 195 ALA A N 1
ATOM 1612 C CA . ALA A 1 195 ? -9.953 12.411 17.642 1.00 94.69 195 ALA A CA 1
ATOM 1613 C C . ALA A 1 195 ? -8.877 13.458 17.960 1.00 94.69 195 ALA A C 1
ATOM 1615 O O . ALA A 1 195 ? -8.602 13.690 19.129 1.00 94.69 195 ALA A O 1
ATOM 1616 N N . LEU A 1 196 ? -8.334 14.155 16.953 1.00 95.12 196 LEU A N 1
ATOM 1617 C CA . LEU A 1 196 ? -7.381 15.255 17.171 1.00 95.12 196 LEU A CA 1
ATOM 1618 C C . LEU A 1 196 ? -8.011 16.438 17.914 1.00 95.12 196 LEU A C 1
ATOM 1620 O O . LEU A 1 196 ? -7.349 17.082 18.718 1.00 95.12 196 LEU A O 1
ATOM 1624 N N . ASN A 1 197 ? -9.289 16.736 17.686 1.00 92.88 197 ASN A N 1
ATOM 1625 C CA . ASN A 1 197 ? -9.971 17.809 18.415 1.00 92.88 197 ASN A CA 1
ATOM 1626 C C . ASN A 1 197 ? -10.253 17.451 19.889 1.00 92.88 197 ASN A C 1
ATOM 1628 O O . ASN A 1 197 ? -10.640 18.329 20.656 1.00 92.88 197 ASN A O 1
ATOM 1632 N N . GLU A 1 198 ? -10.075 16.187 20.285 1.00 92.25 198 GLU A N 1
ATOM 1633 C CA . GLU A 1 198 ? -10.174 15.736 21.679 1.00 92.25 198 GLU A CA 1
ATOM 1634 C C . GLU A 1 198 ? -8.837 15.817 22.439 1.00 92.25 198 GLU A C 1
ATOM 1636 O O . GLU A 1 198 ? -8.836 15.628 23.655 1.00 92.25 198 GLU A O 1
ATOM 1641 N N . GLU A 1 199 ? -7.722 16.072 21.747 1.00 92.19 199 GLU A N 1
ATOM 1642 C CA . GLU A 1 199 ? -6.370 16.127 22.321 1.00 92.19 199 GLU A CA 1
ATOM 1643 C C . GLU A 1 199 ? -5.877 17.567 22.559 1.00 92.19 199 GLU A C 1
ATOM 1645 O O . GLU A 1 199 ? -6.514 18.546 22.163 1.00 92.19 199 GLU A O 1
ATOM 1650 N N . ASP A 1 200 ? -4.717 17.695 23.215 1.00 90.44 200 ASP A N 1
ATOM 1651 C CA . ASP A 1 200 ? -4.080 18.990 23.470 1.00 90.44 200 ASP A CA 1
ATOM 1652 C C . ASP A 1 200 ? -3.745 19.724 22.169 1.00 90.44 200 ASP A C 1
ATOM 1654 O O . ASP A 1 200 ? -3.187 19.153 21.230 1.00 90.44 200 ASP A O 1
ATOM 1658 N N . LYS A 1 201 ? -4.018 21.032 22.154 1.00 92.50 201 LYS A N 1
ATOM 1659 C CA . LYS A 1 201 ? -3.920 21.878 20.959 1.00 92.50 201 LYS A CA 1
ATOM 1660 C C . LYS A 1 201 ? -2.564 21.783 20.248 1.00 92.50 201 LYS A C 1
ATOM 1662 O O . LYS A 1 201 ? -2.555 21.657 19.029 1.00 92.50 201 LYS A O 1
ATOM 1667 N N . SER A 1 202 ? -1.452 21.813 20.986 1.00 93.62 202 SER A N 1
ATOM 1668 C CA . SER A 1 202 ? -0.105 21.751 20.397 1.00 93.62 202 SER A CA 1
ATOM 1669 C C . SER A 1 202 ? 0.138 20.438 19.654 1.00 93.62 202 SER A C 1
ATOM 1671 O O . SER A 1 202 ? 0.514 20.455 18.487 1.00 93.62 202 SER A O 1
ATOM 1673 N N . PHE A 1 203 ? -0.163 19.302 20.294 1.00 94.88 203 PHE A N 1
ATOM 1674 C CA . PHE A 1 203 ? -0.064 17.985 19.666 1.00 94.88 203 PHE A CA 1
ATOM 1675 C C . PHE A 1 203 ? -0.937 17.911 18.410 1.00 94.88 203 PHE A C 1
ATOM 1677 O O . PHE A 1 203 ? -0.481 17.471 17.355 1.00 94.88 203 PHE A O 1
ATOM 1684 N N . SER A 1 204 ? -2.184 18.370 18.509 1.00 94.94 204 SER A N 1
ATOM 1685 C CA . SER A 1 204 ? -3.139 18.299 17.408 1.00 94.94 204 SER A CA 1
ATOM 1686 C C . SER A 1 204 ? -2.740 19.164 16.218 1.00 94.94 204 SER A C 1
ATOM 1688 O O . SER A 1 204 ? -2.943 18.746 15.081 1.00 94.94 204 SER A O 1
ATOM 1690 N N . GLU A 1 205 ? -2.182 20.352 16.448 1.00 95.62 205 GLU A N 1
ATOM 1691 C CA . GLU A 1 205 ? -1.682 21.233 15.387 1.00 95.62 205 GLU A CA 1
ATOM 1692 C C . GLU A 1 205 ? -0.464 20.626 14.678 1.00 95.62 205 GLU A C 1
ATOM 1694 O O . GLU A 1 205 ? -0.463 20.532 13.447 1.00 95.62 205 GLU A O 1
ATOM 1699 N N . ASP A 1 206 ? 0.518 20.128 15.432 1.00 96.06 206 ASP A N 1
ATOM 1700 C CA . ASP A 1 206 ? 1.720 19.495 14.873 1.00 96.06 206 ASP A CA 1
ATOM 1701 C C . ASP A 1 206 ? 1.388 18.216 14.087 1.00 96.06 206 ASP A C 1
ATOM 1703 O O . ASP A 1 206 ? 1.919 17.972 12.993 1.00 96.06 206 ASP A O 1
ATOM 1707 N N . PHE A 1 207 ? 0.465 17.404 14.613 1.00 97.06 207 PHE A N 1
ATOM 1708 C CA . PHE A 1 207 ? 0.004 16.189 13.949 1.00 97.06 207 PHE A CA 1
ATOM 1709 C C . PHE A 1 207 ? -0.741 16.509 12.651 1.00 97.06 207 PHE A C 1
ATOM 1711 O O . PHE A 1 207 ? -0.432 15.915 11.616 1.00 97.06 207 PHE A O 1
ATOM 1718 N N . LYS A 1 208 ? -1.691 17.461 12.679 1.00 96.00 208 LYS A N 1
ATOM 1719 C CA . LYS A 1 208 ? -2.433 17.895 11.480 1.00 96.00 208 LYS A CA 1
ATOM 1720 C C . LYS A 1 208 ? -1.482 18.398 10.409 1.00 96.00 208 LYS A C 1
ATOM 1722 O O . LYS A 1 208 ? -1.561 17.928 9.286 1.00 96.00 208 LYS A O 1
ATOM 1727 N N . LYS A 1 209 ? -0.520 19.251 10.770 1.00 96.00 209 LYS A N 1
ATOM 1728 C CA . LYS A 1 209 ? 0.486 19.758 9.831 1.00 96.00 209 LYS A CA 1
ATOM 1729 C C . LYS A 1 209 ? 1.244 18.628 9.127 1.00 96.00 209 LYS A C 1
ATOM 1731 O O . LYS A 1 209 ? 1.421 18.671 7.913 1.00 96.00 209 LYS A O 1
ATOM 1736 N N . SER A 1 210 ? 1.672 17.614 9.878 1.00 95.62 210 SER A N 1
ATOM 1737 C CA . SER A 1 210 ? 2.404 16.465 9.327 1.00 95.62 210 SER A CA 1
ATOM 1738 C C . SER A 1 210 ? 1.523 15.603 8.416 1.00 95.62 210 SER A C 1
ATOM 1740 O O . SER A 1 210 ? 1.943 15.205 7.330 1.00 95.62 210 SER A O 1
ATOM 1742 N N . MET A 1 211 ? 0.283 15.348 8.839 1.00 95.50 211 MET A N 1
ATOM 1743 C CA . MET A 1 211 ? -0.693 14.580 8.069 1.00 95.50 211 MET A CA 1
ATOM 1744 C C . MET A 1 211 ? -1.113 15.303 6.784 1.00 95.50 211 MET A C 1
ATOM 1746 O O . MET A 1 211 ? -1.164 14.684 5.725 1.00 95.50 211 MET A O 1
ATOM 1750 N N . ASP A 1 212 ? -1.378 16.604 6.855 1.00 94.75 212 ASP A N 1
ATOM 1751 C CA . ASP A 1 212 ? -1.767 17.416 5.704 1.00 94.75 212 ASP A CA 1
ATOM 1752 C C . ASP A 1 212 ? -0.608 17.520 4.698 1.00 94.75 212 ASP A C 1
ATOM 1754 O O . ASP A 1 212 ? -0.843 17.456 3.492 1.00 94.75 212 ASP A O 1
ATOM 1758 N N . ASN A 1 213 ? 0.650 17.574 5.164 1.00 94.62 213 ASN A N 1
ATOM 1759 C CA . ASN A 1 213 ? 1.816 17.467 4.280 1.00 94.62 213 ASN A CA 1
ATOM 1760 C C . ASN A 1 213 ? 1.844 16.122 3.537 1.00 94.62 213 ASN A C 1
ATOM 1762 O O . ASN A 1 213 ? 2.028 16.088 2.324 1.00 94.62 213 ASN A O 1
ATOM 1766 N N . TYR A 1 214 ? 1.597 15.013 4.240 1.00 94.75 214 TYR A N 1
ATOM 1767 C CA . TYR A 1 214 ? 1.502 13.695 3.608 1.00 94.75 214 TYR A CA 1
ATOM 1768 C C . TYR A 1 214 ? 0.379 13.634 2.557 1.00 94.75 214 TYR A C 1
ATOM 1770 O O . TYR A 1 214 ? 0.598 13.149 1.448 1.00 94.75 214 TYR A O 1
ATOM 1778 N N . ILE A 1 215 ? -0.813 14.152 2.875 1.00 94.50 215 ILE A N 1
ATOM 1779 C CA . ILE A 1 215 ? -1.948 14.197 1.937 1.00 94.50 215 ILE A CA 1
ATOM 1780 C C . ILE A 1 215 ? -1.594 15.036 0.704 1.00 94.50 215 ILE A C 1
ATOM 1782 O O . ILE A 1 215 ? -1.857 14.615 -0.421 1.00 94.50 215 ILE A O 1
ATOM 1786 N N . LYS A 1 216 ? -0.922 16.174 0.891 1.00 94.75 216 LYS A N 1
ATOM 1787 C CA . LYS A 1 216 ? -0.441 17.009 -0.212 1.00 94.75 216 LYS A CA 1
ATOM 1788 C C . LYS A 1 216 ? 0.524 16.246 -1.129 1.00 94.75 216 LYS A C 1
ATOM 1790 O O . LYS A 1 216 ? 0.363 16.288 -2.344 1.00 94.75 216 LYS A O 1
ATOM 1795 N N . LEU A 1 217 ? 1.476 15.495 -0.570 1.00 93.94 217 LEU A N 1
ATOM 1796 C CA . LEU A 1 217 ? 2.406 14.665 -1.352 1.00 93.94 217 LEU A CA 1
ATOM 1797 C C . LEU A 1 217 ? 1.691 13.538 -2.120 1.00 93.94 217 LEU A C 1
ATOM 1799 O O . LEU A 1 217 ? 2.103 13.176 -3.226 1.00 93.94 217 LEU A O 1
ATOM 1803 N N . VAL A 1 218 ? 0.608 12.988 -1.562 1.00 94.25 218 VAL A N 1
ATOM 1804 C CA . VAL A 1 218 ? -0.283 12.048 -2.263 1.00 94.25 218 VAL A CA 1
ATOM 1805 C C . VAL A 1 218 ? -0.960 12.727 -3.458 1.00 94.25 218 VAL A C 1
ATOM 1807 O O . VAL A 1 218 ? -0.949 12.189 -4.565 1.00 94.25 218 VAL A O 1
ATOM 1810 N N . GLU A 1 219 ? -1.541 13.908 -3.261 1.00 93.00 219 GLU A N 1
ATOM 1811 C CA . GLU A 1 219 ? -2.219 14.662 -4.321 1.00 93.00 219 GLU A CA 1
ATOM 1812 C C . GLU A 1 219 ? -1.260 15.079 -5.444 1.00 93.00 219 GLU A C 1
ATOM 1814 O O . GLU A 1 219 ? -1.580 14.921 -6.625 1.00 93.00 219 GLU A O 1
ATOM 1819 N N . GLU A 1 220 ? -0.064 15.553 -5.091 1.00 91.56 220 GLU A N 1
ATOM 1820 C CA . GLU A 1 220 ? 0.992 15.901 -6.044 1.00 91.56 220 GLU A CA 1
ATOM 1821 C C . GLU A 1 220 ? 1.434 14.681 -6.864 1.00 91.56 220 GLU A C 1
ATOM 1823 O O . GLU A 1 220 ? 1.496 14.760 -8.094 1.00 91.56 220 GLU A O 1
ATOM 1828 N N . GLY A 1 221 ? 1.656 13.532 -6.214 1.00 91.19 221 GLY A N 1
ATOM 1829 C CA . GLY A 1 221 ? 2.015 12.287 -6.897 1.00 91.19 221 GLY A CA 1
ATOM 1830 C C . GLY A 1 221 ? 0.933 11.827 -7.878 1.00 91.19 221 GLY A C 1
ATOM 1831 O O . GLY A 1 221 ? 1.228 11.538 -9.040 1.00 91.19 221 GLY A O 1
ATOM 1832 N N . LYS A 1 222 ? -0.340 11.834 -7.456 1.00 90.06 222 LYS A N 1
ATOM 1833 C CA . LYS A 1 222 ? -1.486 11.522 -8.332 1.00 90.06 222 LYS A CA 1
ATOM 1834 C C . LYS A 1 222 ? -1.561 12.457 -9.532 1.00 90.06 222 LYS A C 1
ATOM 1836 O O . LYS A 1 222 ? -1.818 12.004 -10.643 1.00 90.06 222 LYS A O 1
ATOM 1841 N N . LYS A 1 223 ? -1.337 13.758 -9.330 1.00 88.94 223 LYS A N 1
ATOM 1842 C CA . LYS A 1 223 ? -1.379 14.750 -10.410 1.00 88.94 223 LYS A CA 1
ATOM 1843 C C . LYS A 1 223 ? -0.335 14.456 -11.486 1.00 88.94 223 LYS A C 1
ATOM 1845 O O . LYS A 1 223 ? -0.669 14.505 -12.668 1.00 88.94 223 LYS A O 1
ATOM 1850 N N . VAL A 1 224 ? 0.895 14.134 -11.084 1.00 86.94 224 VAL A N 1
ATOM 1851 C CA . VAL A 1 224 ? 1.977 13.782 -12.016 1.00 86.94 224 VAL A CA 1
ATOM 1852 C C . VAL A 1 224 ? 1.635 12.501 -12.764 1.00 86.94 224 VAL A C 1
ATOM 1854 O O . VAL A 1 224 ? 1.643 12.482 -13.991 1.00 86.94 224 VAL A O 1
ATOM 1857 N N . VAL A 1 225 ? 1.235 11.454 -12.050 1.00 84.69 225 VAL A N 1
ATOM 1858 C CA . VAL A 1 225 ? 0.841 10.183 -12.666 1.00 84.69 225 VAL A CA 1
ATOM 1859 C C . VAL A 1 225 ? -0.303 10.375 -13.666 1.00 84.69 225 VAL A C 1
ATOM 1861 O O . VAL A 1 225 ? -0.170 9.951 -14.806 1.00 84.69 225 VAL A O 1
ATOM 1864 N N . ASN A 1 226 ? -1.365 11.102 -13.315 1.00 82.50 226 ASN A N 1
ATOM 1865 C CA . ASN A 1 226 ? -2.497 11.366 -14.215 1.00 82.50 226 ASN A CA 1
ATOM 1866 C C . ASN A 1 226 ? -2.120 12.201 -15.452 1.00 82.50 226 ASN A C 1
ATOM 1868 O O . ASN A 1 226 ? -2.799 12.141 -16.478 1.00 82.50 226 ASN A O 1
ATOM 1872 N N . GLN A 1 227 ? -1.056 13.005 -15.371 1.00 81.50 227 GLN A N 1
ATOM 1873 C CA . GLN A 1 227 ? -0.559 13.777 -16.507 1.00 81.50 227 GLN A CA 1
ATOM 1874 C C . GLN A 1 227 ? 0.115 12.881 -17.557 1.00 81.50 227 GLN A C 1
ATOM 1876 O O . GLN A 1 227 ? -0.062 13.121 -18.754 1.00 81.50 227 GLN A O 1
ATOM 1881 N N . TYR A 1 228 ? 0.873 11.870 -17.121 1.00 76.38 228 TYR A N 1
ATOM 1882 C CA . TYR A 1 228 ? 1.711 11.039 -17.998 1.00 76.38 228 TYR A CA 1
ATOM 1883 C C . TYR A 1 228 ? 1.129 9.648 -18.281 1.00 76.38 228 TYR A C 1
ATOM 1885 O O . TYR A 1 228 ? 1.440 9.054 -19.313 1.00 76.38 228 TYR A O 1
ATOM 1893 N N . PHE A 1 229 ? 0.243 9.154 -17.419 1.00 73.94 229 PHE A N 1
ATOM 1894 C CA . PHE A 1 229 ? -0.454 7.879 -17.552 1.00 73.94 229 PHE A CA 1
ATOM 1895 C C . PHE A 1 229 ? -1.942 8.138 -17.762 1.00 73.94 229 PHE A C 1
ATOM 1897 O O . PHE A 1 229 ? -2.744 8.117 -16.833 1.00 73.94 229 PHE A O 1
ATOM 1904 N N . LYS A 1 230 ? -2.324 8.398 -19.012 1.00 60.22 230 LYS A N 1
ATOM 1905 C CA . LYS A 1 230 ? -3.733 8.457 -19.419 1.00 60.22 230 LYS A CA 1
ATOM 1906 C C . LYS A 1 230 ? -4.239 7.066 -19.804 1.00 60.22 230 LYS A C 1
ATOM 1908 O O . LYS A 1 230 ? -4.748 6.898 -20.906 1.00 60.22 230 LYS A O 1
ATOM 1913 N N . ALA A 1 231 ? -4.075 6.082 -18.926 1.00 59.25 231 ALA A N 1
ATOM 1914 C CA . ALA A 1 231 ? -4.662 4.771 -19.163 1.00 59.25 231 ALA A CA 1
ATOM 1915 C C . ALA A 1 231 ? -6.151 4.836 -18.800 1.00 59.25 231 ALA A C 1
ATOM 1917 O O . ALA A 1 231 ? -6.506 5.085 -17.646 1.00 59.25 231 ALA A O 1
ATOM 1918 N N . GLN A 1 232 ? -7.023 4.658 -19.792 1.00 56.09 232 GLN A N 1
ATOM 1919 C CA . GLN A 1 232 ? -8.436 4.394 -19.525 1.00 56.09 232 GLN A CA 1
ATOM 1920 C C . GLN A 1 232 ? -8.516 3.037 -18.801 1.00 56.09 232 GLN A C 1
ATOM 1922 O O . GLN A 1 232 ? -7.807 2.100 -19.160 1.00 56.09 232 GLN A O 1
ATOM 1927 N N . ASP A 1 233 ? -9.322 2.954 -17.744 1.00 67.06 233 ASP A N 1
ATOM 1928 C CA . ASP A 1 233 ? -9.625 1.715 -17.005 1.00 67.06 233 ASP A CA 1
ATOM 1929 C C . ASP A 1 233 ? -8.517 1.116 -16.112 1.00 67.06 233 ASP A C 1
ATOM 1931 O O . ASP A 1 233 ? -8.608 -0.046 -15.710 1.00 67.06 233 ASP A O 1
ATOM 1935 N N . VAL A 1 234 ? -7.506 1.901 -15.719 1.00 69.12 234 VAL A N 1
ATOM 1936 C CA . VAL A 1 234 ? -6.509 1.481 -14.715 1.00 69.12 234 VAL A CA 1
ATOM 1937 C C . VAL A 1 234 ? -6.635 2.327 -13.453 1.00 69.12 234 VAL A C 1
ATOM 1939 O O . VAL A 1 234 ? -6.494 3.547 -13.498 1.00 69.12 234 VAL A O 1
ATOM 1942 N N . ASP A 1 235 ? -6.856 1.675 -12.310 1.00 78.94 235 ASP A N 1
ATOM 1943 C CA . ASP A 1 235 ? -6.773 2.340 -11.009 1.00 78.94 235 ASP A CA 1
ATOM 1944 C C . ASP A 1 235 ? -5.297 2.539 -10.640 1.00 78.94 235 ASP A C 1
ATOM 1946 O O . ASP A 1 235 ? -4.534 1.576 -10.491 1.00 78.94 235 ASP A O 1
ATOM 1950 N N . VAL A 1 236 ? -4.884 3.805 -10.540 1.00 85.56 236 VAL A N 1
ATOM 1951 C CA . VAL A 1 236 ? -3.507 4.179 -10.223 1.00 85.56 236 VAL A CA 1
ATOM 1952 C C . VAL A 1 236 ? -3.453 4.915 -8.894 1.00 85.56 236 VAL A C 1
ATOM 1954 O O . VAL A 1 236 ? -4.080 5.954 -8.682 1.00 85.56 236 VAL A O 1
ATOM 1957 N N . GLN A 1 237 ? -2.638 4.383 -7.993 1.00 91.94 237 GLN A N 1
ATOM 1958 C CA . GLN A 1 237 ? -2.328 4.990 -6.709 1.00 91.94 237 GLN A CA 1
ATOM 1959 C C . GLN A 1 237 ? -0.937 5.617 -6.777 1.00 91.94 237 GLN A C 1
ATOM 1961 O O . GLN A 1 237 ? -0.014 5.006 -7.314 1.00 91.94 237 GLN A O 1
ATOM 1966 N N . ALA A 1 238 ? -0.757 6.812 -6.216 1.00 93.38 238 ALA A N 1
ATOM 1967 C CA . ALA A 1 238 ? 0.541 7.472 -6.265 1.00 93.38 238 ALA A CA 1
ATOM 1968 C C . ALA A 1 238 ? 0.774 8.439 -5.110 1.00 93.38 238 ALA A C 1
ATOM 1970 O O . ALA A 1 238 ? -0.168 9.065 -4.626 1.00 93.38 238 ALA A O 1
ATOM 1971 N N . TYR A 1 239 ? 2.030 8.567 -4.683 1.00 93.88 239 TYR A N 1
ATOM 1972 C CA . TYR A 1 239 ? 2.451 9.564 -3.699 1.00 93.88 239 TYR A CA 1
ATOM 1973 C C . TYR A 1 239 ? 3.942 9.889 -3.825 1.00 93.88 239 TYR A C 1
ATOM 1975 O O . TYR A 1 239 ? 4.732 9.048 -4.260 1.00 93.88 239 TYR A O 1
ATOM 1983 N N . TYR A 1 240 ? 4.320 11.101 -3.420 1.00 93.44 240 TYR A N 1
ATOM 1984 C CA . TYR A 1 240 ? 5.720 11.483 -3.248 1.00 93.44 240 TYR A CA 1
ATOM 1985 C C . TYR A 1 240 ? 6.244 11.149 -1.851 1.00 93.44 240 TYR A C 1
ATOM 1987 O O . TYR A 1 240 ? 5.554 11.320 -0.849 1.00 93.44 240 TYR A O 1
ATOM 1995 N N . GLU A 1 241 ? 7.497 10.717 -1.788 1.00 91.31 241 GLU A N 1
ATOM 1996 C CA . GLU A 1 241 ? 8.289 10.635 -0.564 1.00 91.31 241 GLU A CA 1
ATOM 1997 C C . GLU A 1 241 ? 9.436 11.644 -0.663 1.00 91.31 241 GLU A C 1
ATOM 1999 O O . GLU A 1 241 ? 10.250 11.584 -1.591 1.00 91.31 241 GLU A O 1
ATOM 2004 N N . GLU A 1 242 ? 9.457 12.604 0.263 1.00 86.88 242 GLU A N 1
ATOM 2005 C CA . GLU A 1 242 ? 10.534 13.588 0.382 1.00 86.88 242 GLU A CA 1
ATOM 2006 C C . GLU A 1 242 ? 11.804 12.908 0.898 1.00 86.88 242 GLU A C 1
ATOM 2008 O O . GLU A 1 242 ? 11.758 12.047 1.779 1.00 86.88 242 GLU A O 1
ATOM 2013 N N . VAL A 1 243 ? 12.953 13.304 0.356 1.00 82.44 243 VAL A N 1
ATOM 2014 C CA . VAL A 1 243 ? 14.260 12.797 0.778 1.00 82.44 243 VAL A CA 1
ATOM 2015 C C . VAL A 1 243 ? 15.244 13.952 0.881 1.00 82.44 243 VAL A C 1
ATOM 2017 O O . VAL A 1 243 ? 15.136 14.923 0.135 1.00 82.44 243 VAL A O 1
ATOM 2020 N N . GLU A 1 244 ? 16.200 13.841 1.805 1.00 66.88 244 GLU A N 1
ATOM 2021 C CA . GLU A 1 244 ? 17.057 14.949 2.262 1.00 66.88 244 GLU A CA 1
ATOM 2022 C C . GLU A 1 244 ? 17.889 15.631 1.144 1.00 66.88 244 GLU A C 1
ATOM 2024 O O . GLU A 1 244 ? 18.275 16.787 1.302 1.00 66.88 244 GLU A O 1
ATOM 2029 N N . ASP A 1 245 ? 18.079 14.996 -0.025 1.00 62.91 245 ASP A N 1
ATOM 2030 C CA . ASP A 1 245 ? 18.907 15.510 -1.134 1.00 62.91 245 ASP A CA 1
ATOM 2031 C C . ASP A 1 245 ? 18.107 16.063 -2.336 1.00 62.91 245 ASP A C 1
ATOM 2033 O O . ASP A 1 245 ? 18.212 15.551 -3.456 1.00 62.91 245 ASP A O 1
ATOM 2037 N N . ASN A 1 246 ? 17.332 17.135 -2.131 1.00 62.81 246 ASN A N 1
ATOM 2038 C CA . ASN A 1 246 ? 16.738 17.983 -3.188 1.00 62.81 246 ASN A CA 1
ATOM 2039 C C . ASN A 1 246 ? 15.945 17.257 -4.299 1.00 62.81 246 ASN A C 1
ATOM 2041 O O . ASN A 1 246 ? 15.812 17.767 -5.416 1.00 62.81 246 ASN A O 1
ATOM 2045 N N . GLY A 1 247 ? 15.396 16.079 -4.017 1.00 75.69 247 GLY A N 1
ATOM 2046 C CA . GLY A 1 247 ? 14.574 15.344 -4.965 1.00 75.69 247 GLY A CA 1
ATOM 2047 C C . GLY A 1 247 ? 13.685 14.335 -4.261 1.00 75.69 247 GLY A C 1
ATOM 2048 O O . GLY A 1 247 ? 14.077 13.732 -3.267 1.00 75.69 247 GLY A O 1
ATOM 2049 N N . ASN A 1 248 ? 12.499 14.137 -4.815 1.00 88.62 248 ASN A N 1
ATOM 2050 C CA . ASN A 1 248 ? 11.464 13.268 -4.292 1.00 88.62 248 ASN A CA 1
ATOM 2051 C C . ASN A 1 248 ? 11.480 11.919 -5.011 1.00 88.62 248 ASN A C 1
ATOM 2053 O O . ASN A 1 248 ? 11.886 11.800 -6.176 1.00 88.62 248 ASN A O 1
ATOM 2057 N N . ILE A 1 249 ? 11.005 10.901 -4.305 1.00 92.88 249 ILE A N 1
ATOM 2058 C CA . ILE A 1 249 ? 10.733 9.581 -4.863 1.00 92.88 249 ILE A CA 1
ATOM 2059 C C . ILE A 1 249 ? 9.245 9.523 -5.187 1.00 92.88 249 ILE A C 1
ATOM 2061 O O . ILE A 1 249 ? 8.412 9.661 -4.292 1.00 92.88 249 ILE A O 1
ATOM 2065 N N . LEU A 1 250 ? 8.898 9.318 -6.455 1.00 93.50 250 LEU A N 1
ATOM 2066 C CA . LEU A 1 250 ? 7.520 9.061 -6.856 1.00 93.50 250 LEU A CA 1
ATOM 2067 C C . LEU A 1 250 ? 7.227 7.569 -6.703 1.00 93.50 250 LEU A C 1
ATOM 2069 O O . LEU A 1 250 ? 7.836 6.733 -7.368 1.00 93.50 250 LEU A O 1
ATOM 2073 N N . HIS A 1 251 ? 6.272 7.221 -5.852 1.00 94.00 251 HIS A N 1
ATOM 2074 C CA . HIS A 1 251 ? 5.747 5.866 -5.739 1.00 94.00 251 HIS A CA 1
ATOM 2075 C C . HIS A 1 251 ? 4.476 5.769 -6.573 1.00 94.00 251 HIS A C 1
ATOM 2077 O O . HIS A 1 251 ? 3.544 6.530 -6.337 1.00 94.00 251 HIS A O 1
ATOM 2083 N N . THR A 1 252 ? 4.423 4.837 -7.523 1.00 91.75 252 THR A N 1
ATOM 2084 C CA . THR A 1 252 ? 3.255 4.606 -8.386 1.00 91.75 252 THR A CA 1
ATOM 2085 C C . THR A 1 252 ? 2.855 3.142 -8.328 1.00 91.75 252 THR A C 1
ATOM 2087 O O . THR A 1 252 ? 3.673 2.269 -8.602 1.00 91.75 252 THR A O 1
ATOM 2090 N N . ASN A 1 253 ? 1.606 2.862 -7.976 1.00 91.75 253 ASN A N 1
ATOM 2091 C CA . ASN A 1 253 ? 1.042 1.523 -7.934 1.00 91.75 253 ASN A CA 1
ATOM 2092 C C . ASN A 1 253 ? -0.105 1.390 -8.929 1.00 91.75 253 ASN A C 1
ATOM 2094 O O . ASN A 1 253 ? -1.097 2.108 -8.836 1.00 91.75 253 ASN A O 1
ATOM 2098 N N . PHE A 1 254 ? 0.028 0.424 -9.829 1.00 86.38 254 PHE A N 1
ATOM 2099 C CA . PHE A 1 254 ? -0.991 0.062 -10.798 1.00 86.38 254 PHE A CA 1
ATOM 2100 C C . PHE A 1 254 ? -1.798 -1.122 -10.254 1.00 86.38 254 PHE A C 1
ATOM 2102 O O . PHE A 1 254 ? -1.257 -2.204 -9.999 1.00 86.38 254 PHE A O 1
ATOM 2109 N N . VAL A 1 255 ? -3.094 -0.908 -10.026 1.00 83.44 255 VAL A N 1
ATOM 2110 C CA . VAL A 1 255 ? -4.015 -1.912 -9.479 1.00 83.44 255 VAL A CA 1
ATOM 2111 C C . VAL A 1 255 ? -4.756 -2.589 -10.626 1.00 83.44 255 VAL A C 1
ATOM 2113 O O . VAL A 1 255 ? -5.310 -1.918 -11.492 1.00 83.44 255 VAL A O 1
ATOM 2116 N N . ASN A 1 256 ? -4.775 -3.927 -10.628 1.00 71.56 256 ASN A N 1
ATOM 2117 C CA . ASN A 1 256 ? -5.419 -4.742 -11.670 1.00 71.56 256 ASN A CA 1
ATOM 2118 C C . ASN A 1 256 ? -4.969 -4.376 -13.094 1.00 71.56 256 ASN A C 1
ATOM 2120 O O . ASN A 1 256 ? -5.752 -4.415 -14.042 1.00 71.56 256 ASN A O 1
ATOM 2124 N N . TYR A 1 257 ? -3.694 -4.012 -13.245 1.00 68.88 257 TYR A N 1
ATOM 2125 C CA . TYR A 1 257 ? -3.147 -3.667 -14.545 1.00 68.88 257 TYR A CA 1
ATOM 2126 C C . TYR A 1 257 ? -3.118 -4.896 -15.457 1.00 68.88 257 TYR A C 1
ATOM 2128 O O . TYR A 1 257 ? -2.334 -5.828 -15.272 1.00 68.88 257 TYR A O 1
ATOM 2136 N N . HIS A 1 258 ? -4.007 -4.888 -16.444 1.00 65.19 258 HIS A N 1
ATOM 2137 C CA . HIS A 1 258 ? -4.065 -5.860 -17.536 1.00 65.19 258 HIS A CA 1
ATOM 2138 C C . HIS A 1 258 ? -3.876 -5.188 -18.902 1.00 65.19 258 HIS A C 1
ATOM 2140 O O . HIS A 1 258 ? -4.045 -5.835 -19.934 1.00 65.19 258 HIS A O 1
ATOM 2146 N N . GLY A 1 259 ? -3.575 -3.885 -18.899 1.00 59.00 259 GLY A N 1
ATOM 2147 C CA . GLY A 1 259 ? -3.415 -3.082 -20.100 1.00 59.00 259 GLY A CA 1
ATOM 2148 C C . GLY A 1 259 ? -2.142 -3.433 -20.865 1.00 59.00 259 GLY A C 1
ATOM 2149 O O . GLY A 1 259 ? -1.136 -3.832 -20.284 1.00 59.00 259 GLY A O 1
ATOM 2150 N N . ASN A 1 260 ? -2.197 -3.241 -22.181 1.00 59.53 260 ASN A N 1
ATOM 2151 C CA . ASN A 1 260 ? -1.040 -3.315 -23.077 1.00 59.53 260 ASN A CA 1
ATOM 2152 C C . ASN A 1 260 ? -0.417 -1.928 -23.321 1.00 59.53 260 ASN A C 1
ATOM 2154 O O . ASN A 1 260 ? 0.440 -1.781 -24.191 1.00 59.53 260 ASN A O 1
ATOM 2158 N N . GLU A 1 261 ? -0.898 -0.887 -22.631 1.00 67.00 261 GLU A N 1
ATOM 2159 C CA . GLU A 1 261 ? -0.454 0.477 -22.893 1.00 67.00 261 GLU A CA 1
ATOM 2160 C C . GLU A 1 261 ? 0.932 0.754 -22.288 1.00 67.00 261 GLU A C 1
ATOM 2162 O O . GLU A 1 261 ? 1.260 0.312 -21.186 1.00 67.00 261 GLU A O 1
ATOM 2167 N N . PRO A 1 262 ? 1.787 1.501 -22.993 1.00 70.69 262 PRO A N 1
ATOM 2168 C CA . PRO A 1 262 ? 3.066 1.898 -22.444 1.00 70.69 262 PRO A CA 1
ATOM 2169 C C . PRO A 1 262 ? 2.990 2.879 -21.290 1.00 70.69 262 PRO A C 1
ATOM 2171 O O . PRO A 1 262 ? 2.309 3.901 -21.343 1.00 70.69 262 PRO A O 1
ATOM 2174 N N . ILE A 1 263 ? 3.850 2.634 -20.309 1.00 76.19 263 ILE A N 1
ATOM 2175 C CA . ILE A 1 263 ? 4.189 3.550 -19.232 1.00 76.19 263 ILE A CA 1
ATOM 2176 C C . ILE A 1 263 ? 5.420 4.353 -19.676 1.00 76.19 263 ILE A C 1
ATOM 2178 O O . ILE A 1 263 ? 6.540 3.849 -19.752 1.00 76.19 263 ILE A O 1
ATOM 2182 N N . LYS A 1 264 ? 5.224 5.643 -19.972 1.00 78.62 264 LYS A N 1
ATOM 2183 C CA . LYS A 1 264 ? 6.294 6.571 -20.382 1.00 78.62 264 LYS A CA 1
ATOM 2184 C C . LYS A 1 264 ? 7.099 7.091 -19.188 1.00 78.62 264 LYS A C 1
ATOM 2186 O O . LYS A 1 264 ? 7.010 8.258 -18.810 1.00 78.62 264 LYS A O 1
ATOM 2191 N N . THR A 1 265 ? 7.896 6.224 -18.573 1.00 78.38 265 THR A N 1
ATOM 2192 C CA . THR A 1 265 ? 8.717 6.568 -17.397 1.00 78.38 265 THR A CA 1
ATOM 2193 C C . THR A 1 265 ? 9.710 7.701 -17.671 1.00 78.38 265 THR A C 1
ATOM 2195 O O . THR A 1 265 ? 9.991 8.490 -16.767 1.00 78.38 265 THR A O 1
ATOM 2198 N N . SER A 1 266 ? 10.228 7.826 -18.903 1.00 71.88 266 SER A N 1
ATOM 2199 C CA . SER A 1 266 ? 11.149 8.913 -19.248 1.00 71.88 266 SER A CA 1
ATOM 2200 C C . SER A 1 266 ? 10.503 10.285 -19.205 1.00 71.88 266 SER A C 1
ATOM 2202 O O . SER A 1 266 ? 11.179 11.218 -18.793 1.00 71.88 266 SER A O 1
ATOM 2204 N N . ASP A 1 267 ? 9.230 10.416 -19.587 1.00 74.88 267 ASP A N 1
ATOM 2205 C CA . ASP A 1 267 ? 8.542 11.710 -19.551 1.00 74.88 267 ASP A CA 1
ATOM 2206 C C . ASP A 1 267 ? 8.419 12.211 -18.102 1.00 74.88 267 ASP A C 1
ATOM 2208 O O . ASP A 1 267 ? 8.689 13.372 -17.814 1.00 74.88 267 ASP A O 1
ATOM 2212 N N . ILE A 1 268 ? 8.130 11.327 -17.144 1.00 79.88 268 ILE A N 1
ATOM 2213 C CA . ILE A 1 268 ? 8.104 11.706 -15.721 1.00 79.88 268 ILE A CA 1
ATOM 2214 C C . ILE A 1 268 ? 9.490 12.145 -15.256 1.00 79.88 268 ILE A C 1
ATOM 2216 O O . ILE A 1 268 ? 9.654 13.237 -14.714 1.00 79.88 268 ILE A O 1
ATOM 2220 N N . LEU A 1 269 ? 10.501 11.306 -15.492 1.00 78.06 269 LEU A N 1
ATOM 2221 C CA . LEU A 1 269 ? 11.857 11.559 -15.012 1.00 78.06 269 LEU A CA 1
ATOM 2222 C C . LEU A 1 269 ? 12.558 12.702 -15.753 1.00 78.06 269 LEU A C 1
ATOM 2224 O O . LEU A 1 269 ? 13.564 13.199 -15.262 1.00 78.06 269 LEU A O 1
ATOM 2228 N N . GLN A 1 270 ? 12.092 13.137 -16.920 1.00 71.44 270 GLN A N 1
ATOM 2229 C CA . GLN A 1 270 ? 12.667 14.287 -17.626 1.00 71.44 270 GLN A CA 1
ATOM 2230 C C . GLN A 1 270 ? 11.959 15.591 -17.282 1.00 71.44 270 GLN A C 1
ATOM 2232 O O . GLN A 1 270 ? 12.616 16.620 -17.104 1.00 71.44 270 GLN A O 1
ATOM 2237 N N . HIS A 1 271 ? 10.630 15.568 -17.205 1.00 70.50 271 HIS A N 1
ATOM 2238 C CA . HIS A 1 271 ? 9.832 16.786 -17.093 1.00 70.50 271 HIS A CA 1
ATOM 2239 C C . HIS A 1 271 ? 9.597 17.191 -15.645 1.00 70.50 271 HIS A C 1
ATOM 2241 O O . HIS A 1 271 ? 9.522 18.389 -15.367 1.00 70.50 271 HIS A O 1
ATOM 2247 N N . ASP A 1 272 ? 9.562 16.234 -14.717 1.00 72.94 272 ASP A N 1
ATOM 2248 C CA . ASP A 1 272 ? 9.552 16.539 -13.295 1.00 72.94 272 ASP A CA 1
ATOM 2249 C C . ASP A 1 272 ? 10.986 16.575 -12.749 1.00 72.94 272 ASP A C 1
ATOM 2251 O O . ASP A 1 272 ? 11.601 15.571 -12.372 1.00 72.94 272 ASP A O 1
ATOM 2255 N N . ARG A 1 273 ? 11.555 17.785 -12.710 1.00 70.06 273 ARG A N 1
ATOM 2256 C CA . ARG A 1 273 ? 12.895 18.013 -12.151 1.00 70.06 273 ARG A CA 1
ATOM 2257 C C . ARG A 1 273 ? 12.976 17.653 -10.670 1.00 70.06 273 ARG A C 1
ATOM 2259 O O . ARG A 1 273 ? 14.068 17.305 -10.230 1.00 70.06 273 ARG A O 1
ATOM 2266 N N . ASN A 1 274 ? 11.857 17.656 -9.950 1.00 78.44 274 ASN A N 1
ATOM 2267 C CA . ASN A 1 274 ? 11.819 17.291 -8.541 1.00 78.44 274 ASN A CA 1
ATOM 2268 C C . ASN A 1 274 ? 11.772 15.771 -8.348 1.00 78.44 274 ASN A C 1
ATOM 2270 O O . ASN A 1 274 ? 12.080 15.306 -7.259 1.00 78.44 274 ASN A O 1
ATOM 2274 N N . THR A 1 275 ? 11.455 14.977 -9.377 1.00 86.12 275 THR A N 1
ATOM 2275 C CA . THR A 1 275 ? 11.484 13.509 -9.282 1.00 86.12 275 THR A CA 1
ATOM 2276 C C . THR A 1 275 ? 12.877 12.973 -9.589 1.00 86.12 275 THR A C 1
ATOM 2278 O O . THR A 1 275 ? 13.342 13.028 -10.729 1.00 86.12 275 THR A O 1
ATOM 2281 N N . ARG A 1 276 ? 13.551 12.420 -8.576 1.00 88.31 276 ARG A N 1
ATOM 2282 C CA . ARG A 1 276 ? 14.860 11.755 -8.744 1.00 88.31 276 ARG A CA 1
ATOM 2283 C C . ARG A 1 276 ? 14.743 10.247 -8.941 1.00 88.31 276 ARG A C 1
ATOM 2285 O O . ARG A 1 276 ? 15.630 9.624 -9.517 1.00 88.31 276 ARG A O 1
ATOM 2292 N N . GLU A 1 277 ? 13.660 9.662 -8.447 1.00 92.06 277 GLU A N 1
ATOM 2293 C CA . GLU A 1 277 ? 13.428 8.225 -8.474 1.00 92.06 277 GLU A CA 1
ATOM 2294 C C . GLU A 1 277 ? 11.945 7.939 -8.688 1.00 92.06 277 GLU A C 1
ATOM 2296 O O . GLU A 1 277 ? 11.086 8.620 -8.132 1.00 92.06 277 GLU A O 1
ATOM 2301 N N . LEU A 1 278 ? 11.660 6.909 -9.477 1.00 92.19 278 LEU A N 1
ATOM 2302 C CA . LEU A 1 278 ? 10.331 6.363 -9.692 1.00 92.19 278 LEU A CA 1
ATOM 2303 C C . LEU A 1 278 ? 10.321 4.909 -9.219 1.00 92.19 278 LEU A C 1
ATOM 2305 O O . LEU A 1 278 ? 11.051 4.072 -9.746 1.00 92.19 278 LEU A O 1
ATOM 2309 N N . ASN A 1 279 ? 9.471 4.602 -8.246 1.00 93.56 279 ASN A N 1
ATOM 2310 C CA . ASN A 1 279 ? 9.200 3.240 -7.809 1.00 93.56 279 ASN A CA 1
ATOM 2311 C C . ASN A 1 279 ? 7.850 2.790 -8.368 1.00 93.56 279 ASN A C 1
ATOM 2313 O O . ASN A 1 279 ? 6.813 3.368 -8.039 1.00 93.56 279 ASN A O 1
ATOM 2317 N N . ILE A 1 280 ? 7.873 1.742 -9.186 1.00 90.94 280 ILE A N 1
ATOM 2318 C CA . ILE A 1 280 ? 6.702 1.172 -9.848 1.00 90.94 280 ILE A CA 1
ATOM 2319 C C . ILE A 1 280 ? 6.294 -0.104 -9.124 1.00 90.94 280 ILE A C 1
ATOM 2321 O O . ILE A 1 280 ? 7.101 -1.011 -8.892 1.00 90.94 280 ILE A O 1
ATOM 2325 N N . TYR A 1 281 ? 5.016 -0.161 -8.778 1.00 91.69 281 TYR A N 1
ATOM 2326 C CA . TYR A 1 281 ? 4.387 -1.275 -8.101 1.00 91.69 281 TYR A CA 1
ATOM 2327 C C . TYR A 1 281 ? 3.257 -1.829 -8.965 1.00 91.69 281 TYR A C 1
ATOM 2329 O O . TYR A 1 281 ? 2.495 -1.072 -9.568 1.00 91.69 281 TYR A O 1
ATOM 2337 N N . CYS A 1 282 ? 3.123 -3.149 -8.970 1.00 86.75 282 CYS A N 1
ATOM 2338 C CA . CYS A 1 282 ? 1.969 -3.854 -9.505 1.00 86.75 282 CYS A CA 1
ATOM 2339 C C . CYS A 1 282 ? 1.251 -4.519 -8.331 1.00 86.75 282 CYS A C 1
ATOM 2341 O O . CYS A 1 282 ? 1.855 -5.282 -7.574 1.00 86.75 282 CYS A O 1
ATOM 2343 N N . ASN A 1 283 ? -0.026 -4.191 -8.123 1.00 86.81 283 ASN A N 1
ATOM 2344 C CA . ASN A 1 283 ? -0.817 -4.709 -7.000 1.00 86.81 283 ASN A CA 1
ATOM 2345 C C . ASN A 1 283 ? -0.090 -4.596 -5.641 1.00 86.81 283 ASN A C 1
ATOM 2347 O O . ASN A 1 283 ? -0.077 -5.530 -4.838 1.00 86.81 283 ASN A O 1
ATOM 2351 N N . LYS A 1 284 ? 0.522 -3.432 -5.383 1.00 90.06 284 LYS A N 1
ATOM 2352 C CA . LYS A 1 284 ? 1.255 -3.060 -4.157 1.00 90.06 284 LYS A CA 1
ATOM 2353 C C . LYS A 1 284 ? 2.571 -3.815 -3.929 1.00 90.06 284 LYS A C 1
ATOM 2355 O O . LYS A 1 284 ? 3.251 -3.533 -2.940 1.00 90.06 284 LYS A O 1
ATOM 2360 N N . LYS A 1 285 ? 2.980 -4.704 -4.840 1.00 89.81 285 LYS A N 1
ATOM 2361 C CA . LYS A 1 285 ? 4.326 -5.291 -4.886 1.00 89.81 285 LYS A CA 1
ATOM 2362 C C . LYS A 1 285 ? 5.220 -4.390 -5.733 1.00 89.81 285 LYS A C 1
ATOM 2364 O O . LYS A 1 285 ? 4.834 -4.045 -6.843 1.00 89.81 285 LYS A O 1
ATOM 2369 N N . ARG A 1 286 ? 6.381 -3.973 -5.216 1.00 91.38 286 ARG A N 1
ATOM 2370 C CA . ARG A 1 286 ? 7.357 -3.235 -6.033 1.00 91.38 286 ARG A CA 1
ATOM 2371 C C . ARG A 1 286 ? 7.900 -4.191 -7.083 1.00 91.38 286 ARG A C 1
ATOM 2373 O O . ARG A 1 286 ? 8.210 -5.326 -6.739 1.00 91.38 286 ARG A O 1
ATOM 2380 N N . GLU A 1 287 ? 8.000 -3.739 -8.323 1.00 91.81 287 GLU A N 1
ATOM 2381 C CA . GLU A 1 287 ? 8.527 -4.566 -9.414 1.00 91.81 287 GLU A CA 1
ATOM 2382 C C . GLU A 1 287 ? 9.645 -3.864 -10.183 1.00 91.81 287 GLU A C 1
ATOM 2384 O O . GLU A 1 287 ? 10.560 -4.536 -10.649 1.00 91.81 287 GLU A O 1
ATOM 2389 N N . VAL A 1 288 ? 9.621 -2.527 -10.260 1.00 92.56 288 VAL A N 1
ATOM 2390 C CA . VAL A 1 288 ? 10.671 -1.742 -10.925 1.00 92.56 288 VAL A CA 1
ATOM 2391 C C . VAL A 1 288 ? 11.044 -0.531 -10.079 1.00 92.56 288 VAL A C 1
ATOM 2393 O O . VAL A 1 288 ? 10.180 0.157 -9.529 1.00 92.56 288 VAL A O 1
ATOM 2396 N N . ARG A 1 289 ? 12.338 -0.237 -10.020 1.00 94.00 289 ARG A N 1
ATOM 2397 C CA . ARG A 1 289 ? 12.906 1.007 -9.508 1.00 94.00 289 ARG A CA 1
ATOM 2398 C C . ARG A 1 289 ? 13.662 1.697 -10.633 1.00 94.00 289 ARG A C 1
ATOM 2400 O O . ARG A 1 289 ? 14.476 1.072 -11.305 1.00 94.00 289 ARG A O 1
ATOM 2407 N N . VAL A 1 290 ? 13.407 2.987 -10.823 1.00 91.94 290 VAL A N 1
ATOM 2408 C CA . VAL A 1 290 ? 14.074 3.801 -11.840 1.00 91.94 290 VAL A CA 1
ATOM 2409 C C . VAL A 1 290 ? 14.719 5.007 -11.182 1.00 91.94 290 VAL A C 1
ATOM 2411 O O . VAL A 1 290 ? 14.023 5.848 -10.620 1.00 91.94 290 VAL A O 1
ATOM 2414 N N . CYS A 1 291 ? 16.039 5.116 -11.268 1.00 90.56 291 CYS A N 1
ATOM 2415 C CA . CYS A 1 291 ? 16.794 6.222 -10.680 1.00 90.56 291 CYS A CA 1
ATOM 2416 C C . CYS A 1 291 ? 17.375 7.129 -11.749 1.00 90.56 291 CYS A C 1
ATOM 2418 O O . CYS A 1 291 ? 17.942 6.646 -12.728 1.00 90.56 291 CYS A O 1
ATOM 2420 N N . ARG A 1 292 ? 17.284 8.441 -11.527 1.00 87.75 292 ARG A N 1
ATOM 2421 C CA . ARG A 1 292 ? 17.884 9.463 -12.381 1.00 87.75 292 ARG A CA 1
ATOM 2422 C C . ARG A 1 292 ? 19.121 10.063 -11.715 1.00 87.75 292 ARG A C 1
ATOM 2424 O O . ARG A 1 292 ? 19.023 10.633 -10.632 1.00 87.75 292 ARG A O 1
ATOM 2431 N N . GLU A 1 293 ? 20.250 10.021 -12.413 1.00 86.25 293 GLU A N 1
ATOM 2432 C CA . GLU A 1 293 ? 21.491 10.701 -12.029 1.00 86.25 293 GLU A CA 1
ATOM 2433 C C . GLU A 1 293 ? 21.993 11.546 -13.210 1.00 86.25 293 GLU A C 1
ATOM 2435 O O . GLU A 1 293 ? 22.535 11.037 -14.194 1.00 86.25 293 GLU A O 1
ATOM 2440 N N . GLY A 1 294 ? 21.751 12.859 -13.157 1.00 84.50 294 GLY A N 1
ATOM 2441 C CA . GLY A 1 294 ? 21.932 13.724 -14.325 1.00 84.50 294 GLY A CA 1
ATOM 2442 C C . GLY A 1 294 ? 21.003 13.299 -15.470 1.00 84.50 294 GLY A C 1
ATOM 2443 O O . GLY A 1 294 ? 19.785 13.281 -15.302 1.00 84.50 294 GLY A O 1
ATOM 2444 N N . SER A 1 295 ? 21.571 12.951 -16.628 1.00 81.81 295 SER A N 1
ATOM 2445 C CA . SER A 1 295 ? 20.832 12.380 -17.767 1.00 81.81 295 SER A CA 1
ATOM 2446 C C . SER A 1 295 ? 20.716 10.850 -17.727 1.00 81.81 295 SER A C 1
ATOM 2448 O O . SER A 1 295 ? 19.933 10.273 -18.488 1.00 81.81 295 SER A O 1
ATOM 2450 N N . LYS A 1 296 ? 21.472 10.184 -16.844 1.00 89.06 296 LYS A N 1
ATOM 2451 C CA . LYS A 1 296 ? 21.475 8.725 -16.713 1.00 89.06 296 LYS A CA 1
ATOM 2452 C C . LYS A 1 296 ? 20.212 8.252 -16.015 1.00 89.06 296 LYS A C 1
ATOM 2454 O O . LYS A 1 296 ? 19.748 8.877 -15.061 1.00 89.06 296 LYS A O 1
ATOM 2459 N N . ARG A 1 297 ? 19.679 7.130 -16.480 1.00 90.56 297 ARG A N 1
ATOM 2460 C CA . ARG A 1 297 ? 18.464 6.490 -15.985 1.00 90.56 297 ARG A CA 1
ATOM 2461 C C . ARG A 1 297 ? 18.740 5.008 -15.813 1.00 90.56 297 ARG A C 1
ATOM 2463 O O . ARG A 1 297 ? 18.928 4.305 -16.801 1.00 90.56 297 ARG A O 1
ATOM 2470 N N . ASN A 1 298 ? 18.793 4.570 -14.563 1.00 92.94 298 ASN A N 1
ATOM 2471 C CA . ASN A 1 298 ? 19.062 3.186 -14.202 1.00 92.94 298 ASN A CA 1
ATOM 2472 C C . ASN A 1 298 ? 17.766 2.484 -13.811 1.00 92.94 298 ASN A C 1
ATOM 2474 O O . ASN A 1 298 ? 17.081 2.943 -12.896 1.00 92.94 298 ASN A O 1
ATOM 2478 N N . TYR A 1 299 ? 17.449 1.410 -14.526 1.00 94.38 299 TYR A N 1
ATOM 2479 C CA . TYR A 1 299 ? 16.309 0.542 -14.279 1.00 94.38 299 TYR A CA 1
ATOM 2480 C C . TYR A 1 299 ? 16.777 -0.711 -13.544 1.00 94.38 299 TYR A C 1
ATOM 2482 O O . TYR A 1 299 ? 17.642 -1.435 -14.035 1.00 94.38 299 TYR A O 1
ATOM 2490 N N . THR A 1 300 ? 16.169 -0.962 -12.391 1.00 95.62 300 THR A N 1
ATOM 2491 C CA . THR A 1 300 ? 16.387 -2.146 -11.557 1.00 95.62 300 THR A CA 1
ATOM 2492 C C . THR A 1 300 ? 15.056 -2.858 -11.347 1.00 95.62 300 THR A C 1
ATOM 2494 O O . THR A 1 300 ? 14.035 -2.210 -11.098 1.00 95.62 300 THR A O 1
ATOM 2497 N N . PHE A 1 301 ? 15.069 -4.180 -11.421 1.00 94.56 301 PHE A N 1
ATOM 2498 C CA . PHE A 1 301 ? 13.916 -5.062 -11.389 1.00 94.56 301 PHE A CA 1
ATOM 2499 C C . PHE A 1 301 ? 13.983 -5.968 -10.163 1.00 94.56 301 PHE A C 1
ATOM 2501 O O . PHE A 1 301 ? 15.032 -6.488 -9.792 1.00 94.56 301 PHE A O 1
ATOM 2508 N N . GLU A 1 302 ? 12.838 -6.160 -9.518 1.00 94.38 302 GLU A N 1
ATOM 2509 C CA . GLU A 1 302 ? 12.721 -7.131 -8.429 1.00 94.38 302 GLU A CA 1
ATOM 2510 C C . GLU A 1 302 ? 12.652 -8.559 -8.988 1.00 94.38 302 GLU A C 1
ATOM 2512 O O . GLU A 1 302 ? 12.212 -8.781 -10.118 1.00 94.38 302 GLU A O 1
ATOM 2517 N N . GLU A 1 303 ? 13.041 -9.549 -8.183 1.00 91.50 303 GLU A N 1
ATOM 2518 C CA . GLU A 1 303 ? 13.042 -10.954 -8.601 1.00 91.50 303 GLU A CA 1
ATOM 2519 C C . GLU A 1 303 ? 11.662 -11.401 -9.128 1.00 91.50 303 GLU A C 1
ATOM 2521 O O . GLU A 1 303 ? 10.606 -11.182 -8.510 1.00 91.50 303 GLU A O 1
ATOM 2526 N N . GLY A 1 304 ? 11.680 -12.034 -10.304 1.00 86.62 304 GLY A N 1
ATOM 2527 C CA . GLY A 1 304 ? 10.491 -12.509 -11.010 1.00 86.62 304 GLY A CA 1
ATOM 2528 C C . GLY A 1 304 ? 9.720 -11.433 -11.785 1.00 86.62 304 GLY A C 1
ATOM 2529 O O . GLY A 1 304 ? 8.747 -11.776 -12.456 1.00 86.62 304 GLY A O 1
ATOM 2530 N N . ALA A 1 305 ? 10.129 -10.161 -11.726 1.00 89.56 305 ALA A N 1
ATOM 2531 C CA . ALA A 1 305 ? 9.607 -9.123 -12.609 1.00 89.56 305 ALA A CA 1
ATOM 2532 C C . ALA A 1 305 ? 10.295 -9.203 -13.981 1.00 89.56 305 ALA A C 1
ATOM 2534 O O . ALA A 1 305 ? 11.520 -9.269 -14.071 1.00 89.56 305 ALA A O 1
ATOM 2535 N N . CYS A 1 306 ? 9.506 -9.190 -15.055 1.00 89.44 306 CYS A N 1
ATOM 2536 C CA . CYS A 1 306 ? 10.012 -9.142 -16.423 1.00 89.44 306 CYS A CA 1
ATOM 2537 C C . CYS A 1 306 ? 9.072 -8.310 -17.290 1.00 89.44 306 CYS A C 1
ATOM 2539 O O . CYS A 1 306 ? 7.867 -8.569 -17.333 1.00 89.44 306 CYS A O 1
ATOM 2541 N N . TYR A 1 307 ? 9.629 -7.313 -17.970 1.00 87.88 307 TYR A N 1
ATOM 2542 C CA . TYR A 1 307 ? 8.871 -6.288 -18.672 1.00 87.88 307 TYR A CA 1
ATOM 2543 C C . TYR A 1 307 ? 9.475 -5.942 -20.021 1.00 87.88 307 TYR A C 1
ATOM 2545 O O . TYR A 1 307 ? 10.687 -6.012 -20.211 1.00 87.88 307 TYR A O 1
ATOM 2553 N N . GLN A 1 308 ? 8.621 -5.514 -20.947 1.00 90.69 308 GLN A N 1
ATOM 2554 C CA . GLN A 1 308 ? 9.057 -5.031 -22.247 1.00 90.69 308 GLN A CA 1
ATOM 2555 C C . GLN A 1 308 ? 9.464 -3.555 -22.162 1.00 90.69 308 GLN A C 1
ATOM 2557 O O . GLN A 1 308 ? 8.657 -2.673 -21.893 1.00 90.69 308 GLN A O 1
ATOM 2562 N N . ILE A 1 309 ? 10.717 -3.248 -22.455 1.00 90.94 309 ILE A N 1
ATOM 2563 C CA . ILE A 1 309 ? 11.222 -1.885 -22.562 1.00 90.94 309 ILE A CA 1
ATOM 2564 C C . ILE A 1 309 ? 11.370 -1.530 -24.037 1.00 90.94 309 ILE A C 1
ATOM 2566 O O . ILE A 1 309 ? 11.993 -2.260 -24.805 1.00 90.94 309 ILE A O 1
ATOM 2570 N N . THR A 1 310 ? 10.835 -0.373 -24.417 1.00 91.19 310 THR A N 1
ATOM 2571 C CA . THR A 1 310 ? 11.142 0.300 -25.678 1.00 91.19 310 THR A CA 1
ATOM 2572 C C . THR A 1 310 ? 12.030 1.502 -25.396 1.00 91.19 310 THR A C 1
ATOM 2574 O O . THR A 1 310 ? 11.610 2.475 -24.772 1.00 91.19 310 THR A O 1
ATOM 2577 N N . SER A 1 311 ? 13.267 1.462 -25.875 1.00 90.88 311 SER A N 1
ATOM 2578 C CA . SER A 1 311 ? 14.181 2.599 -25.808 1.00 90.88 311 SER A CA 1
ATOM 2579 C C . SER A 1 311 ? 14.356 3.212 -27.185 1.00 90.88 311 SER A C 1
ATOM 2581 O O . SER A 1 311 ? 14.644 2.493 -28.138 1.00 90.88 311 SER A O 1
ATOM 2583 N N . THR A 1 312 ? 14.222 4.535 -27.266 1.00 89.75 312 THR A N 1
ATOM 2584 C CA . THR A 1 312 ? 14.481 5.317 -28.474 1.00 89.75 312 THR A CA 1
ATOM 2585 C C . THR A 1 312 ? 15.511 6.400 -28.169 1.00 89.75 312 THR A C 1
ATOM 2587 O O . THR A 1 312 ? 15.372 7.149 -27.200 1.00 89.75 312 THR A O 1
ATOM 2590 N N . TRP A 1 313 ? 16.562 6.482 -28.984 1.00 89.12 313 TRP A N 1
ATOM 2591 C CA . TRP A 1 313 ? 17.616 7.489 -28.846 1.00 89.12 313 TRP A CA 1
ATOM 2592 C C . TRP A 1 313 ? 18.112 7.968 -30.217 1.00 89.12 313 TRP A C 1
ATOM 2594 O O . TRP A 1 313 ? 18.104 7.200 -31.181 1.00 89.12 313 TRP A O 1
ATOM 2604 N N . PRO A 1 314 ? 18.550 9.229 -30.341 1.00 86.44 314 PRO A N 1
ATOM 2605 C CA . PRO A 1 3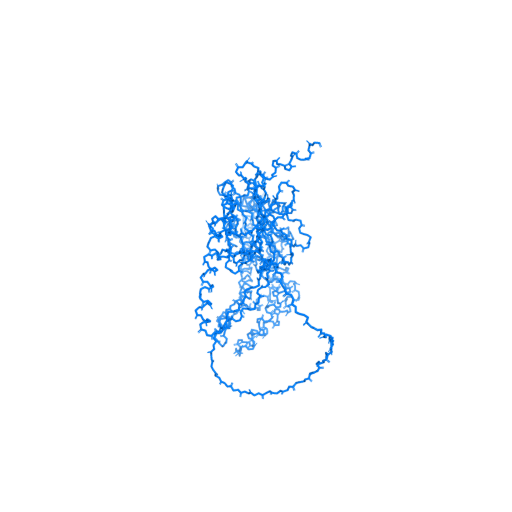14 ? 19.190 9.722 -31.535 1.00 86.44 314 PRO A CA 1
ATOM 2606 C C . PRO A 1 314 ? 20.601 9.159 -31.650 1.00 86.44 314 PRO A C 1
ATOM 2608 O O . PRO A 1 314 ? 21.303 8.945 -30.661 1.00 86.44 314 PRO A O 1
ATOM 2611 N N . VAL A 1 315 ? 21.016 8.961 -32.890 1.00 85.25 315 VAL A N 1
ATOM 2612 C CA . VAL A 1 315 ? 22.367 8.569 -33.266 1.00 85.25 315 VAL A CA 1
ATOM 2613 C C . VAL A 1 315 ? 22.888 9.536 -34.313 1.00 85.25 315 VAL A C 1
ATOM 2615 O O . VAL A 1 315 ? 22.133 10.009 -35.163 1.00 85.25 315 VAL A O 1
ATOM 2618 N N . LYS A 1 316 ? 24.180 9.837 -34.253 1.00 81.31 316 LYS A N 1
ATOM 2619 C CA . LYS A 1 316 ? 24.873 10.653 -35.251 1.00 81.31 316 LYS A CA 1
ATOM 2620 C C . LYS A 1 316 ? 25.716 9.729 -36.117 1.00 81.31 316 LYS A C 1
ATOM 2622 O O . LYS A 1 316 ? 26.482 8.917 -35.592 1.00 81.31 316 LYS A O 1
ATOM 2627 N N . ASP A 1 317 ? 25.538 9.831 -37.431 1.00 72.31 317 ASP A N 1
ATOM 2628 C CA . ASP A 1 317 ? 26.445 9.198 -38.386 1.00 72.31 317 ASP A CA 1
ATOM 2629 C C . ASP A 1 317 ? 27.770 9.982 -38.486 1.00 72.31 317 ASP A C 1
ATOM 2631 O O . ASP A 1 317 ? 27.920 11.065 -37.913 1.00 72.31 317 ASP A O 1
ATOM 2635 N N . GLU A 1 318 ? 28.746 9.444 -39.221 1.00 71.56 318 GLU A N 1
ATOM 2636 C CA . GLU A 1 318 ? 30.065 10.072 -39.422 1.00 71.56 318 GLU A CA 1
ATOM 2637 C C . GLU A 1 318 ? 29.985 11.460 -40.082 1.00 71.56 318 GLU A C 1
ATOM 2639 O O . GLU A 1 318 ? 30.891 12.278 -39.932 1.00 71.56 318 GLU A O 1
ATOM 2644 N N . SER A 1 319 ? 28.885 11.750 -40.783 1.00 68.44 319 SER A N 1
ATOM 2645 C CA . SER A 1 319 ? 28.609 13.050 -41.402 1.00 68.44 319 SER A CA 1
ATOM 2646 C C . SER A 1 319 ? 27.858 14.023 -40.482 1.00 68.44 319 SER A C 1
ATOM 2648 O O . SER A 1 319 ? 27.513 15.127 -40.900 1.00 68.44 319 SER A O 1
ATOM 2650 N N . GLY A 1 320 ? 27.601 13.632 -39.229 1.00 62.19 320 GLY A N 1
ATOM 2651 C CA . GLY A 1 320 ? 26.885 14.430 -38.236 1.00 62.19 320 GLY A CA 1
ATOM 2652 C C . GLY A 1 320 ? 25.366 14.461 -38.427 1.00 62.19 320 GLY A C 1
ATOM 2653 O O . GLY A 1 320 ? 24.689 15.229 -37.740 1.00 62.19 320 GLY A O 1
ATOM 2654 N N . ARG A 1 321 ? 24.804 13.644 -39.331 1.00 69.56 321 ARG A N 1
ATOM 2655 C CA . ARG A 1 321 ? 23.351 13.558 -39.526 1.00 69.56 321 ARG A CA 1
ATOM 2656 C C . ARG A 1 321 ? 22.729 12.758 -38.391 1.00 69.56 321 ARG A C 1
ATOM 2658 O O . ARG A 1 321 ? 23.160 11.646 -38.089 1.00 69.56 321 ARG A O 1
ATOM 2665 N N . VAL A 1 322 ? 21.700 13.340 -37.780 1.00 63.34 322 VAL A N 1
ATOM 2666 C CA . VAL A 1 322 ? 20.954 12.729 -36.679 1.00 63.34 322 VAL A CA 1
ATOM 2667 C C . VAL A 1 322 ? 19.868 11.816 -37.251 1.00 63.34 322 VAL A C 1
ATOM 2669 O O . VAL A 1 322 ? 18.963 12.283 -37.939 1.00 63.34 322 VAL A O 1
ATOM 2672 N N . SER A 1 323 ? 19.968 10.522 -36.962 1.00 79.88 323 SER A N 1
ATOM 2673 C CA . SER A 1 323 ? 18.924 9.504 -37.168 1.00 79.88 323 SER A CA 1
ATOM 2674 C C . SER A 1 323 ? 18.418 9.024 -35.802 1.00 79.88 323 SER A C 1
ATOM 2676 O O . SER A 1 323 ? 18.974 9.421 -34.779 1.00 79.88 323 SER A O 1
ATOM 2678 N N . THR A 1 324 ? 17.383 8.183 -35.735 1.00 86.31 324 THR A N 1
ATOM 2679 C CA . THR A 1 324 ? 16.916 7.616 -34.450 1.00 86.31 324 THR A CA 1
ATOM 2680 C C . THR A 1 324 ? 17.011 6.102 -34.445 1.00 86.31 324 THR A C 1
ATOM 2682 O O . THR A 1 324 ? 16.598 5.463 -35.404 1.00 86.31 324 THR A O 1
ATOM 2685 N N . CYS A 1 325 ? 17.497 5.527 -33.354 1.00 89.81 325 CYS A N 1
ATOM 2686 C CA . CYS A 1 325 ? 17.464 4.096 -33.097 1.00 89.81 325 CYS A CA 1
ATOM 2687 C C . CYS A 1 325 ? 16.359 3.772 -32.095 1.00 89.81 325 CYS A C 1
ATOM 2689 O O . CYS A 1 325 ? 16.156 4.511 -31.133 1.00 89.81 325 CYS A O 1
ATOM 2691 N N . THR A 1 326 ? 15.690 2.643 -32.297 1.00 91.81 326 THR A N 1
ATOM 2692 C CA . THR A 1 326 ? 14.705 2.077 -31.379 1.00 91.81 326 THR A CA 1
ATOM 2693 C C . THR A 1 326 ? 15.057 0.624 -31.098 1.00 91.81 326 THR A C 1
ATOM 2695 O O . THR A 1 326 ? 15.297 -0.155 -32.021 1.00 91.81 326 THR A O 1
ATOM 2698 N N . MET A 1 327 ? 15.054 0.252 -29.822 1.00 93.06 327 MET A N 1
ATOM 2699 C CA . MET A 1 327 ? 15.238 -1.118 -29.361 1.00 93.06 327 MET A CA 1
ATOM 2700 C C . MET A 1 327 ? 14.071 -1.533 -28.473 1.00 93.06 327 MET A C 1
ATOM 2702 O O . MET A 1 327 ? 13.728 -0.822 -27.530 1.00 93.06 327 MET A O 1
ATOM 2706 N N . ILE A 1 328 ? 13.490 -2.691 -28.777 1.00 93.19 328 ILE A N 1
ATOM 2707 C CA . ILE A 1 328 ? 12.432 -3.335 -27.999 1.00 93.19 328 ILE A CA 1
ATOM 2708 C C . ILE A 1 328 ? 13.025 -4.595 -27.377 1.00 93.19 328 ILE A C 1
ATOM 2710 O O . ILE A 1 328 ? 13.535 -5.462 -28.090 1.00 93.19 328 ILE A O 1
ATOM 2714 N N . MET A 1 329 ? 12.982 -4.692 -26.054 1.00 94.44 329 MET A N 1
ATOM 2715 C CA . MET A 1 329 ? 13.647 -5.745 -25.286 1.00 94.44 329 MET A CA 1
ATOM 2716 C C . MET A 1 329 ? 12.815 -6.152 -24.076 1.00 94.44 329 MET A C 1
ATOM 2718 O O . MET A 1 329 ? 12.169 -5.309 -23.470 1.00 94.44 329 MET A O 1
ATOM 2722 N N . ASN A 1 330 ? 12.859 -7.425 -23.694 1.00 94.12 330 ASN A N 1
ATOM 2723 C CA . ASN A 1 330 ? 12.317 -7.892 -22.424 1.00 94.12 330 ASN A CA 1
ATOM 2724 C C . ASN A 1 330 ? 13.439 -7.923 -21.389 1.00 94.12 330 ASN A C 1
ATOM 2726 O O . ASN A 1 330 ? 14.516 -8.470 -21.642 1.00 94.12 330 ASN A O 1
ATOM 2730 N N . VAL A 1 331 ? 13.184 -7.338 -20.227 1.00 94.25 331 VAL A N 1
ATOM 2731 C CA . VAL A 1 331 ? 14.181 -7.083 -19.188 1.00 94.25 331 VAL A CA 1
ATOM 2732 C C . VAL A 1 331 ? 13.619 -7.499 -17.838 1.00 94.25 331 VAL A C 1
ATOM 2734 O O . VAL A 1 331 ? 12.462 -7.208 -17.538 1.00 94.25 331 VAL A O 1
ATOM 2737 N N . GLY A 1 332 ? 14.438 -8.172 -17.037 1.00 93.94 332 GLY A N 1
ATOM 2738 C CA . GLY A 1 332 ? 14.134 -8.522 -15.652 1.00 93.94 332 GLY A CA 1
ATOM 2739 C C . GLY A 1 332 ? 15.361 -8.357 -14.761 1.00 93.94 332 GLY A C 1
ATOM 2740 O O . GLY A 1 332 ? 16.329 -7.710 -15.157 1.00 93.94 332 GLY A O 1
ATOM 2741 N N . SER A 1 333 ? 15.333 -8.970 -13.577 1.00 93.81 333 SER A N 1
ATOM 2742 C CA . SER A 1 333 ? 16.424 -8.877 -12.589 1.00 93.81 333 SER A CA 1
ATOM 2743 C C . SER A 1 333 ? 17.762 -9.446 -13.080 1.00 93.81 333 SER A C 1
ATOM 2745 O O . SER A 1 333 ? 18.813 -9.050 -12.591 1.00 93.81 333 SER A O 1
ATOM 2747 N N . ASP A 1 334 ? 17.733 -10.344 -14.068 1.00 92.31 334 ASP A N 1
ATOM 2748 C CA . ASP A 1 334 ? 18.930 -10.926 -14.696 1.00 92.31 334 ASP A CA 1
ATOM 2749 C C . ASP A 1 334 ? 19.435 -10.099 -15.900 1.00 92.31 334 ASP A C 1
ATOM 2751 O O . ASP A 1 334 ? 20.295 -10.544 -16.661 1.00 92.31 334 ASP A O 1
ATOM 2755 N N . GLY A 1 335 ? 18.887 -8.897 -16.108 1.00 94.62 335 GLY A N 1
ATOM 2756 C CA . GLY A 1 335 ? 19.187 -8.034 -17.247 1.00 94.62 335 GLY A CA 1
ATOM 2757 C C . GLY A 1 335 ? 18.292 -8.307 -18.460 1.00 94.62 335 GLY A C 1
ATOM 2758 O O . GLY A 1 335 ? 17.101 -8.606 -18.336 1.00 94.62 335 GLY A O 1
ATOM 2759 N N . ILE A 1 336 ? 18.845 -8.139 -19.666 1.00 96.25 336 ILE A N 1
ATOM 2760 C CA . ILE A 1 336 ? 18.107 -8.348 -20.920 1.00 96.25 336 ILE A CA 1
ATOM 2761 C C . ILE A 1 336 ? 17.902 -9.851 -21.132 1.00 96.25 336 ILE A C 1
ATOM 2763 O O . ILE A 1 336 ? 18.859 -10.603 -21.286 1.00 96.25 336 ILE A O 1
ATOM 2767 N N . THR A 1 337 ? 16.644 -10.281 -21.193 1.00 93.50 337 THR A N 1
ATOM 2768 C CA . THR A 1 337 ? 16.263 -11.690 -21.402 1.00 93.50 337 THR A CA 1
ATOM 2769 C C . THR A 1 337 ? 15.931 -11.993 -22.859 1.00 93.50 337 THR A C 1
ATOM 2771 O O . THR A 1 337 ? 16.063 -13.128 -23.312 1.00 93.50 337 THR A O 1
ATOM 2774 N N . LYS A 1 338 ? 15.499 -10.978 -23.614 1.00 94.25 338 LYS A N 1
ATOM 2775 C CA . LYS A 1 338 ? 15.181 -11.084 -25.040 1.00 94.25 338 LYS A CA 1
ATOM 2776 C C . LYS A 1 338 ? 15.296 -9.715 -25.696 1.00 94.25 338 LYS A C 1
ATOM 2778 O O . LYS A 1 338 ? 14.830 -8.731 -25.133 1.00 94.25 338 LYS A O 1
ATOM 2783 N N . ILE A 1 339 ? 15.823 -9.660 -26.913 1.00 94.00 339 ILE A N 1
ATOM 2784 C CA . ILE A 1 339 ? 15.709 -8.487 -27.785 1.00 94.00 339 ILE A CA 1
ATOM 2785 C C . ILE A 1 339 ? 14.719 -8.851 -28.887 1.00 94.00 339 ILE A C 1
ATOM 2787 O O . ILE A 1 339 ? 14.928 -9.817 -29.614 1.00 94.00 339 ILE A O 1
ATOM 2791 N 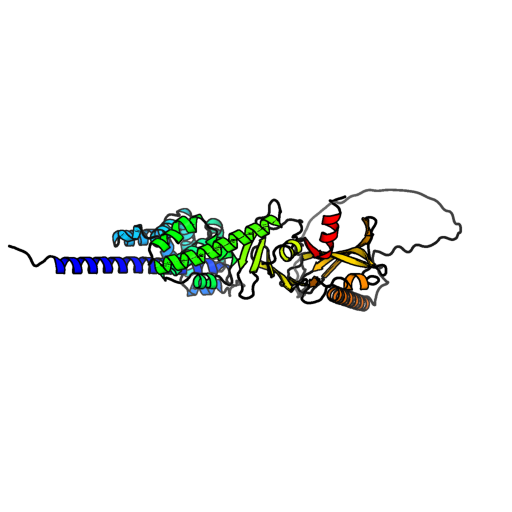N . GLU A 1 340 ? 13.599 -8.134 -28.956 1.00 92.00 340 GLU A N 1
ATOM 2792 C CA . GLU A 1 340 ? 12.531 -8.412 -29.921 1.00 92.00 340 GLU A CA 1
ATOM 2793 C C . GLU A 1 340 ? 12.749 -7.695 -31.244 1.00 92.00 340 GLU A C 1
ATOM 2795 O O . GLU A 1 340 ? 12.414 -8.235 -32.294 1.00 92.00 340 GLU A O 1
ATOM 2800 N N . LYS A 1 341 ? 13.287 -6.473 -31.187 1.00 92.44 341 LYS A N 1
ATOM 2801 C CA . LYS A 1 341 ? 13.538 -5.653 -32.368 1.00 92.44 341 LYS A CA 1
ATOM 2802 C C . LYS A 1 341 ? 14.641 -4.644 -32.094 1.00 92.44 341 LYS A C 1
ATOM 2804 O O . LYS A 1 341 ? 14.642 -3.995 -31.047 1.00 92.44 341 LYS A O 1
ATOM 2809 N N . PHE A 1 342 ? 15.512 -4.446 -33.076 1.00 92.50 342 PHE A N 1
ATOM 2810 C CA . PHE A 1 342 ? 16.394 -3.290 -33.152 1.00 92.50 342 PHE A CA 1
ATOM 2811 C C . PHE A 1 342 ? 16.249 -2.652 -34.531 1.00 92.50 342 PHE A C 1
ATOM 2813 O O . PHE A 1 342 ? 16.338 -3.330 -35.549 1.00 92.50 342 PHE A O 1
ATOM 2820 N N . SER A 1 343 ? 15.949 -1.359 -34.579 1.00 90.38 343 SER A N 1
ATOM 2821 C CA . SER A 1 343 ? 15.706 -0.659 -35.839 1.00 90.38 343 SER A CA 1
ATOM 2822 C C . SER A 1 343 ? 16.205 0.775 -35.804 1.00 90.38 343 SER A C 1
ATOM 2824 O O . SER A 1 343 ? 16.132 1.430 -34.768 1.00 90.38 343 SER A O 1
ATOM 2826 N N . GLY A 1 344 ? 16.659 1.269 -36.950 1.00 85.19 344 GLY A N 1
ATOM 2827 C CA . GLY A 1 344 ? 16.977 2.672 -37.184 1.00 85.19 344 GLY A CA 1
ATOM 2828 C C . GLY A 1 344 ? 15.911 3.327 -38.054 1.00 85.19 344 GLY A C 1
ATOM 2829 O O . GLY A 1 344 ? 15.347 2.684 -38.934 1.00 85.19 344 GLY A O 1
ATOM 2830 N N . ARG A 1 345 ? 15.645 4.610 -37.831 1.00 82.56 345 ARG A N 1
ATOM 2831 C CA . ARG A 1 345 ? 14.846 5.449 -38.721 1.00 82.56 345 ARG A CA 1
ATOM 2832 C C . ARG A 1 345 ? 15.773 6.346 -39.514 1.00 82.56 345 ARG A C 1
ATOM 2834 O O . ARG A 1 345 ? 16.486 7.170 -38.939 1.00 82.56 345 ARG A O 1
ATOM 2841 N N . GLU A 1 346 ? 15.735 6.190 -40.826 1.00 73.06 346 GLU A N 1
ATOM 2842 C CA . GLU A 1 346 ? 16.477 7.035 -41.751 1.00 73.06 346 GLU A CA 1
ATOM 2843 C C . GLU A 1 346 ? 15.928 8.477 -41.761 1.00 73.06 346 GLU A C 1
ATOM 2845 O O . GLU A 1 346 ? 14.755 8.702 -41.442 1.00 73.06 346 GLU A O 1
ATOM 2850 N N . PRO A 1 347 ? 16.717 9.472 -42.213 1.00 67.56 347 PRO A N 1
ATOM 2851 C CA . PRO A 1 347 ? 16.259 10.860 -42.347 1.00 67.56 347 PRO A CA 1
ATOM 2852 C C . PRO A 1 347 ? 15.023 11.046 -43.247 1.00 67.56 347 PRO A C 1
ATOM 2854 O O . PRO A 1 347 ? 14.333 12.055 -43.147 1.00 67.56 347 PRO A O 1
ATOM 2857 N N . ASN A 1 348 ? 14.733 10.081 -44.127 1.00 70.50 348 ASN A N 1
ATOM 2858 C CA . ASN A 1 348 ? 13.543 10.054 -44.986 1.00 70.50 348 ASN A CA 1
ATOM 2859 C C . ASN A 1 348 ? 12.283 9.500 -44.277 1.00 70.50 348 ASN A C 1
ATOM 2861 O O . ASN A 1 348 ? 11.229 9.402 -44.903 1.00 70.50 348 ASN A O 1
ATOM 2865 N N . GLY A 1 349 ? 12.385 9.122 -42.997 1.00 70.75 349 GLY A N 1
ATOM 2866 C CA . GLY A 1 349 ? 11.291 8.592 -42.182 1.00 70.75 349 GLY A CA 1
ATOM 2867 C C . GLY A 1 349 ? 11.057 7.082 -42.296 1.00 70.75 349 GLY A C 1
ATOM 2868 O O . GLY A 1 349 ? 10.134 6.578 -41.659 1.00 70.75 349 GLY A O 1
ATOM 2869 N N . LYS A 1 350 ? 11.860 6.350 -43.077 1.00 78.19 350 LYS A N 1
ATOM 2870 C CA . LYS A 1 350 ? 11.746 4.895 -43.224 1.00 78.19 350 LYS A CA 1
ATOM 2871 C C . LYS A 1 350 ? 12.423 4.171 -42.059 1.00 78.19 350 LYS A C 1
ATOM 2873 O O . LYS A 1 350 ? 13.586 4.435 -41.758 1.00 78.19 350 LYS A O 1
ATOM 2878 N N . ASP A 1 351 ?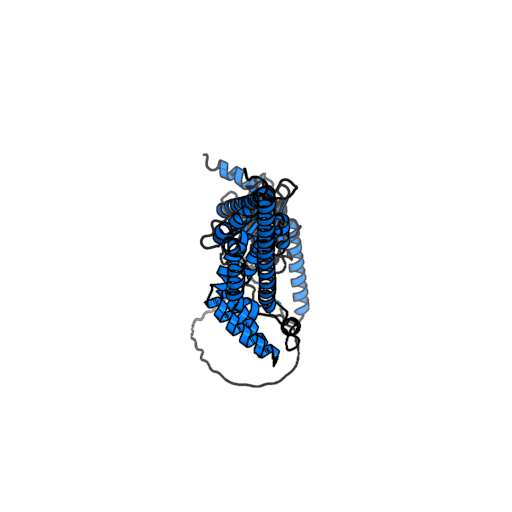 11.712 3.223 -41.451 1.00 80.75 351 ASP A N 1
ATOM 2879 C CA . ASP A 1 351 ? 12.275 2.327 -40.439 1.00 80.75 351 ASP A CA 1
ATOM 2880 C C . ASP A 1 351 ? 12.976 1.132 -41.119 1.00 80.75 351 ASP A C 1
ATOM 2882 O O . ASP A 1 351 ? 12.419 0.489 -42.014 1.00 80.75 351 ASP A O 1
ATOM 2886 N N . VAL A 1 352 ? 14.198 0.830 -40.684 1.00 84.12 352 VAL A N 1
ATOM 2887 C CA . VAL A 1 352 ? 15.043 -0.272 -41.163 1.00 84.12 352 VAL A CA 1
ATOM 2888 C C . VAL A 1 352 ? 15.438 -1.131 -39.970 1.00 84.12 352 VAL A C 1
ATOM 2890 O O . VAL A 1 352 ? 15.889 -0.615 -38.949 1.00 84.12 352 VAL A O 1
ATOM 2893 N N . GLU A 1 353 ? 15.246 -2.442 -40.078 1.00 86.25 353 GLU A N 1
ATOM 2894 C CA . GLU A 1 353 ? 15.694 -3.392 -39.061 1.00 86.25 353 GLU A CA 1
ATOM 2895 C C . GLU A 1 353 ? 17.219 -3.547 -39.112 1.00 86.25 353 GLU A C 1
ATOM 2897 O O . GLU A 1 353 ? 17.808 -3.635 -40.189 1.00 86.25 353 GLU A O 1
ATOM 2902 N N . LEU A 1 354 ? 17.854 -3.531 -37.942 1.00 85.25 354 LEU A N 1
ATOM 2903 C CA . LEU A 1 354 ? 19.302 -3.524 -37.776 1.00 85.25 354 LEU A CA 1
ATOM 2904 C C . LEU A 1 354 ? 19.743 -4.789 -37.039 1.00 85.25 354 LEU A C 1
ATOM 2906 O O . LEU A 1 354 ? 19.162 -5.158 -36.018 1.00 85.25 354 LEU A O 1
ATOM 2910 N N . SER A 1 355 ? 20.817 -5.417 -37.511 1.00 86.56 355 SER A N 1
ATOM 2911 C CA . SER A 1 355 ? 21.490 -6.494 -36.779 1.00 86.56 355 SER A CA 1
ATOM 2912 C C . SER A 1 355 ? 22.216 -5.929 -35.551 1.00 86.56 355 SER A C 1
ATOM 2914 O O . SER A 1 355 ? 22.777 -4.830 -35.599 1.00 86.56 355 SER A O 1
ATOM 2916 N N . LEU A 1 356 ? 22.228 -6.661 -34.435 1.00 87.06 356 LEU A N 1
ATOM 2917 C CA . LEU A 1 356 ? 22.875 -6.199 -33.200 1.00 87.06 356 LEU A CA 1
ATOM 2918 C C . LEU A 1 356 ? 24.402 -6.192 -33.335 1.00 87.06 356 LEU A C 1
ATOM 2920 O O . LEU A 1 356 ? 25.073 -5.271 -32.869 1.00 87.06 356 LEU A O 1
ATOM 2924 N N . GLU A 1 357 ? 24.946 -7.219 -33.981 1.00 84.44 357 GLU A N 1
ATOM 2925 C CA . GLU A 1 357 ? 26.372 -7.493 -34.101 1.00 84.44 357 GLU A CA 1
ATOM 2926 C C . GLU A 1 357 ? 27.088 -6.458 -34.968 1.00 84.44 357 GLU A C 1
ATOM 2928 O O . GLU A 1 357 ? 28.174 -6.008 -34.600 1.00 84.44 357 GLU A O 1
ATOM 2933 N N . GLU A 1 358 ? 26.474 -6.054 -36.082 1.00 84.50 358 GLU A N 1
ATOM 2934 C CA . GLU A 1 358 ? 27.071 -5.108 -37.033 1.00 84.50 358 GLU A CA 1
ATOM 2935 C C . GLU A 1 358 ? 26.883 -3.654 -36.576 1.00 84.50 358 GLU A C 1
ATOM 2937 O O . GLU A 1 358 ? 27.648 -2.775 -36.967 1.00 84.50 358 GLU A O 1
ATOM 2942 N N . ASN A 1 359 ? 25.910 -3.391 -35.696 1.00 86.44 359 ASN A N 1
ATOM 2943 C CA . ASN A 1 359 ? 25.512 -2.038 -35.299 1.00 86.44 359 ASN A CA 1
ATOM 2944 C C . ASN A 1 359 ? 25.780 -1.716 -33.818 1.00 86.44 359 ASN A C 1
ATOM 2946 O O . ASN A 1 359 ? 25.204 -0.772 -33.269 1.00 86.44 359 ASN A O 1
ATOM 2950 N N . LYS A 1 360 ? 26.702 -2.434 -33.159 1.00 89.06 360 LYS A N 1
ATOM 2951 C CA . LYS A 1 360 ? 27.101 -2.170 -31.757 1.00 89.06 360 LYS A CA 1
ATOM 2952 C C . LYS A 1 360 ? 27.519 -0.721 -31.509 1.00 89.06 360 LYS A C 1
ATOM 2954 O O . LYS A 1 360 ? 27.222 -0.165 -30.453 1.00 89.06 360 LYS A O 1
ATOM 2959 N N . GLY A 1 361 ? 28.161 -0.091 -32.496 1.00 88.44 361 GLY A N 1
ATOM 2960 C CA . GLY A 1 361 ? 28.548 1.318 -32.432 1.00 88.44 361 GLY A CA 1
ATOM 2961 C C . GLY A 1 361 ? 27.356 2.256 -32.219 1.00 88.44 361 GLY A C 1
ATOM 2962 O O . GLY A 1 361 ? 27.472 3.203 -31.447 1.00 88.44 361 GLY A O 1
ATOM 2963 N N . LEU A 1 362 ? 26.197 1.964 -32.824 1.00 89.56 362 LEU A N 1
ATOM 2964 C CA . LEU A 1 362 ? 24.967 2.752 -32.663 1.00 89.56 362 LEU A CA 1
ATOM 2965 C C . LEU A 1 362 ? 24.343 2.568 -31.275 1.00 89.56 362 LEU A C 1
ATOM 2967 O O . LEU A 1 362 ? 23.835 3.524 -30.689 1.00 89.56 362 LEU A O 1
ATOM 2971 N N . ILE A 1 363 ? 24.417 1.353 -30.728 1.00 91.94 363 ILE A N 1
ATOM 2972 C CA . ILE A 1 363 ? 23.961 1.047 -29.364 1.00 91.94 363 ILE A CA 1
ATOM 2973 C C . ILE A 1 363 ? 24.842 1.775 -28.345 1.00 91.94 363 ILE A C 1
ATOM 2975 O O . ILE A 1 363 ? 24.332 2.399 -27.417 1.00 91.94 363 ILE A O 1
ATOM 2979 N N . ALA A 1 364 ? 26.161 1.782 -28.558 1.00 92.88 364 ALA A N 1
ATOM 2980 C CA . ALA A 1 364 ? 27.117 2.463 -27.693 1.00 92.88 364 ALA A CA 1
ATOM 2981 C C . ALA A 1 364 ? 26.932 3.989 -27.644 1.00 92.88 364 ALA A C 1
ATOM 2983 O O . ALA A 1 364 ? 27.435 4.614 -26.709 1.00 92.88 364 ALA A O 1
ATOM 2984 N N . GLN A 1 365 ? 26.224 4.604 -28.600 1.00 92.38 365 GLN A N 1
ATOM 2985 C CA . GLN A 1 365 ? 25.876 6.029 -28.533 1.00 92.38 365 GLN A CA 1
ATOM 2986 C C . GLN A 1 365 ? 24.802 6.326 -27.475 1.00 92.38 365 GLN A C 1
ATOM 2988 O O . GLN A 1 365 ? 24.740 7.453 -26.985 1.00 92.38 365 GLN A O 1
ATOM 2993 N N . ASN A 1 366 ? 24.004 5.338 -27.052 1.00 92.31 366 ASN A N 1
ATOM 2994 C CA . ASN A 1 366 ? 23.116 5.508 -25.907 1.00 92.31 366 ASN A CA 1
ATOM 2995 C C . ASN A 1 366 ? 23.952 5.553 -24.618 1.00 92.31 366 ASN A C 1
ATOM 2997 O O . ASN A 1 366 ? 24.459 4.535 -24.153 1.00 92.31 366 ASN A O 1
ATOM 3001 N N . LYS A 1 367 ? 24.113 6.756 -24.055 1.00 91.56 367 LYS A N 1
ATOM 3002 C CA . LYS A 1 367 ? 24.844 7.005 -22.798 1.00 91.56 367 LYS A CA 1
ATOM 3003 C C . LYS A 1 367 ? 23.931 7.234 -21.592 1.00 91.56 367 LYS A C 1
ATOM 3005 O O . LYS A 1 367 ? 24.414 7.568 -20.512 1.00 91.56 367 LYS A O 1
ATOM 3010 N N . GLU A 1 368 ? 22.621 7.101 -21.781 1.00 90.69 368 GLU A N 1
ATOM 3011 C CA . GLU A 1 368 ? 21.623 7.506 -20.791 1.00 90.69 368 GLU A CA 1
ATOM 3012 C C . GLU A 1 368 ? 20.875 6.322 -20.176 1.00 90.69 368 GLU A C 1
ATOM 3014 O O . GLU A 1 368 ? 20.458 6.427 -19.026 1.00 90.69 368 GLU A O 1
ATOM 3019 N N . LEU A 1 369 ? 20.699 5.210 -20.895 1.00 92.88 369 LEU A N 1
ATOM 3020 C CA . LEU A 1 369 ? 19.968 4.048 -20.394 1.00 92.88 369 LEU A CA 1
ATOM 3021 C C . LEU A 1 369 ? 20.907 3.038 -19.732 1.00 92.88 369 LEU A C 1
ATOM 3023 O O . LEU A 1 369 ? 21.819 2.513 -20.372 1.00 92.88 369 LEU A O 1
ATOM 3027 N N . TYR A 1 370 ? 20.617 2.735 -18.470 1.00 95.25 370 TYR A N 1
ATOM 3028 C CA . TYR A 1 370 ? 21.246 1.674 -17.698 1.00 95.25 370 TYR A CA 1
ATOM 3029 C C . TYR A 1 370 ? 20.200 0.632 -17.284 1.00 95.25 370 TYR A C 1
ATOM 3031 O O . TYR A 1 370 ? 19.081 0.987 -16.905 1.00 95.25 370 TYR A O 1
ATOM 3039 N N . ILE A 1 371 ? 20.574 -0.642 -17.351 1.00 95.75 371 ILE A N 1
ATOM 3040 C CA . ILE A 1 371 ? 19.766 -1.804 -16.972 1.00 95.75 371 ILE A CA 1
ATOM 3041 C C . ILE A 1 371 ? 20.584 -2.605 -15.965 1.00 95.75 371 ILE A C 1
ATOM 3043 O O . ILE A 1 371 ? 21.694 -3.022 -16.283 1.00 95.75 371 ILE A O 1
ATOM 3047 N N . GLU A 1 372 ? 20.061 -2.786 -14.753 1.00 94.81 372 GLU A N 1
ATOM 3048 C CA . GLU A 1 372 ? 20.758 -3.484 -13.662 1.00 94.81 372 GLU A CA 1
ATOM 3049 C C . GLU A 1 372 ? 22.179 -2.944 -13.414 1.00 94.81 372 GLU A C 1
ATOM 3051 O O . GLU A 1 372 ? 23.135 -3.678 -13.176 1.00 94.81 372 GLU A O 1
ATOM 3056 N N . GLY A 1 373 ? 22.338 -1.618 -13.506 1.00 94.81 373 GLY A N 1
ATOM 3057 C CA . GLY A 1 373 ? 23.632 -0.951 -13.330 1.00 94.81 373 GLY A CA 1
ATOM 3058 C C . GLY A 1 373 ? 24.582 -1.007 -14.530 1.00 94.81 373 GLY A C 1
ATOM 3059 O O . GLY A 1 373 ? 25.593 -0.307 -14.503 1.00 94.81 373 GLY A O 1
ATOM 3060 N N . LEU A 1 374 ? 24.256 -1.746 -15.591 1.00 96.88 374 LEU A N 1
ATOM 3061 C CA . LEU A 1 374 ? 25.039 -1.805 -16.828 1.00 96.88 374 LEU A CA 1
ATOM 3062 C C . LEU A 1 374 ? 24.525 -0.796 -17.847 1.00 96.88 374 LEU A C 1
ATOM 3064 O O . LEU A 1 374 ? 23.315 -0.636 -18.004 1.00 96.88 374 LEU A O 1
ATOM 3068 N N . LEU A 1 375 ? 25.421 -0.132 -18.577 1.00 96.25 375 LEU A N 1
ATOM 3069 C CA . LEU A 1 375 ? 25.018 0.700 -19.710 1.00 96.25 375 LEU A CA 1
ATOM 3070 C C . LEU A 1 375 ? 24.350 -0.179 -20.782 1.00 96.25 375 LEU A C 1
ATOM 3072 O O . LEU A 1 375 ? 24.734 -1.334 -20.947 1.00 96.25 375 LEU A O 1
ATOM 3076 N N . LEU A 1 376 ? 23.401 0.356 -21.560 1.00 96.19 376 LEU A N 1
ATOM 3077 C CA . LEU A 1 376 ? 22.684 -0.414 -22.590 1.00 96.19 376 LEU A CA 1
ATOM 3078 C C . LEU A 1 376 ? 23.610 -1.262 -23.483 1.00 96.19 376 LEU A C 1
ATOM 3080 O O . LEU A 1 376 ? 23.319 -2.428 -23.730 1.00 96.19 376 LEU A O 1
ATOM 3084 N N . SER A 1 377 ? 24.738 -0.710 -23.940 1.00 95.50 377 SER A N 1
ATOM 3085 C CA . SER A 1 377 ? 25.703 -1.458 -24.758 1.00 95.50 377 SER A CA 1
ATOM 3086 C C . SER A 1 377 ? 26.328 -2.643 -24.024 1.00 95.50 377 SER A C 1
ATOM 3088 O O . SER A 1 377 ? 26.500 -3.703 -24.614 1.00 95.50 377 SER A O 1
ATOM 3090 N N . GLU A 1 378 ? 26.637 -2.479 -22.740 1.00 97.06 378 GLU A N 1
ATOM 3091 C CA . GLU A 1 378 ? 27.215 -3.531 -21.896 1.00 97.06 378 GLU A CA 1
ATOM 3092 C C . GLU A 1 378 ? 26.169 -4.615 -21.605 1.00 97.06 378 GLU A C 1
ATOM 3094 O O . GLU A 1 378 ? 26.458 -5.803 -21.723 1.00 97.06 378 GLU A O 1
ATOM 3099 N N . ALA A 1 379 ? 24.926 -4.217 -21.317 1.00 96.69 379 ALA A N 1
ATOM 3100 C CA . ALA A 1 379 ? 23.815 -5.141 -21.104 1.00 96.69 379 ALA A CA 1
ATOM 3101 C C . ALA A 1 379 ? 23.519 -5.992 -22.355 1.00 96.69 379 ALA A C 1
ATOM 3103 O O . ALA A 1 379 ? 23.287 -7.197 -22.249 1.00 96.69 379 ALA A O 1
ATOM 3104 N N . VAL A 1 380 ? 23.570 -5.390 -23.552 1.00 96.00 380 VAL A N 1
ATOM 3105 C CA . VAL A 1 380 ? 23.424 -6.121 -24.824 1.00 96.00 380 VAL A CA 1
ATOM 3106 C C . VAL A 1 380 ? 24.587 -7.092 -25.040 1.00 96.00 380 VAL A C 1
ATOM 3108 O O . VAL A 1 380 ? 24.372 -8.213 -25.496 1.00 96.00 380 VAL A O 1
ATOM 3111 N N . GLU A 1 381 ? 25.820 -6.707 -24.705 1.00 94.62 381 GLU A N 1
ATOM 3112 C CA . GLU A 1 381 ? 26.969 -7.611 -24.805 1.00 94.62 381 GLU A CA 1
ATOM 3113 C C . GLU A 1 381 ? 26.854 -8.818 -23.871 1.00 94.62 381 GLU A C 1
ATOM 3115 O O . GLU A 1 381 ? 27.145 -9.937 -24.298 1.00 94.62 381 GLU A O 1
ATOM 3120 N N . GLU A 1 382 ? 26.412 -8.621 -22.628 1.00 94.44 382 GLU A N 1
ATOM 3121 C CA . GLU A 1 382 ? 26.157 -9.724 -21.696 1.00 94.44 382 GLU A CA 1
ATOM 3122 C C . GLU A 1 382 ? 25.057 -10.659 -22.216 1.00 94.44 382 GLU A C 1
ATOM 3124 O O . GLU A 1 382 ? 25.248 -11.878 -22.236 1.00 94.44 382 GLU A O 1
ATOM 3129 N N . PHE A 1 383 ? 23.965 -10.110 -22.758 1.00 94.19 383 PHE A N 1
ATOM 3130 C CA . PHE A 1 383 ? 22.922 -10.903 -23.414 1.00 94.19 383 PHE A CA 1
ATOM 3131 C C . PHE A 1 383 ? 23.481 -11.765 -24.560 1.00 94.19 383 PHE A C 1
ATOM 3133 O O . PHE A 1 383 ? 23.246 -12.974 -24.600 1.00 94.19 383 PHE A O 1
ATOM 3140 N N . LEU A 1 384 ? 24.283 -11.185 -25.461 1.00 91.62 384 LEU A N 1
ATOM 3141 C CA . LEU A 1 384 ? 24.885 -11.924 -26.579 1.00 91.62 384 LEU A CA 1
ATOM 3142 C C . LEU A 1 384 ? 25.854 -13.020 -26.102 1.00 91.62 384 LEU A C 1
ATOM 3144 O O . LEU A 1 384 ? 25.870 -14.118 -26.662 1.00 91.62 384 LEU A O 1
ATOM 3148 N N . LYS A 1 385 ? 26.643 -12.768 -25.047 1.00 90.25 385 LYS A N 1
ATOM 3149 C CA . LYS A 1 385 ? 27.532 -13.785 -24.452 1.00 90.25 385 LYS A CA 1
ATOM 3150 C C . LYS A 1 385 ? 26.743 -14.978 -23.912 1.00 90.25 385 LYS A C 1
ATOM 3152 O O . LYS A 1 385 ? 27.188 -16.116 -24.079 1.00 90.25 385 LYS A O 1
ATOM 3157 N N . LEU A 1 386 ? 25.595 -14.736 -23.280 1.00 85.88 386 LEU A N 1
ATOM 3158 C CA . LEU A 1 386 ? 24.728 -15.794 -22.756 1.00 85.88 386 LEU A CA 1
ATOM 3159 C C . LEU A 1 386 ? 24.122 -16.639 -23.882 1.00 85.88 386 LEU A C 1
ATOM 3161 O O . LEU A 1 386 ? 24.223 -17.864 -23.832 1.00 85.88 386 LEU A O 1
ATOM 3165 N N . GLN A 1 387 ? 23.615 -16.010 -24.946 1.00 81.31 387 GLN A N 1
ATOM 3166 C CA . GLN A 1 387 ? 23.092 -16.724 -26.121 1.00 81.31 387 GLN A CA 1
ATOM 3167 C C . GLN A 1 387 ? 24.165 -17.609 -26.791 1.00 81.31 387 GLN A C 1
ATOM 3169 O O . GLN A 1 387 ? 23.911 -18.761 -27.162 1.00 81.31 387 GLN A O 1
ATOM 3174 N N . CYS A 1 388 ? 25.404 -17.117 -26.883 1.00 74.75 388 CYS A N 1
ATOM 3175 C CA . CYS A 1 388 ? 26.544 -17.905 -27.360 1.00 74.75 388 CYS A CA 1
ATOM 3176 C C . CYS A 1 388 ? 26.856 -19.108 -26.453 1.00 74.75 388 CYS A C 1
ATOM 3178 O O . CYS A 1 388 ? 27.142 -20.195 -26.944 1.00 74.75 388 CYS A O 1
ATOM 3180 N N . ARG A 1 389 ? 26.788 -18.962 -25.126 1.00 73.38 389 ARG A N 1
ATOM 3181 C CA . ARG A 1 389 ? 27.015 -20.087 -24.200 1.00 73.38 389 ARG A CA 1
ATOM 3182 C C . ARG A 1 389 ? 25.909 -21.139 -24.285 1.00 73.38 389 ARG A C 1
ATOM 3184 O O . ARG A 1 389 ? 26.210 -22.329 -24.316 1.00 73.38 389 ARG A O 1
ATOM 3191 N N . GLU A 1 390 ? 24.649 -20.721 -24.373 1.00 69.06 390 GLU A N 1
ATOM 3192 C CA . GLU A 1 390 ? 23.508 -21.636 -24.496 1.00 69.06 390 GLU A CA 1
ATOM 3193 C C . GLU A 1 390 ? 23.514 -22.419 -25.813 1.00 69.06 390 GLU A C 1
ATOM 3195 O O . GLU A 1 390 ? 23.182 -23.606 -25.835 1.00 69.06 390 GLU A O 1
ATOM 3200 N N . SER A 1 391 ? 23.917 -21.782 -26.915 1.00 64.31 391 SER A N 1
ATOM 3201 C CA . SER A 1 391 ? 24.077 -22.459 -28.208 1.00 64.31 391 SER A CA 1
ATOM 3202 C C . SER A 1 391 ? 25.215 -23.484 -28.190 1.00 64.31 391 SER A C 1
ATOM 3204 O O . SER A 1 391 ? 25.030 -24.591 -28.695 1.00 64.31 391 SER A O 1
ATOM 3206 N N . VAL A 1 392 ? 26.349 -23.194 -27.541 1.00 60.50 392 VAL A N 1
ATOM 3207 C CA . VAL A 1 392 ? 27.456 -24.158 -27.389 1.00 60.50 392 VAL A CA 1
ATOM 3208 C C . VAL A 1 392 ? 27.028 -25.386 -26.573 1.00 60.50 392 VAL A C 1
ATOM 3210 O O . VAL A 1 392 ? 27.270 -26.511 -27.005 1.00 60.50 392 VAL A O 1
ATOM 3213 N N . ILE A 1 393 ? 26.304 -25.198 -25.464 1.00 57.69 393 ILE A N 1
ATOM 3214 C CA . ILE A 1 393 ? 25.817 -26.305 -24.617 1.00 57.69 393 ILE A CA 1
ATOM 3215 C C . ILE A 1 393 ? 24.811 -27.192 -25.375 1.00 57.69 393 ILE A C 1
ATOM 3217 O O . ILE A 1 393 ? 24.933 -28.416 -25.364 1.00 57.69 393 ILE A O 1
ATOM 3221 N N . LYS A 1 394 ? 23.879 -26.593 -26.132 1.00 51.84 394 LYS A N 1
ATOM 3222 C CA . LYS A 1 394 ? 22.932 -27.337 -26.991 1.00 51.84 394 LYS A CA 1
ATOM 3223 C C . LYS A 1 394 ? 23.614 -28.106 -28.130 1.00 51.84 394 LYS A C 1
ATOM 3225 O O . LYS A 1 394 ? 23.033 -29.058 -28.654 1.00 51.84 394 LYS A O 1
ATOM 3230 N N . THR A 1 395 ? 24.822 -27.702 -28.528 1.00 44.78 395 THR A N 1
ATOM 3231 C CA . THR A 1 395 ? 25.605 -28.390 -29.567 1.00 44.78 395 THR A CA 1
ATOM 3232 C C . THR A 1 395 ? 26.352 -29.603 -29.000 1.00 44.78 395 THR A C 1
ATOM 3234 O O . THR A 1 395 ? 26.523 -30.597 -29.706 1.00 44.78 395 THR A O 1
ATOM 3237 N N . ASP A 1 396 ? 26.739 -29.574 -27.721 1.00 46.19 396 ASP A N 1
ATOM 3238 C CA . ASP A 1 396 ? 27.365 -30.719 -27.050 1.00 46.19 396 ASP A CA 1
ATOM 3239 C C . ASP A 1 396 ? 26.353 -31.805 -26.642 1.00 46.19 396 ASP A C 1
ATOM 3241 O O . ASP A 1 396 ? 26.687 -32.989 -26.704 1.00 46.19 396 ASP A O 1
ATOM 3245 N N . GLU A 1 397 ? 25.099 -31.448 -26.340 1.00 44.22 397 GLU A N 1
ATOM 3246 C CA . GLU A 1 397 ? 24.019 -32.424 -26.089 1.00 44.22 397 GLU A CA 1
ATOM 3247 C C . GLU A 1 397 ? 23.478 -33.089 -27.373 1.00 44.22 397 GLU A C 1
ATOM 3249 O O . GLU A 1 397 ? 22.912 -34.178 -27.313 1.00 44.22 397 GLU A O 1
ATOM 3254 N N . ASN A 1 398 ? 23.708 -32.489 -28.550 1.00 40.53 398 ASN A N 1
ATOM 3255 C CA . ASN A 1 398 ? 23.265 -33.005 -29.855 1.00 40.53 398 ASN A CA 1
ATOM 3256 C C . ASN A 1 398 ? 24.381 -33.649 -30.698 1.00 40.53 398 ASN A C 1
ATOM 3258 O O . ASN A 1 398 ? 24.225 -33.816 -31.912 1.00 40.53 398 ASN A O 1
ATOM 3262 N N . LYS A 1 399 ? 25.488 -34.094 -30.087 1.00 39.06 399 LYS A N 1
ATOM 3263 C CA . LYS A 1 399 ? 26.446 -35.011 -30.739 1.00 39.06 399 LYS A CA 1
ATOM 3264 C C . LYS A 1 399 ? 25.827 -36.408 -30.891 1.00 39.06 399 LYS A C 1
ATOM 3266 O O . LYS A 1 399 ? 26.238 -37.371 -30.254 1.00 39.06 399 LYS A O 1
ATOM 3271 N N . GLY A 1 400 ? 24.807 -36.505 -31.740 1.00 39.78 400 GLY A N 1
ATOM 3272 C CA . GLY A 1 400 ? 24.097 -37.744 -32.031 1.00 39.78 400 GLY A CA 1
ATOM 3273 C C . GLY A 1 400 ? 23.140 -37.699 -33.221 1.00 39.78 400 GLY A C 1
ATOM 3274 O O . GLY A 1 400 ? 22.882 -38.762 -33.776 1.00 39.78 400 GLY A O 1
ATOM 3275 N N . GLN A 1 401 ? 22.635 -36.538 -33.666 1.00 33.56 401 GLN A N 1
ATOM 3276 C CA . GLN A 1 401 ? 21.753 -36.455 -34.844 1.00 33.56 401 GLN A CA 1
ATOM 3277 C C . GLN A 1 401 ? 21.943 -35.137 -35.622 1.00 33.56 401 GLN A C 1
ATOM 3279 O O . GLN A 1 401 ? 22.283 -34.106 -35.053 1.00 33.56 401 GLN A O 1
ATOM 3284 N N . HIS A 1 402 ? 21.779 -35.225 -36.946 1.00 32.88 402 HIS A N 1
ATOM 3285 C CA . HIS A 1 402 ? 22.016 -34.199 -37.975 1.00 32.88 402 HIS A CA 1
ATOM 3286 C C . HIS A 1 402 ? 21.434 -32.794 -37.678 1.00 32.88 402 HIS A C 1
ATOM 3288 O O . HIS A 1 402 ? 20.447 -32.676 -36.954 1.00 32.88 402 HIS A O 1
ATOM 3294 N N . PRO A 1 403 ? 22.008 -31.723 -38.271 1.00 33.47 403 PRO A N 1
ATOM 3295 C CA . PRO A 1 403 ? 21.731 -30.346 -37.871 1.00 33.47 403 PRO A CA 1
ATOM 3296 C C . PRO A 1 403 ? 20.297 -29.917 -38.198 1.00 33.47 403 PRO A C 1
ATOM 3298 O O . PRO A 1 403 ? 19.863 -29.951 -39.350 1.00 33.47 403 PRO A O 1
ATOM 3301 N N . VAL A 1 404 ? 19.591 -29.447 -37.171 1.00 31.53 404 VAL A N 1
ATOM 3302 C CA . VAL A 1 404 ? 18.340 -28.695 -37.298 1.00 31.53 404 VAL A CA 1
ATOM 3303 C C . VAL A 1 404 ? 18.692 -27.241 -37.626 1.00 31.53 404 VAL A C 1
ATOM 3305 O O . VAL A 1 404 ? 19.410 -26.581 -36.877 1.00 31.53 404 VAL A O 1
ATOM 3308 N N . LEU A 1 405 ? 18.205 -26.755 -38.767 1.00 32.78 405 LEU A N 1
ATOM 3309 C CA . LEU A 1 405 ? 18.316 -25.362 -39.202 1.00 32.78 405 LEU A CA 1
ATOM 3310 C C . LEU A 1 405 ? 17.481 -24.441 -38.295 1.00 32.78 405 LEU A C 1
ATOM 3312 O O . LEU A 1 405 ? 16.314 -24.723 -38.022 1.00 32.78 405 LEU A O 1
ATOM 3316 N N . LEU A 1 406 ? 18.068 -23.318 -37.870 1.00 34.41 406 LEU A N 1
ATOM 3317 C CA . LEU A 1 406 ? 17.353 -22.194 -37.253 1.00 34.41 406 LEU A CA 1
ATOM 3318 C C . LEU A 1 406 ? 16.445 -21.496 -38.291 1.00 34.41 406 LEU A C 1
ATOM 3320 O O . LEU A 1 406 ? 16.838 -21.380 -39.455 1.00 34.41 406 LEU A O 1
ATOM 3324 N N . PRO A 1 407 ? 15.259 -20.986 -37.906 1.00 32.03 407 PRO A N 1
ATOM 3325 C CA . PRO A 1 407 ? 14.414 -20.201 -38.798 1.00 32.03 407 PRO A CA 1
ATOM 3326 C C . PRO A 1 407 ? 14.944 -18.763 -38.904 1.00 32.03 407 PRO A C 1
ATOM 3328 O O . PRO A 1 407 ? 15.115 -18.095 -37.888 1.00 32.03 407 PRO A O 1
ATOM 3331 N N . GLY A 1 408 ? 15.167 -18.278 -40.132 1.00 33.78 408 GLY A N 1
ATOM 3332 C CA . GLY A 1 408 ? 15.410 -16.849 -40.387 1.00 33.78 408 GLY A CA 1
ATOM 3333 C C . GLY A 1 408 ? 16.485 -16.473 -41.410 1.00 33.78 408 GLY A C 1
ATOM 3334 O O . GLY A 1 408 ? 16.756 -15.289 -41.558 1.00 33.78 408 GLY A O 1
ATOM 3335 N N . VAL A 1 409 ? 17.085 -17.418 -42.142 1.00 29.77 409 VAL A N 1
ATOM 3336 C CA . VAL A 1 409 ? 18.053 -17.091 -43.205 1.00 29.77 409 VAL A CA 1
ATOM 3337 C C . VAL A 1 409 ? 17.521 -17.578 -44.549 1.00 29.77 409 VAL A C 1
ATOM 3339 O O . VAL A 1 409 ? 17.560 -18.769 -44.841 1.00 29.77 409 VAL A O 1
ATOM 3342 N N . THR A 1 410 ? 17.024 -16.665 -45.382 1.00 29.12 410 THR A N 1
ATOM 3343 C CA . THR A 1 410 ? 16.898 -16.892 -46.830 1.00 29.12 410 THR A CA 1
ATOM 3344 C C . THR A 1 410 ? 18.241 -16.594 -47.490 1.00 29.12 410 THR A C 1
ATOM 3346 O O . THR A 1 410 ? 18.657 -15.434 -47.478 1.00 29.12 410 THR A O 1
ATOM 3349 N N . PRO A 1 411 ? 18.920 -17.572 -48.114 1.00 28.45 411 PRO A N 1
ATOM 3350 C CA . PRO A 1 411 ? 20.010 -17.277 -49.024 1.00 28.45 411 PRO A CA 1
ATOM 3351 C C . PRO A 1 411 ? 19.419 -16.919 -50.389 1.00 28.45 411 PRO A C 1
ATOM 3353 O O . PRO A 1 411 ? 18.749 -17.729 -51.031 1.00 28.45 411 PRO A O 1
ATOM 3356 N N . THR A 1 412 ? 19.698 -15.705 -50.849 1.00 25.64 412 THR A N 1
ATOM 3357 C CA . THR A 1 412 ? 19.579 -15.334 -52.259 1.00 25.64 412 THR A CA 1
ATOM 3358 C C . THR A 1 412 ? 20.562 -16.188 -53.056 1.00 25.64 412 THR A C 1
ATOM 3360 O O . THR A 1 412 ? 21.771 -15.985 -52.963 1.00 25.64 412 THR A O 1
ATOM 3363 N N . ILE A 1 413 ? 20.058 -17.149 -53.831 1.00 27.38 413 ILE A N 1
ATOM 3364 C CA . ILE A 1 413 ? 20.855 -17.888 -54.815 1.00 27.38 413 ILE A CA 1
ATOM 3365 C C . ILE A 1 413 ? 20.536 -17.318 -56.196 1.00 27.38 413 ILE A C 1
ATOM 3367 O O . ILE A 1 413 ? 19.406 -17.375 -56.678 1.00 27.38 413 ILE A O 1
ATOM 3371 N N . THR A 1 414 ? 21.556 -16.738 -56.820 1.00 24.52 414 THR A N 1
ATOM 3372 C CA . THR A 1 414 ? 21.597 -16.356 -58.229 1.00 24.52 414 THR A CA 1
ATOM 3373 C C . THR A 1 414 ? 21.516 -17.605 -59.109 1.00 24.52 414 THR A C 1
ATOM 3375 O O . THR A 1 414 ? 22.368 -18.486 -59.035 1.00 24.52 414 THR A O 1
ATOM 3378 N N . ASN A 1 415 ? 20.489 -17.677 -59.961 1.00 26.75 415 ASN A N 1
ATOM 3379 C CA . ASN A 1 415 ? 20.317 -18.753 -60.934 1.00 26.75 415 ASN A CA 1
ATOM 3380 C C . ASN A 1 415 ? 21.092 -18.469 -62.226 1.00 26.75 415 ASN A C 1
ATOM 3382 O O . ASN A 1 415 ? 20.781 -17.520 -62.946 1.00 26.75 415 ASN A O 1
ATOM 3386 N N . SER A 1 416 ? 21.997 -19.387 -62.563 1.00 26.97 416 SER A N 1
ATOM 3387 C CA . SER A 1 416 ? 22.446 -19.656 -63.930 1.00 26.97 416 SER A CA 1
ATOM 3388 C C . SER A 1 416 ? 21.986 -21.066 -64.313 1.00 26.97 416 SER A C 1
ATOM 3390 O O . SER A 1 416 ? 22.517 -22.045 -63.807 1.00 26.97 416 SER A O 1
ATOM 3392 N N . SER A 1 417 ? 20.965 -21.128 -65.172 1.00 28.30 417 SER A N 1
ATOM 3393 C CA . SER A 1 417 ? 20.675 -22.145 -66.203 1.00 28.30 417 SER A CA 1
ATOM 3394 C C . SER A 1 417 ? 21.038 -23.632 -65.970 1.00 28.30 417 SER A C 1
ATOM 3396 O O . SER A 1 417 ? 22.213 -23.985 -66.004 1.00 28.30 417 SER A O 1
ATOM 3398 N N . LEU A 1 418 ? 20.037 -24.528 -65.973 1.00 27.91 418 LEU A N 1
ATOM 3399 C CA . LEU A 1 418 ? 19.698 -25.429 -67.103 1.00 27.91 418 LEU A CA 1
ATOM 3400 C C . LEU A 1 418 ? 18.692 -26.529 -66.691 1.00 27.91 418 LEU A C 1
ATOM 3402 O O . LEU A 1 418 ? 18.943 -27.296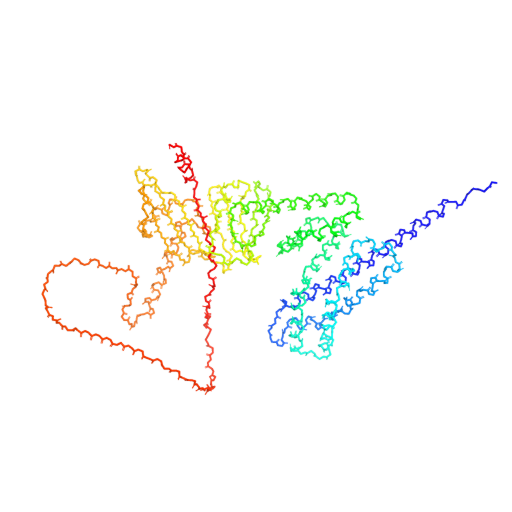 -65.773 1.00 27.91 418 LEU A O 1
ATOM 3406 N N . GLN A 1 419 ? 17.584 -26.562 -67.443 1.00 26.03 419 GLN A N 1
ATOM 3407 C CA . GLN A 1 419 ? 16.828 -27.707 -67.987 1.00 26.03 419 GLN A CA 1
ATOM 3408 C C . GLN A 1 419 ? 16.535 -28.966 -67.149 1.00 26.03 419 GLN A C 1
ATOM 3410 O O . GLN A 1 419 ? 17.431 -29.690 -66.732 1.00 26.03 419 GLN A O 1
ATOM 3415 N N . GLY A 1 420 ? 15.246 -29.327 -67.138 1.00 25.70 420 GLY A N 1
ATOM 3416 C CA . GLY A 1 420 ? 14.774 -30.697 -66.945 1.00 25.70 420 GLY A CA 1
ATOM 3417 C C . GLY A 1 420 ? 13.304 -30.753 -66.543 1.00 25.70 420 GLY A C 1
ATOM 3418 O O . GLY A 1 420 ? 13.001 -30.661 -65.359 1.00 25.70 420 GLY A O 1
ATOM 3419 N N . ASP A 1 421 ? 12.423 -30.873 -67.537 1.00 25.02 421 ASP A N 1
ATOM 3420 C CA . ASP A 1 421 ? 10.995 -31.184 -67.407 1.00 25.02 421 ASP A CA 1
ATOM 3421 C C . ASP A 1 421 ? 10.756 -32.432 -66.537 1.00 25.02 421 ASP A C 1
ATOM 3423 O O . ASP A 1 421 ? 11.473 -33.419 -66.676 1.00 25.02 421 ASP A O 1
ATOM 3427 N N . ASP A 1 422 ? 9.737 -32.424 -65.672 1.00 27.19 422 ASP A N 1
ATOM 3428 C CA . ASP A 1 422 ? 8.508 -33.169 -65.960 1.00 27.19 422 ASP A CA 1
ATOM 3429 C C . ASP A 1 422 ? 7.399 -32.945 -64.921 1.00 27.19 422 ASP A C 1
ATOM 3431 O O . ASP A 1 422 ? 7.576 -32.408 -63.829 1.00 27.19 422 ASP A O 1
ATOM 3435 N N . THR A 1 423 ? 6.210 -33.316 -65.363 1.00 26.03 423 THR A N 1
ATOM 3436 C CA . THR A 1 423 ? 4.896 -32.781 -65.014 1.00 26.03 423 THR A CA 1
ATOM 3437 C C . THR A 1 423 ? 4.181 -33.665 -63.969 1.00 26.03 423 THR A C 1
ATOM 3439 O O . THR A 1 423 ? 4.626 -34.773 -63.692 1.00 26.03 423 THR A O 1
ATOM 3442 N N . ILE A 1 424 ? 2.988 -33.224 -63.521 1.00 27.16 424 ILE A N 1
ATOM 3443 C CA . ILE A 1 424 ? 1.857 -33.987 -62.911 1.00 27.16 424 ILE A CA 1
ATOM 3444 C C . ILE A 1 424 ? 1.709 -33.766 -61.385 1.00 27.16 424 ILE A C 1
ATOM 3446 O O . ILE A 1 424 ? 2.467 -34.289 -60.583 1.00 27.16 424 ILE A O 1
ATOM 3450 N N . VAL A 1 425 ? 0.863 -32.830 -60.924 1.00 27.84 425 VAL A N 1
ATOM 3451 C CA . VAL A 1 425 ? -0.626 -32.822 -60.840 1.00 27.84 425 VAL A CA 1
ATOM 3452 C C . VAL A 1 425 ? -1.171 -33.494 -59.564 1.00 27.84 425 VAL A C 1
ATOM 3454 O O . VAL A 1 425 ? -1.281 -34.705 -59.456 1.00 27.84 425 VAL A O 1
ATOM 3457 N N . ALA A 1 426 ? -1.611 -32.601 -58.669 1.00 25.50 426 ALA A N 1
ATOM 3458 C CA . ALA A 1 426 ? -2.915 -32.562 -58.002 1.00 25.50 426 ALA A CA 1
ATOM 3459 C C . ALA A 1 426 ? -3.258 -33.485 -56.808 1.00 25.50 426 ALA A C 1
ATOM 3461 O O . ALA A 1 426 ? -3.512 -34.673 -56.930 1.00 25.50 426 ALA A O 1
ATOM 3462 N N . ASN A 1 427 ? -3.549 -32.760 -55.720 1.00 26.06 427 ASN A N 1
ATOM 3463 C CA . ASN A 1 427 ? -4.851 -32.663 -55.047 1.00 26.06 427 ASN A CA 1
ATOM 3464 C C . ASN A 1 427 ? -5.223 -33.608 -53.895 1.00 26.06 427 ASN A C 1
ATOM 3466 O O . ASN A 1 427 ? -5.493 -34.785 -54.082 1.00 26.06 427 ASN A O 1
ATOM 3470 N N . GLN A 1 428 ? -5.538 -32.901 -52.796 1.00 28.00 428 GLN A N 1
ATOM 3471 C CA . GLN A 1 428 ? -6.718 -33.049 -51.931 1.00 28.00 428 GLN A CA 1
ATOM 3472 C C . GLN A 1 428 ? -6.741 -34.249 -50.970 1.00 28.00 428 GLN A C 1
ATOM 3474 O O . GLN A 1 428 ? -6.212 -35.303 -51.262 1.00 28.00 428 GLN A O 1
ATOM 3479 N N . LYS A 1 429 ? -7.431 -34.238 -49.827 1.00 24.89 429 LYS A N 1
ATOM 3480 C CA . LYS A 1 429 ? -8.050 -33.265 -48.900 1.00 24.89 429 LYS A CA 1
ATOM 3481 C C . LYS A 1 429 ? -8.780 -34.164 -47.868 1.00 24.89 429 LYS A C 1
ATOM 3483 O O . LYS A 1 429 ? -9.068 -35.314 -48.177 1.00 24.89 429 LYS A O 1
ATOM 3488 N N . LEU A 1 430 ? -9.166 -33.586 -46.729 1.00 26.50 430 LEU A N 1
ATOM 3489 C CA . LEU A 1 430 ? -10.160 -34.062 -45.746 1.00 26.50 430 LEU A CA 1
ATOM 3490 C C . LEU A 1 430 ? -9.710 -35.027 -44.633 1.00 26.50 430 LEU A C 1
ATOM 3492 O O . LEU A 1 430 ? -9.600 -36.234 -44.808 1.00 26.50 430 LEU A O 1
ATOM 3496 N N . ASP A 1 431 ? -9.582 -34.427 -43.445 1.00 27.30 431 ASP A N 1
ATOM 3497 C CA . ASP A 1 431 ? -10.479 -34.604 -42.292 1.00 27.30 431 ASP A CA 1
ATOM 3498 C C . ASP A 1 431 ? -10.957 -36.019 -41.942 1.00 27.30 431 ASP A C 1
ATOM 3500 O O . ASP A 1 431 ? -11.789 -36.599 -42.640 1.00 27.30 431 ASP A O 1
ATOM 3504 N N . LYS A 1 432 ? -10.625 -36.455 -40.719 1.00 27.52 432 LYS A N 1
ATOM 3505 C CA . LYS A 1 432 ? -11.595 -36.546 -39.605 1.00 27.52 432 LYS A CA 1
ATOM 3506 C C . LYS A 1 432 ? -10.960 -37.124 -38.334 1.00 27.52 432 LYS A C 1
ATOM 3508 O O . LYS A 1 432 ? -10.372 -38.198 -38.342 1.00 27.52 432 LYS A O 1
ATOM 3513 N N . LYS A 1 433 ? -11.184 -36.420 -37.221 1.00 27.30 433 LYS A N 1
ATOM 3514 C CA . LYS A 1 433 ? -11.272 -36.981 -35.860 1.00 27.30 433 LYS A CA 1
ATOM 3515 C C . LYS A 1 433 ? -12.541 -37.856 -35.767 1.00 27.30 433 LYS A C 1
ATOM 3517 O O . LYS A 1 433 ? -13.483 -37.594 -36.522 1.00 27.30 433 LYS A O 1
ATOM 3522 N N . PRO A 1 434 ? -12.615 -38.842 -34.855 1.00 34.12 434 PRO A N 1
ATOM 3523 C CA . PRO A 1 434 ? -13.238 -38.536 -33.562 1.00 34.12 434 PRO A CA 1
ATOM 3524 C C . PRO A 1 434 ? -12.685 -39.326 -32.357 1.00 34.12 434 PRO A C 1
ATOM 3526 O O . PRO A 1 434 ? -11.792 -40.160 -32.461 1.00 34.12 434 PRO A O 1
ATOM 3529 N N . ASP A 1 435 ? -13.243 -38.960 -31.209 1.00 27.06 435 ASP A N 1
ATOM 3530 C CA . ASP A 1 435 ? -12.949 -39.310 -29.819 1.00 27.06 435 ASP A CA 1
ATOM 3531 C C . ASP A 1 435 ? -13.100 -40.805 -29.464 1.00 27.06 435 ASP A C 1
ATOM 3533 O O . ASP A 1 435 ? -13.925 -41.493 -30.059 1.00 27.06 435 ASP A O 1
ATOM 3537 N N . ASN A 1 436 ? -12.408 -41.294 -28.418 1.00 28.20 436 ASN A N 1
ATOM 3538 C CA . ASN A 1 436 ? -13.055 -41.585 -27.124 1.00 28.20 436 ASN A CA 1
ATOM 3539 C C . ASN A 1 436 ? -12.123 -42.119 -26.011 1.00 28.20 436 ASN A C 1
ATOM 3541 O O . ASN A 1 436 ? -11.051 -42.666 -26.236 1.00 28.20 436 ASN A O 1
ATOM 3545 N N . GLN A 1 437 ? -12.648 -41.914 -24.804 1.00 27.08 437 GLN A N 1
ATOM 3546 C CA . GLN A 1 437 ? -12.284 -42.249 -23.422 1.00 27.08 437 GLN A CA 1
ATOM 3547 C C . GLN A 1 437 ? -11.676 -43.639 -23.105 1.00 27.08 437 GLN A C 1
ATOM 3549 O O . GLN A 1 437 ? -12.065 -44.641 -23.694 1.00 27.08 437 GLN A O 1
ATOM 3554 N N . GLY A 1 438 ? -10.920 -43.707 -21.991 1.00 24.14 438 GLY A N 1
ATOM 3555 C CA . GLY A 1 438 ? -11.193 -44.710 -20.941 1.00 24.14 438 GLY A CA 1
ATOM 3556 C C . GLY A 1 438 ? -10.026 -45.511 -20.330 1.00 24.14 438 GLY A C 1
ATOM 3557 O O . GLY A 1 438 ? -9.526 -46.438 -20.947 1.00 24.14 438 GLY A O 1
ATOM 3558 N N . ASN A 1 439 ? -9.788 -45.257 -19.035 1.00 25.34 439 ASN A N 1
ATOM 3559 C CA . ASN A 1 439 ? -9.341 -46.167 -17.955 1.00 25.34 439 ASN A CA 1
ATOM 3560 C C . ASN A 1 439 ? -7.857 -46.382 -17.553 1.00 25.34 439 ASN A C 1
ATOM 3562 O O . ASN A 1 439 ? -7.077 -47.037 -18.228 1.00 25.34 439 ASN A O 1
ATOM 3566 N N . ILE A 1 440 ? -7.586 -45.907 -16.321 1.00 26.42 440 ILE A N 1
ATOM 3567 C CA . ILE A 1 440 ? -7.077 -46.587 -15.102 1.00 26.42 440 ILE A CA 1
ATOM 3568 C C . ILE A 1 440 ? -5.901 -47.572 -15.243 1.00 26.42 440 ILE A C 1
ATOM 3570 O O . ILE A 1 440 ? -6.049 -48.675 -15.758 1.00 26.42 440 ILE A O 1
ATOM 3574 N N . GLY A 1 441 ? -4.795 -47.242 -14.564 1.00 25.11 441 GLY A N 1
ATOM 3575 C CA . GLY A 1 441 ? -3.754 -48.193 -14.170 1.00 25.11 441 GLY A CA 1
ATOM 3576 C C . GLY A 1 441 ? -2.666 -47.547 -13.310 1.00 25.11 441 GLY A C 1
ATOM 3577 O O . GLY A 1 441 ? -1.793 -46.855 -13.819 1.00 25.11 441 GLY A O 1
ATOM 3578 N N . SER A 1 442 ? -2.737 -47.768 -12.000 1.00 24.84 442 SER A N 1
ATOM 3579 C CA . SER A 1 442 ? -1.741 -47.389 -10.995 1.00 24.84 442 SER A CA 1
ATOM 3580 C C . SER A 1 442 ? -0.431 -48.157 -11.197 1.00 24.84 442 SER A C 1
ATOM 3582 O O . SER A 1 442 ? -0.472 -49.378 -11.313 1.00 24.84 442 SER A O 1
ATOM 3584 N N . ASN A 1 443 ? 0.719 -47.478 -11.147 1.00 25.30 443 ASN A N 1
ATOM 3585 C CA . ASN A 1 443 ? 1.961 -48.032 -10.600 1.00 25.30 443 ASN A CA 1
ATOM 3586 C C . ASN A 1 443 ? 2.960 -46.918 -10.256 1.00 25.30 443 ASN A C 1
ATOM 3588 O O . ASN A 1 443 ? 3.076 -45.905 -10.938 1.00 25.30 443 ASN A O 1
ATOM 3592 N N . SER A 1 444 ? 3.625 -47.125 -9.129 1.00 25.84 444 SER A N 1
ATOM 3593 C CA . SER A 1 444 ? 4.490 -46.213 -8.387 1.00 25.84 444 SER A CA 1
ATOM 3594 C C . SER A 1 444 ? 5.953 -46.186 -8.863 1.00 25.84 444 SER A C 1
ATOM 3596 O O . SER A 1 444 ? 6.429 -47.140 -9.472 1.00 25.84 444 SER A O 1
ATOM 3598 N N . THR A 1 445 ? 6.652 -45.124 -8.416 1.00 21.33 445 THR A N 1
ATOM 3599 C CA . THR A 1 445 ? 8.108 -44.791 -8.393 1.00 21.33 445 THR A CA 1
ATOM 3600 C C . THR A 1 445 ? 8.781 -44.227 -9.657 1.00 21.33 445 THR A C 1
ATOM 3602 O O . THR A 1 445 ? 8.442 -44.651 -10.753 1.00 21.33 445 THR A O 1
ATOM 3605 N N . PRO A 1 446 ? 9.846 -43.396 -9.534 1.00 24.77 446 PRO A N 1
ATOM 3606 C CA . PRO A 1 446 ? 10.182 -42.391 -8.514 1.00 24.77 446 PRO A CA 1
ATOM 3607 C C . PRO A 1 446 ? 10.493 -40.991 -9.116 1.00 24.77 446 PRO A C 1
ATOM 3609 O O . PRO A 1 446 ? 10.621 -40.807 -10.320 1.00 24.77 446 PRO A O 1
ATOM 3612 N N . THR A 1 447 ? 10.599 -40.011 -8.216 1.00 25.81 447 THR A N 1
ATOM 3613 C CA . THR A 1 447 ? 11.119 -38.633 -8.345 1.00 25.81 447 THR A CA 1
ATOM 3614 C C . THR A 1 447 ? 11.900 -38.258 -9.613 1.00 25.81 447 THR A C 1
ATOM 3616 O O . THR A 1 447 ? 13.016 -38.729 -9.816 1.00 25.81 447 THR A O 1
ATOM 3619 N N . ASN A 1 448 ? 11.388 -37.256 -10.338 1.00 23.17 448 ASN A N 1
ATOM 3620 C CA . ASN A 1 448 ? 12.213 -36.283 -11.051 1.00 23.17 448 ASN A CA 1
ATOM 3621 C C . ASN A 1 448 ? 11.585 -34.887 -10.939 1.00 23.17 448 ASN A C 1
ATOM 3623 O O . ASN A 1 448 ? 10.469 -34.634 -11.391 1.00 23.17 448 ASN A O 1
ATOM 3627 N N . SER A 1 449 ? 12.315 -33.997 -10.276 1.00 27.42 449 SER A N 1
ATOM 3628 C CA . SER A 1 449 ? 12.036 -32.575 -10.118 1.00 27.42 449 SER A CA 1
ATOM 3629 C C . SER A 1 449 ? 12.236 -31.857 -11.453 1.00 27.42 449 SER A C 1
ATOM 3631 O O . SER A 1 449 ? 13.315 -31.346 -11.738 1.00 27.42 449 SER A O 1
ATOM 3633 N N . GLY A 1 450 ? 11.196 -31.838 -12.280 1.00 22.44 450 GLY A N 1
ATOM 3634 C CA . GLY A 1 450 ? 11.080 -30.931 -13.415 1.00 22.44 450 GLY A CA 1
ATOM 3635 C C . GLY A 1 450 ? 10.098 -29.830 -13.050 1.00 22.44 450 GLY A C 1
ATOM 3636 O O . GLY A 1 450 ? 8.889 -30.050 -13.083 1.00 22.44 450 GLY A O 1
ATOM 3637 N N . ALA A 1 451 ? 10.606 -28.659 -12.667 1.00 23.80 451 ALA A N 1
ATOM 3638 C CA . ALA A 1 451 ? 9.794 -27.458 -12.557 1.00 23.80 451 ALA A CA 1
ATOM 3639 C C . ALA A 1 451 ? 9.277 -27.102 -13.959 1.00 23.80 451 ALA A C 1
ATOM 3641 O O . ALA A 1 451 ? 9.940 -26.427 -14.741 1.00 23.80 451 ALA A O 1
ATOM 3642 N N . SER A 1 452 ? 8.091 -27.609 -14.290 1.00 21.81 452 SER A N 1
ATOM 3643 C CA . SER A 1 452 ? 7.290 -27.147 -15.416 1.00 21.81 452 SER A CA 1
ATOM 3644 C C . SER A 1 452 ? 6.849 -25.720 -15.102 1.00 21.81 452 SER A C 1
ATOM 3646 O O . SER A 1 452 ? 5.813 -25.505 -14.475 1.00 21.81 452 SER A O 1
ATOM 3648 N N . MET A 1 453 ? 7.666 -24.751 -15.512 1.00 24.28 453 MET A N 1
ATOM 3649 C CA . MET A 1 453 ? 7.308 -23.339 -15.575 1.00 24.28 453 MET A CA 1
ATOM 3650 C C . MET A 1 453 ? 6.092 -23.199 -16.496 1.00 24.28 453 MET A C 1
ATOM 3652 O O . MET A 1 453 ? 6.203 -23.187 -17.720 1.00 24.28 453 MET A O 1
ATOM 3656 N N . THR A 1 454 ? 4.901 -23.127 -15.908 1.00 23.62 454 THR A N 1
ATOM 3657 C CA . THR A 1 454 ? 3.739 -22.552 -16.587 1.00 23.62 454 THR A CA 1
ATOM 3658 C C . THR A 1 454 ? 4.093 -21.126 -17.009 1.00 23.62 454 THR A C 1
ATOM 3660 O O . THR A 1 454 ? 4.685 -20.413 -16.198 1.00 23.62 454 THR A O 1
ATOM 3663 N N . PRO A 1 455 ? 3.748 -20.682 -18.230 1.00 23.47 455 PRO A N 1
ATOM 3664 C CA . PRO A 1 455 ? 4.112 -19.357 -18.705 1.00 23.47 455 PRO A CA 1
ATOM 3665 C C . PRO A 1 455 ? 3.483 -18.301 -17.795 1.00 23.47 455 PRO A C 1
ATOM 3667 O O . PRO A 1 455 ? 2.261 -18.128 -17.766 1.00 23.47 455 PRO A O 1
ATOM 3670 N N . THR A 1 456 ? 4.327 -17.612 -17.029 1.00 27.16 456 THR A N 1
ATOM 3671 C CA . THR A 1 456 ? 3.967 -16.381 -16.333 1.00 27.16 456 THR A CA 1
ATOM 3672 C C . THR A 1 456 ? 3.382 -15.443 -17.377 1.00 27.16 456 THR A C 1
ATOM 3674 O O . THR A 1 456 ? 4.023 -15.166 -18.392 1.00 27.16 456 THR A O 1
ATOM 3677 N N . LYS A 1 457 ? 2.134 -15.008 -17.168 1.00 26.38 457 LYS A N 1
ATOM 3678 C CA . LYS A 1 457 ? 1.498 -13.978 -17.993 1.00 26.38 457 LYS A CA 1
ATOM 3679 C C . LYS A 1 457 ? 2.480 -12.814 -18.120 1.00 26.38 457 LYS A C 1
ATOM 3681 O O . LYS A 1 457 ? 2.788 -12.175 -17.120 1.00 26.38 457 LYS A O 1
ATOM 3686 N N . VAL A 1 458 ? 2.973 -12.578 -19.333 1.00 28.22 458 VAL A N 1
ATOM 3687 C CA . VAL A 1 458 ? 3.760 -11.395 -19.678 1.00 28.22 458 VAL A CA 1
ATOM 3688 C C . VAL A 1 458 ? 2.838 -10.202 -19.458 1.00 28.22 458 VAL A C 1
ATOM 3690 O O . VAL A 1 458 ? 1.929 -9.958 -20.248 1.00 28.22 458 VAL A O 1
ATOM 3693 N N . ILE A 1 459 ? 3.003 -9.513 -18.331 1.00 29.61 459 ILE A N 1
ATOM 3694 C CA . ILE A 1 459 ? 2.384 -8.209 -18.118 1.00 29.61 459 ILE A CA 1
ATOM 3695 C C . ILE A 1 459 ? 3.194 -7.261 -18.997 1.00 29.61 459 ILE A C 1
ATOM 3697 O O . ILE A 1 459 ? 4.345 -6.955 -18.694 1.00 29.61 459 ILE A O 1
ATOM 3701 N N . ALA A 1 460 ? 2.630 -6.863 -20.137 1.00 29.86 460 ALA A N 1
ATOM 3702 C CA . ALA A 1 460 ? 3.260 -5.932 -21.064 1.00 29.86 460 ALA A CA 1
ATOM 3703 C C . ALA A 1 460 ? 3.228 -4.515 -20.469 1.00 29.86 460 ALA A C 1
ATOM 3705 O O . ALA A 1 460 ? 2.435 -3.662 -20.854 1.00 29.86 460 ALA A O 1
ATOM 3706 N N . LEU A 1 461 ? 4.088 -4.264 -19.487 1.00 37.28 461 LEU A N 1
ATOM 3707 C CA . LEU A 1 461 ? 4.441 -2.911 -19.085 1.00 37.28 461 LEU A CA 1
ATOM 3708 C C . LEU A 1 461 ? 5.407 -2.405 -20.152 1.00 37.28 461 LEU A C 1
ATOM 3710 O O . LEU A 1 461 ? 6.579 -2.762 -20.124 1.00 37.28 461 LEU A O 1
ATOM 3714 N N . LEU A 1 462 ? 4.904 -1.660 -21.135 1.00 40.69 462 LEU A N 1
ATOM 3715 C CA . LEU A 1 462 ? 5.744 -1.113 -22.195 1.00 40.69 462 LEU A CA 1
ATOM 3716 C C . LEU A 1 462 ? 6.431 0.157 -21.667 1.00 40.69 462 LEU A C 1
ATOM 3718 O O . LEU A 1 462 ? 5.845 1.233 -21.636 1.00 40.69 462 LEU A O 1
ATOM 3722 N N . ILE A 1 463 ? 7.664 0.044 -21.179 1.00 53.50 463 ILE A N 1
ATOM 3723 C CA . ILE A 1 463 ? 8.410 1.197 -20.655 1.00 53.50 463 ILE A CA 1
ATOM 3724 C C . ILE A 1 463 ? 9.008 1.971 -21.831 1.00 53.50 463 ILE A C 1
ATOM 3726 O O . ILE A 1 463 ? 9.879 1.439 -22.513 1.00 53.50 463 ILE A O 1
ATOM 3730 N N . ILE A 1 464 ? 8.572 3.212 -22.073 1.00 52.34 464 ILE A N 1
ATOM 3731 C CA . ILE A 1 464 ? 9.166 4.065 -23.118 1.00 52.34 464 ILE A CA 1
ATOM 3732 C C . ILE A 1 464 ? 10.268 4.938 -22.516 1.00 52.34 464 ILE A C 1
ATOM 3734 O O . ILE A 1 464 ? 10.029 5.681 -21.560 1.00 52.34 464 ILE A O 1
ATOM 3738 N N . VAL A 1 465 ? 11.460 4.871 -23.116 1.00 54.62 465 VAL A N 1
ATOM 3739 C CA . VAL A 1 465 ? 12.618 5.704 -22.776 1.00 54.62 465 VAL A CA 1
ATOM 3740 C C . VAL A 1 465 ? 13.018 6.561 -23.980 1.00 54.62 465 VAL A C 1
ATOM 3742 O O . VAL A 1 465 ? 13.700 6.062 -24.869 1.00 54.62 465 VAL A O 1
ATOM 3745 N N . GLU A 1 466 ? 12.629 7.839 -23.995 1.00 52.62 466 GLU A N 1
ATOM 3746 C CA . GLU A 1 466 ? 13.103 8.852 -24.966 1.00 52.62 466 GLU A CA 1
ATOM 3747 C C . GLU A 1 466 ? 14.325 9.605 -24.392 1.00 52.62 466 GLU A C 1
ATOM 3749 O O . GLU A 1 466 ? 14.408 9.802 -23.181 1.00 52.62 466 GLU A O 1
ATOM 3754 N N . THR A 1 467 ? 15.306 10.033 -25.191 1.00 51.28 467 THR A N 1
ATOM 3755 C CA . THR A 1 467 ? 16.485 10.825 -24.727 1.00 51.28 467 THR A CA 1
ATOM 3756 C C . THR A 1 467 ? 16.372 12.320 -25.085 1.00 51.28 467 THR A C 1
ATOM 3758 O O . THR A 1 467 ? 15.639 12.683 -26.002 1.00 51.28 467 THR A O 1
ATOM 3761 N N . ASN A 1 468 ? 17.119 13.192 -24.391 1.00 46.19 468 ASN A N 1
ATOM 3762 C CA . ASN A 1 468 ? 16.954 14.661 -24.411 1.00 46.19 468 ASN A CA 1
ATOM 3763 C C . ASN A 1 468 ? 17.049 15.358 -25.790 1.00 46.19 468 ASN A C 1
ATOM 3765 O O . ASN A 1 468 ? 16.495 16.446 -25.954 1.00 46.19 468 ASN A O 1
ATOM 3769 N N . GLU A 1 469 ? 17.728 14.778 -26.782 1.00 46.62 469 GLU A N 1
ATOM 3770 C CA . GLU A 1 469 ? 17.945 15.430 -28.086 1.00 46.62 469 GLU A CA 1
ATOM 3771 C C . GLU A 1 469 ? 16.702 15.401 -29.017 1.00 46.62 469 GLU A C 1
ATOM 3773 O O . GLU A 1 469 ? 16.644 16.166 -29.978 1.00 46.62 469 GLU A O 1
ATOM 3778 N N . GLU A 1 470 ? 15.652 14.615 -28.726 1.00 44.38 470 GLU A N 1
ATOM 3779 C CA . GLU A 1 470 ? 14.460 14.527 -29.597 1.00 44.38 470 GLU A CA 1
ATOM 3780 C C . GLU A 1 470 ? 13.560 15.781 -29.593 1.00 44.38 470 GLU A C 1
ATOM 3782 O O . GLU A 1 470 ? 12.896 16.073 -30.592 1.00 44.38 470 GLU A O 1
ATOM 3787 N N . LYS A 1 471 ? 13.509 16.556 -28.499 1.00 43.03 471 LYS A N 1
ATOM 3788 C CA . LYS A 1 471 ? 12.529 17.660 -28.377 1.00 43.03 471 LYS A CA 1
ATOM 3789 C C . LYS A 1 471 ? 12.991 19.002 -28.954 1.00 43.03 471 LYS A C 1
ATOM 3791 O O . LYS A 1 471 ? 12.122 19.789 -29.330 1.00 43.03 471 LYS A O 1
ATOM 3796 N N . GLN A 1 472 ? 14.295 19.251 -29.127 1.00 38.91 472 GLN A N 1
ATOM 3797 C CA . GLN A 1 472 ? 14.743 20.457 -29.849 1.00 38.91 472 GLN A CA 1
ATOM 3798 C C . GLN A 1 472 ? 14.309 20.430 -31.324 1.00 38.91 472 GLN A C 1
ATOM 3800 O O . GLN A 1 472 ? 13.914 21.463 -31.860 1.00 38.91 472 GLN A O 1
ATOM 3805 N N . ASN A 1 473 ? 14.250 19.245 -31.941 1.00 40.00 473 ASN A N 1
ATOM 3806 C CA . ASN A 1 473 ? 13.810 19.099 -33.330 1.00 40.00 473 ASN A CA 1
ATOM 3807 C C . ASN A 1 473 ? 12.280 19.051 -33.489 1.00 40.00 473 ASN A C 1
ATOM 3809 O O . ASN A 1 473 ? 11.766 19.576 -34.475 1.00 40.00 473 ASN A O 1
ATOM 3813 N N . ARG A 1 474 ? 11.520 18.512 -32.517 1.00 43.94 474 ARG A N 1
ATOM 3814 C CA . ARG A 1 474 ? 10.040 18.545 -32.579 1.00 43.94 474 ARG A CA 1
ATOM 3815 C C . ARG A 1 474 ? 9.463 19.957 -32.358 1.00 43.94 474 ARG A C 1
ATOM 3817 O O . ARG A 1 474 ? 8.483 20.298 -33.004 1.00 43.94 474 ARG A O 1
ATOM 3824 N N . GLN A 1 475 ? 10.086 20.810 -31.533 1.00 37.16 475 GLN A N 1
ATOM 3825 C CA . GLN A 1 475 ? 9.631 22.203 -31.340 1.00 37.16 475 GLN A CA 1
ATOM 3826 C C . GLN A 1 475 ? 9.976 23.154 -32.501 1.00 37.16 475 GLN A C 1
ATOM 3828 O O . GLN A 1 475 ? 9.331 24.191 -32.641 1.00 37.16 475 GLN A O 1
ATOM 3833 N N . HIS A 1 476 ? 10.971 22.830 -33.333 1.00 37.03 476 HIS A N 1
ATOM 3834 C CA . HIS A 1 476 ? 11.290 23.614 -34.537 1.00 37.03 476 HIS A CA 1
ATOM 3835 C C . HIS A 1 476 ? 10.450 23.218 -35.763 1.00 37.03 476 HIS A C 1
ATOM 3837 O O . HIS A 1 476 ? 10.290 24.031 -36.666 1.00 37.03 476 HIS A O 1
ATOM 3843 N N . GLY A 1 477 ? 9.870 22.013 -35.787 1.00 35.44 477 GLY A N 1
ATOM 3844 C CA . GLY A 1 477 ? 9.030 21.537 -36.895 1.00 35.44 477 GLY A CA 1
ATOM 3845 C C . GLY A 1 477 ? 7.600 22.096 -36.931 1.00 35.44 477 GLY A C 1
ATOM 3846 O O . GLY A 1 477 ? 6.944 21.983 -37.958 1.00 35.44 477 GLY A O 1
ATOM 3847 N N . GLU A 1 478 ? 7.118 22.718 -35.849 1.00 36.81 478 GLU A N 1
ATOM 3848 C CA . GLU A 1 478 ? 5.789 23.364 -35.782 1.00 36.81 478 GLU A CA 1
ATOM 3849 C C . GLU A 1 478 ? 5.838 24.891 -36.001 1.00 36.81 478 GLU A C 1
ATOM 3851 O O . GLU A 1 478 ? 4.823 25.579 -35.887 1.00 36.81 478 GLU A O 1
ATOM 3856 N N . LYS A 1 479 ? 7.012 25.441 -36.336 1.00 36.84 479 LYS A N 1
ATOM 3857 C CA . LYS A 1 479 ? 7.178 26.835 -36.775 1.00 36.84 479 LYS A CA 1
ATOM 3858 C C . LYS A 1 479 ? 7.978 26.908 -38.076 1.00 36.84 479 LYS A C 1
ATOM 3860 O O . LYS A 1 479 ? 9.090 27.430 -38.082 1.00 36.84 479 LYS A O 1
ATOM 3865 N N . ILE A 1 480 ? 7.390 26.419 -39.166 1.00 36.31 480 ILE A N 1
ATOM 3866 C CA . ILE A 1 480 ? 7.653 26.911 -40.528 1.00 36.31 480 ILE A CA 1
ATOM 3867 C C . ILE A 1 480 ? 6.311 27.093 -41.224 1.00 36.31 480 ILE A C 1
ATOM 3869 O O . ILE A 1 480 ? 5.518 26.126 -41.206 1.00 36.31 480 ILE A O 1
#

Radius of gyration: 33.39 Å; chains: 1; bounding box: 55×85×126 Å

pLDDT: mean 75.99, std 23.27, range [21.33, 97.06]

Foldseek 3Di:
DDDDDPPVVVVVVVVVVVVLVVVLVVLLLVLLVLLLVLLVLLLCLLVFDDDPPPTPSLVCLLVVVRPLVSLLCLCVSLVVSCVSRVVCCLALSSVLSVVSNPPPVLSVLSVVLVVLSVVCNVPPDPVSSVVNSVSSVVSCVPPVSVLSSLLSVVLSCVVVLPAPVRNCVVCVVPNVSVLVNLPPPCSCVSHVLSSLVVDDPVSSVRRCVVSVVQVVQQVVLVVLCVVQDVDPPWDKGWGWDDDPPQAIEIEIETEPQQDLDARAPQCSCPVVPRHQKYFYHYNNHTAWIWGDDPLAIEIAGDPPRKEWEKEKEWDQDPVRDTKMKIWIFIAHNVFTPGTPFIWIQDPVRDIDTDDCVVCLVRQVVQPHYHYNNHRRSRSVVVNVVVVVVVVVVVVVVPPDDDDDDDPDDDDDDDDDDDDDDDDDDYDDDDDDDDDDDDDDDDDDDDDDDDPPPDDDPHSHNYHYHYGDVVVVVVVVVVPD

Organism: NCBI:txid1845000

Secondary structure (DSSP, 8-state):
---SSSSHHHHHHHHHHHHHHHHHHHHHHHHHHHHHHHHHHHHHGGGS---GGG-HHHHHHHHH---THHHHTHHHHHHHHHHH-GGGGGSHHHHHHHHHHT-HHHHHHHHHHHHHHHHHHHS--HHHHHHHHHHHHHHHHHH-HHHHHHHHHHHHHHHTT--HHHHHHHTGGGHHHHHHHHH-HHHIIIIIHHHHHTS-HHHHHHHHHHHHHHHHHHHHHHHHHHHH---TT-EEEEEEE--TTT-EEEEEEEES-----EE-HHHHHHH-TTEEEEEEEETTEEEEEEEEETTEEEEEE-TT-EEEEEEEEEEE-TT--EEEEEEEEEEETTEEEEEEEEEEE-TTS-EEE--TTTTHHHHHT--SEEETTEEHHHHHHHHHHHHHHHHHHHHHHTTTSPPPPPS-----PPP----------------------------------------------EEEEE-TTHHHHHHHTT--